Protein AF-0000000066967311 (afdb_homodimer)

Nearest PDB structures (foldseek):
  3k0j-assembly2_D  TM=6.635E-01  e=7.866E-02  Homo sapiens
  6f4i-assembly5_E  TM=7.124E-01  e=1.385E-01  Drosophila melanogaster
  6xh1-assembly1_A  TM=6.476E-01  e=8.808E-02  Homo sapiens
  6ff4-assembly1_1  TM=5.439E-01  e=1.837E-01  Homo sapiens
  2diu-assembly1_A  TM=5.439E-01  e=5.381E-01  Homo sapiens

Foldseek 3Di:
DDDCPPPDPDDDFDEDDDPVNVVVQVQQQQFKKKKWWDDPCTQDDDQVVVVVQLCVVQVPDPVQKDWDDDPRGMIMIGGNHSVSVVSCVVPQWDQGPVGIIMGMDRDDPCVVHDDDDFFKKFKKWKAWDDPVQLDLVNVQVQQHRQKYFPFWDDCLVVVVDDRTGIGMIIGNCNVPGDQKDWRWDFDDDDDDDPPPPPPPDDDPPPDDDDPDDTDTDIIIMGMDTQKMAGRVVQKMWGDDDDRPDGGPPPDIDMDGHDDPPPPPPPPPD/DDDCP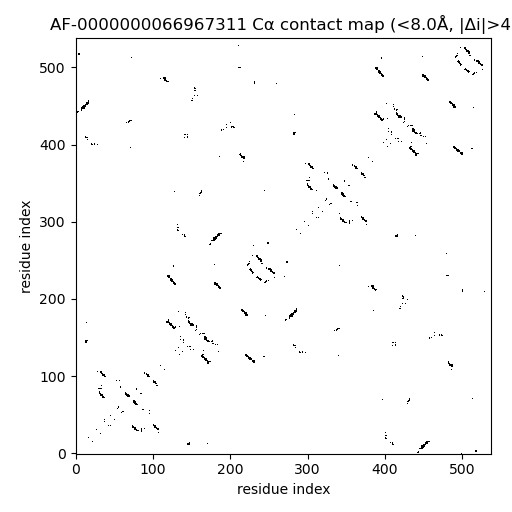PPDPDDDFDEDDDPVNVVVQVQQQQFKKKKWWDDPCTLDDDQVVVVVQLCVVLVPDPVQKDWDDDPSGMIMIGGNHSVSVVSCVVPQWDQGPVGIIMGMDRDDPCVVHDDDDFFKKFKKWKAWDDPVQLDLVQVQVQQDRQKYFPFWDDCLVVVVDDRTGIGMIIGNDNVPGDQKDWRWDFDDDDDPDDPPPPPPPDDPPPDDDDPDDTDTDIIIMGMDTQKMAGRVVQKMWGDDDDRPDGGPPPDIDMDGHDDPDPPPPPPPD

Radius of gyration: 26.99 Å; Cα contacts (8 Å, |Δi|>4): 1118; chains: 2; bounding box: 101×87×58 Å

Secondary structure (DSSP, 8-state):
----TT---SEEEEEE--HHHHHHHHHHHHHEEEEEEESTTGGG--HHHHHHHHHHHHT--GGGEEEEE-STTEEEEEESSHHHHHHHHHS-EEE-TTS-EEEEEE--TTTT-EEEEE-EEEEEEEES--GGG-SHHHHHHHS-TTEEEEEE-HHHHHTS--S-EEEEEEES-GGGS-SEEEEEEEPPP-----TTS--TT-----PPPPSSPEEEEEEEEEEEEEEEEETTTTEEEEE---TTS---S--EEEEEPP-----------/----TT---SEEEEEE--HHHHHHHHHHHHHEEEEEEESTTGGG--HHHHHHHHHHHHT--GGGEEEEE-STTEEEEEESSHHHHHHHHHS-EEE-TTS-EEEEEE--TTTT-EEEEE-EEEEEEEES--GGG-SHHHHHHHT-TTEEEEEE-HHHHHTS--S-EEEEEEES-GGGS-SEEEEEEEPPP---S-TTS--TT-----PPPPSSPEEEEEEEEEEEEEEEEETTTTEEEEE---TTS---S--EEEEEPP-----------

Solvent-accessible surface area (backbone atoms only — not comparable to full-atom values): 29138 Å² total; per-residue (Å²): 133,77,66,40,62,71,30,44,68,66,42,61,28,37,40,52,34,47,73,68,32,49,51,37,41,53,49,38,55,55,15,24,34,35,30,36,47,57,67,96,71,25,75,67,69,51,66,66,57,52,46,50,53,50,26,64,75,68,70,48,56,72,90,40,46,44,73,26,52,42,55,101,54,27,34,37,34,41,33,72,38,52,65,58,37,48,57,50,57,73,48,38,63,45,74,46,94,88,68,47,34,37,40,50,43,74,42,54,89,58,64,83,34,42,84,38,74,32,43,30,36,33,35,35,37,32,28,56,67,52,78,44,53,75,43,72,70,48,47,42,48,63,51,26,43,49,25,23,70,54,46,66,36,63,49,36,75,67,58,67,38,43,56,39,50,39,32,33,30,38,26,77,50,71,33,64,38,39,25,22,29,39,40,30,43,28,60,58,57,75,75,68,77,76,75,78,61,81,61,85,80,60,60,83,75,74,72,76,76,73,90,58,63,48,50,34,32,30,26,62,29,36,37,33,62,41,32,43,34,34,60,79,78,40,35,30,34,41,38,69,66,52,89,96,49,72,47,58,57,70,56,64,49,77,47,74,52,83,70,79,73,67,74,75,77,67,75,87,117,133,78,67,40,60,70,29,44,69,66,41,62,27,37,40,52,34,47,73,68,32,50,51,37,43,54,48,38,56,55,17,24,34,36,31,35,47,56,66,96,68,24,70,65,66,52,66,68,59,54,48,50,53,50,25,63,74,68,70,48,56,72,89,41,46,45,74,26,52,44,48,96,54,31,34,37,33,40,34,72,38,50,65,60,37,49,56,51,58,72,47,38,62,44,73,46,94,89,68,48,35,36,40,49,43,74,42,53,87,59,66,81,34,42,83,38,73,31,41,30,37,32,34,34,36,32,28,57,69,53,79,43,52,76,46,73,70,50,48,43,48,65,52,27,42,49,25,22,69,52,47,68,37,64,48,36,74,68,58,68,39,44,57,39,50,37,28,33,29,38,25,76,48,71,33,64,37,37,25,23,28,39,40,30,45,28,58,57,59,77,77,68,79,75,75,78,56,82,61,85,80,62,62,84,74,73,71,74,75,72,91,60,64,49,50,35,32,30,25,62,28,38,37,34,63,43,32,43,34,34,60,81,78,41,35,30,35,41,38,68,66,52,89,98,48,73,46,58,58,72,55,64,50,76,49,74,52,83,70,79,72,67,75,75,76,68,74,86,116

Organism: Oryza sativa subsp. japonica (NCBI:txid39947)

Sequence (538 aa):
MDDLADRPSQEAVFLSATGEIDRLRQKFSARSIVAWQVGTQGSKVDPNVFADDVRSAFRIRRSDIQITKFHPKDFFITCASQSDRDAILRQPRLATKSGRVYLFRPWEEGLHGVPACFRFRARVCIEGLPMHARTDEAVAKIIGRKCSVHYVEEYSHRRNYNRTFDLWIWTDAPKFIPRSSSFSLTNADEEGLPIDIPLPDLEPHHNPPPEEPKEGWTYNVLIHIDTLEDLHCKLARAYDYQYGAEDDGVRFREFLLPCRREPDVGSQNMDDLADRPSQEAVFLSATGEIDRLRQKFSARSIVAWQVGTQGSKVDPNVFADDVRSAFRIRRSDIQITKFHPKDFFITCASQSDRDAILRQPRLATKSGRVYLFRPWEEGLHGVPACFRFRARVCIEGLPMHARTDEAVAKIIGRKCSVHYVEEYSHRRNYNRTFDLWIWTDAPKFIPRSSSFSLTNADEEGLPIDIPLPDLEPHHNPPPEEPKEGWTYNVLIHIDTLEDLHCKLARAYDYQYGAEDDGVRFREFLLPCRREPDVGSQN

pLDDT: mean 84.28, std 15.11, range [25.11, 96.69]

InterPro domains:
  IPR053253 Sexual differentiation modulator [PTHR33087] (5-262)

Structure (mmCIF, N/CA/C/O backbone):
data_AF-0000000066967311-model_v1
#
loop_
_entity.id
_entity.type
_entity.pdbx_description
1 polymer 'Os06g0482850 protein'
#
loop_
_atom_site.group_PDB
_atom_site.id
_atom_site.type_symbol
_atom_site.label_atom_id
_atom_site.label_alt_id
_atom_site.label_comp_id
_atom_site.label_asym_id
_atom_site.label_entity_id
_atom_site.label_seq_id
_atom_site.pdbx_PDB_ins_code
_atom_site.Cartn_x
_atom_site.Cartn_y
_atom_site.Cartn_z
_atom_site.occupancy
_atom_site.B_iso_or_equiv
_atom_site.auth_seq_id
_atom_site.auth_comp_id
_atom_site.auth_asym_id
_atom_site.auth_atom_id
_atom_site.pdbx_PDB_model_num
ATOM 1 N N . MET A 1 1 ? 17.375 13.023 -17.547 1 65.5 1 MET A N 1
ATOM 2 C CA . MET A 1 1 ? 16.391 12.922 -16.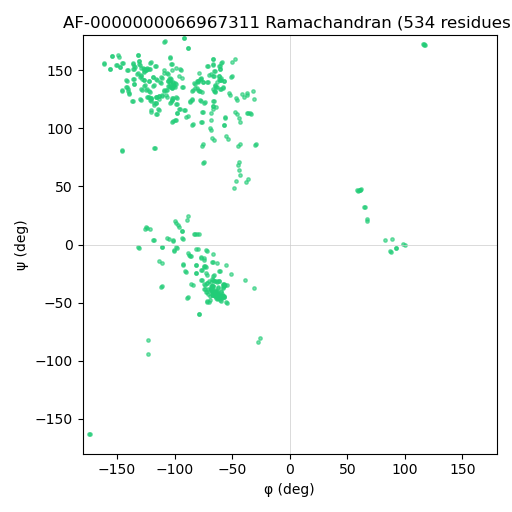484 1 65.5 1 MET A CA 1
ATOM 3 C C . MET A 1 1 ? 15.023 13.406 -16.953 1 65.5 1 MET A C 1
ATOM 5 O O . MET A 1 1 ? 14.938 14.266 -17.844 1 65.5 1 MET A O 1
ATOM 9 N N . ASP A 1 2 ? 14.008 12.75 -16.625 1 64.44 2 ASP A N 1
ATOM 10 C CA . ASP A 1 2 ? 12.641 12.898 -17.109 1 64.44 2 ASP A CA 1
ATOM 11 C C . ASP A 1 2 ? 12.094 14.289 -16.812 1 64.44 2 ASP A C 1
ATOM 13 O O . ASP A 1 2 ? 12.523 14.938 -15.852 1 64.44 2 ASP A O 1
ATOM 17 N N . ASP A 1 3 ? 11.398 14.773 -17.688 1 77.69 3 ASP A N 1
ATOM 18 C CA . ASP A 1 3 ? 10.594 15.984 -17.547 1 77.69 3 ASP A CA 1
ATOM 19 C C . ASP A 1 3 ? 9.453 15.773 -16.547 1 77.69 3 ASP A C 1
ATOM 21 O O . ASP A 1 3 ? 8.641 14.867 -16.719 1 77.69 3 ASP A O 1
ATOM 25 N N . LEU A 1 4 ? 9.516 16.562 -15.438 1 88.75 4 LEU A N 1
ATOM 26 C CA . LEU A 1 4 ? 8.539 16.406 -14.367 1 88.75 4 LEU A CA 1
ATOM 27 C C . LEU A 1 4 ? 7.355 17.359 -14.57 1 88.75 4 LEU A C 1
ATOM 29 O O . LEU A 1 4 ? 6.426 17.391 -13.758 1 88.75 4 LEU A O 1
ATOM 33 N N . ALA A 1 5 ? 7.348 18.078 -15.695 1 82.75 5 ALA A N 1
ATOM 34 C CA . ALA A 1 5 ? 6.297 19.062 -15.93 1 82.75 5 ALA A CA 1
ATOM 35 C C . ALA A 1 5 ? 4.965 18.391 -16.25 1 82.75 5 ALA A C 1
ATOM 37 O O . ALA A 1 5 ? 3.9 18.969 -16 1 82.75 5 ALA A O 1
ATOM 38 N N . ASP A 1 6 ? 5.082 17.172 -16.75 1 84.5 6 ASP A N 1
ATOM 39 C CA . ASP A 1 6 ? 3.871 16.516 -17.219 1 84.5 6 ASP A CA 1
ATOM 40 C C . ASP A 1 6 ? 3.338 15.531 -16.188 1 84.5 6 ASP A C 1
ATOM 42 O O . ASP A 1 6 ? 2.553 14.641 -16.5 1 84.5 6 ASP A O 1
ATOM 46 N N . ARG A 1 7 ? 3.764 15.734 -14.992 1 90.94 7 ARG A N 1
ATOM 47 C CA . ARG A 1 7 ? 3.223 14.898 -13.93 1 90.94 7 ARG A CA 1
ATOM 48 C C . ARG A 1 7 ? 1.715 15.078 -13.805 1 90.94 7 ARG A C 1
ATOM 50 O O . ARG A 1 7 ? 1.196 16.172 -14 1 90.94 7 ARG A O 1
ATOM 57 N N . PRO A 1 8 ? 1.004 13.961 -13.523 1 86.62 8 PRO A N 1
ATOM 58 C CA . PRO A 1 8 ? -0.454 14.055 -13.422 1 86.62 8 PRO A CA 1
ATOM 59 C C . PRO A 1 8 ? -0.914 14.789 -12.164 1 86.62 8 PRO A C 1
ATOM 61 O O . PRO A 1 8 ? -0.189 14.82 -11.164 1 86.62 8 PRO A O 1
ATOM 64 N N . SER A 1 9 ? -2.193 15.422 -12.266 1 88.81 9 SER A N 1
ATOM 65 C CA . SER A 1 9 ? -2.799 16.109 -11.125 1 88.81 9 SER A CA 1
ATOM 66 C C . SER A 1 9 ? -4.16 15.523 -10.789 1 88.81 9 SER A C 1
ATOM 68 O O . SER A 1 9 ? -4.84 14.961 -11.656 1 88.81 9 SER A O 1
ATOM 70 N N . GLN A 1 10 ? -4.488 15.625 -9.469 1 82.62 10 GLN A N 1
ATOM 71 C CA . GLN A 1 10 ? -5.801 15.328 -8.914 1 82.62 10 GLN A CA 1
ATOM 72 C C . GLN A 1 10 ? -6.18 13.867 -9.148 1 82.62 10 GLN A C 1
ATOM 74 O O . GLN A 1 10 ? -7.297 13.57 -9.578 1 82.62 10 GLN A O 1
ATOM 79 N N . GLU A 1 11 ? -5.191 13.055 -8.812 1 86.62 11 GLU A N 1
ATOM 80 C CA . GLU A 1 11 ? -5.488 11.625 -8.883 1 86.62 11 GLU A CA 1
ATOM 81 C C . GLU A 1 11 ? -6.219 11.156 -7.625 1 86.62 11 GLU A C 1
ATOM 83 O O . GLU A 1 11 ? -5.883 11.57 -6.516 1 86.62 11 GLU A O 1
ATOM 88 N N . ALA A 1 12 ? -7.258 10.375 -7.867 1 90.44 12 ALA A N 1
ATOM 89 C CA . ALA A 1 12 ? -7.992 9.859 -6.719 1 90.44 12 ALA A CA 1
ATOM 90 C C . ALA A 1 12 ? -7.27 8.672 -6.098 1 90.44 12 ALA A C 1
ATOM 92 O O . ALA A 1 12 ? -6.758 7.805 -6.809 1 90.44 12 ALA A O 1
ATOM 93 N N . VAL A 1 13 ? -7.152 8.695 -4.84 1 93.81 13 VAL A N 1
ATOM 94 C CA . VAL A 1 13 ? -6.527 7.629 -4.066 1 93.81 13 VAL A CA 1
ATOM 95 C C . VAL A 1 13 ? -7.445 7.215 -2.92 1 93.81 13 VAL A C 1
ATOM 97 O O . VAL A 1 13 ? -8.008 8.062 -2.229 1 93.81 13 VAL A O 1
ATOM 100 N N . PHE A 1 14 ? -7.586 5.902 -2.789 1 92.56 14 PHE A N 1
ATOM 101 C CA . PHE A 1 14 ? -8.477 5.367 -1.767 1 92.56 14 PHE A CA 1
ATOM 102 C C . PHE A 1 14 ? -7.734 4.387 -0.866 1 92.56 14 PHE A C 1
ATOM 104 O O . PHE A 1 14 ? -6.996 3.527 -1.352 1 92.56 14 PHE A O 1
ATOM 111 N N . LEU A 1 15 ? -7.934 4.566 0.463 1 93.06 15 LEU A N 1
ATOM 112 C CA . LEU A 1 15 ? -7.34 3.66 1.438 1 93.06 15 LEU A CA 1
ATOM 113 C C . LEU A 1 15 ? -8.32 3.352 2.564 1 93.06 15 LEU A C 1
ATOM 115 O O . LEU A 1 15 ? -8.961 4.258 3.098 1 93.06 15 LEU A O 1
ATOM 119 N N . SER A 1 16 ? -8.453 2.07 2.832 1 91.88 16 SER A N 1
ATOM 120 C CA . SER A 1 16 ? -9.125 1.685 4.07 1 91.88 16 SER A CA 1
ATOM 121 C C . SER A 1 16 ? -8.172 1.771 5.262 1 91.88 16 SER A C 1
ATOM 123 O O . SER A 1 16 ? -7.012 1.372 5.168 1 91.88 16 SER A O 1
ATOM 125 N N . ALA A 1 17 ? -8.789 2.254 6.32 1 92 17 ALA A N 1
ATOM 126 C CA . ALA A 1 17 ? -7.945 2.412 7.508 1 92 17 ALA A CA 1
ATOM 127 C C . ALA A 1 17 ? -7.363 1.073 7.949 1 92 17 ALA A C 1
ATOM 129 O O . ALA A 1 17 ? -8.055 0.053 7.941 1 92 17 ALA A O 1
ATOM 130 N N . THR A 1 18 ? -6.082 1.165 8.219 1 87.88 18 THR A N 1
ATOM 131 C CA . THR A 1 18 ? -5.398 0.017 8.805 1 87.88 18 THR A CA 1
ATOM 132 C C . THR A 1 18 ? -5.41 0.102 10.328 1 87.88 18 THR A C 1
ATOM 134 O O . THR A 1 18 ? -5.871 1.093 10.898 1 87.88 18 THR A O 1
ATOM 137 N N . GLY A 1 19 ? -4.848 -0.948 10.938 1 86 19 GLY A N 1
ATOM 138 C CA . GLY A 1 19 ? -4.746 -0.926 12.383 1 86 19 GLY A CA 1
ATOM 139 C C . GLY A 1 19 ? -3.938 0.247 12.906 1 86 19 GLY A C 1
ATOM 140 O O . GLY A 1 19 ? -4.293 0.849 13.922 1 86 19 GLY A O 1
ATOM 141 N N . GLU A 1 20 ? -2.895 0.538 12.234 1 88 20 GLU A N 1
ATOM 142 C CA . GLU A 1 20 ? -2.055 1.656 12.656 1 88 20 GLU A CA 1
ATOM 143 C C . GLU A 1 20 ? -2.803 2.982 12.539 1 88 20 GLU A C 1
ATOM 145 O O . GLU A 1 20 ? -2.74 3.818 13.438 1 88 20 GLU A O 1
ATOM 150 N N . ILE A 1 21 ? -3.518 3.123 11.508 1 91.81 21 ILE A N 1
ATOM 151 C CA . ILE A 1 21 ? -4.27 4.352 11.289 1 91.81 21 ILE A CA 1
ATOM 152 C C . ILE A 1 21 ? -5.34 4.508 12.367 1 91.81 21 ILE A C 1
ATOM 154 O O . ILE A 1 21 ? -5.531 5.598 12.906 1 91.81 21 ILE A O 1
ATOM 158 N N . ASP A 1 22 ? -5.934 3.434 12.711 1 91.75 22 ASP A N 1
ATOM 159 C CA . ASP A 1 22 ? -6.973 3.486 13.742 1 91.75 22 ASP A CA 1
ATOM 160 C C . ASP A 1 22 ? -6.375 3.82 15.102 1 91.75 22 ASP A C 1
ATOM 162 O O . ASP A 1 22 ? -6.98 4.559 15.883 1 91.75 22 ASP A O 1
ATOM 166 N N . ARG A 1 23 ? -5.277 3.287 15.328 1 92.44 23 ARG A N 1
ATOM 167 C CA . ARG A 1 23 ? -4.602 3.605 16.578 1 92.44 23 ARG A CA 1
ATOM 168 C C . ARG A 1 23 ? -4.262 5.09 16.656 1 92.44 23 ARG A C 1
ATOM 170 O O . ARG A 1 23 ? -4.461 5.727 17.688 1 92.44 23 ARG A O 1
ATOM 177 N N . LEU A 1 24 ? -3.805 5.609 15.609 1 92.25 24 LEU A N 1
ATOM 178 C CA . LEU A 1 24 ? -3.475 7.031 15.57 1 92.25 24 LEU A CA 1
ATOM 179 C C . LEU A 1 24 ? -4.734 7.883 15.68 1 92.25 24 LEU A C 1
ATOM 181 O O . LEU A 1 24 ? -4.734 8.906 16.375 1 92.25 24 LEU A O 1
ATOM 185 N N . ARG A 1 25 ? -5.723 7.41 15.016 1 92.62 25 ARG A N 1
ATOM 186 C CA . ARG A 1 25 ? -7.008 8.086 15.117 1 92.62 25 ARG A CA 1
ATOM 187 C C . ARG A 1 25 ? -7.457 8.195 16.578 1 92.62 25 ARG A C 1
ATOM 189 O O . ARG A 1 25 ? -7.852 9.273 17.031 1 92.62 25 ARG A O 1
ATOM 196 N N . GLN A 1 26 ? -7.41 7.141 17.219 1 91.38 26 GLN A N 1
ATOM 197 C CA . GLN A 1 26 ? -7.82 7.109 18.625 1 91.38 26 GLN A CA 1
ATOM 198 C C . GLN A 1 26 ? -6.918 7.996 19.469 1 91.38 26 GLN A C 1
ATOM 200 O O . GLN A 1 26 ? -7.402 8.766 20.297 1 91.38 26 GLN A O 1
ATOM 205 N N . LYS A 1 27 ? -5.695 7.883 19.234 1 92.19 27 LYS A N 1
ATOM 206 C CA . LYS A 1 27 ? -4.723 8.664 19.984 1 92.19 27 LYS A CA 1
ATOM 207 C C . LYS A 1 27 ? -4.961 10.164 19.797 1 92.19 27 LYS A C 1
ATOM 209 O O . LYS A 1 27 ? -5.035 10.906 20.781 1 92.19 27 LYS A O 1
ATOM 214 N N . PHE A 1 28 ? -5.113 10.555 18.641 1 92.69 28 PHE A N 1
ATOM 215 C CA . PHE A 1 28 ? -5.23 11.984 18.359 1 92.69 28 PHE A CA 1
ATOM 216 C C . PHE A 1 28 ? -6.598 12.508 18.797 1 92.69 28 PHE A C 1
ATOM 218 O O . PHE A 1 28 ? -6.719 13.648 19.234 1 92.69 28 PHE A O 1
ATOM 225 N N . SER A 1 29 ? -7.562 11.656 18.641 1 92 29 SER A N 1
ATOM 226 C CA . SER A 1 29 ? -8.883 12.062 19.125 1 92 29 SER A CA 1
ATOM 227 C C . SER A 1 29 ? -8.867 12.312 20.625 1 92 29 SER A C 1
ATOM 229 O O . SER A 1 29 ? -9.539 13.227 21.109 1 92 29 SER A O 1
ATOM 231 N N . ALA A 1 30 ? -8.086 11.625 21.281 1 93 30 ALA A N 1
ATOM 232 C CA . ALA A 1 30 ? -8.062 11.695 22.75 1 93 30 ALA A CA 1
ATOM 233 C C . ALA A 1 30 ? -7.078 12.75 23.234 1 93 30 ALA A C 1
ATOM 235 O O . ALA A 1 30 ? -7.246 13.305 24.328 1 93 30 ALA A O 1
ATOM 236 N N . ARG A 1 31 ? -6.082 13.094 22.406 1 95.12 31 ARG A N 1
ATOM 237 C CA . ARG A 1 31 ? -4.965 13.805 23.016 1 95.12 31 ARG A CA 1
ATOM 238 C C . ARG A 1 31 ? -4.605 15.047 22.219 1 95.12 31 ARG A C 1
ATOM 240 O O . ARG A 1 31 ? -3.707 15.805 22.594 1 95.12 31 ARG A O 1
ATOM 247 N N . SER A 1 32 ? -5.277 15.227 21.156 1 93.94 32 SER A N 1
ATOM 248 C CA . SER A 1 32 ? -4.762 16.297 20.297 1 93.94 32 SER A CA 1
ATOM 249 C C . SER A 1 32 ? -5.762 17.438 20.172 1 93.94 32 SER A C 1
ATOM 251 O O . SER A 1 32 ? -6.957 17.25 20.406 1 93.94 32 SER A O 1
ATOM 253 N N . ILE A 1 33 ? -5.199 18.625 19.906 1 94.69 33 ILE A N 1
ATOM 254 C CA . ILE A 1 33 ? -5.895 19.906 19.766 1 94.69 33 ILE A CA 1
ATOM 255 C C . ILE A 1 33 ? -5.363 20.656 18.547 1 94.69 33 ILE A C 1
ATOM 257 O O . ILE A 1 33 ? -4.18 20.547 18.219 1 94.69 33 ILE A O 1
ATOM 261 N N . VAL A 1 34 ? -6.262 21.297 17.891 1 93.25 34 VAL A N 1
ATOM 262 C CA . VAL A 1 34 ? -5.855 22.219 16.844 1 93.25 34 VAL A CA 1
ATOM 263 C C . VAL A 1 34 ? -6.035 23.656 17.328 1 93.25 34 VAL A C 1
ATOM 265 O O . VAL A 1 34 ? -7.039 23.984 17.969 1 93.25 34 VAL A O 1
ATOM 268 N N . ALA A 1 35 ? -5.027 24.484 17.031 1 93.25 35 ALA A N 1
ATOM 269 C CA . ALA A 1 35 ? -5.074 25.875 17.484 1 93.25 35 ALA A CA 1
ATOM 270 C C . ALA A 1 35 ? -4.641 26.812 16.359 1 93.25 35 ALA A C 1
ATOM 272 O O . ALA A 1 35 ? -3.91 26.422 15.453 1 93.25 35 ALA A O 1
ATOM 273 N N . TRP A 1 36 ? -5.152 27.969 16.406 1 89.5 36 TRP A N 1
ATOM 274 C CA . TRP A 1 36 ? -4.73 29 15.461 1 89.5 36 TRP A CA 1
ATOM 275 C C . TRP A 1 36 ? -4.781 30.375 16.094 1 89.5 36 TRP A C 1
ATOM 277 O O . TRP A 1 36 ? -5.457 30.578 17.109 1 89.5 36 TRP A O 1
ATOM 287 N N . GLN A 1 37 ? -3.973 31.203 15.602 1 88.75 37 GLN A N 1
ATOM 288 C CA . GLN A 1 37 ? -3.959 32.562 16.078 1 88.75 37 GLN A CA 1
ATOM 289 C C . GLN A 1 37 ? -5.016 33.406 15.375 1 88.75 37 GLN A C 1
ATOM 291 O O . GLN A 1 37 ? -5.219 33.281 14.164 1 88.75 37 GLN A O 1
ATOM 296 N N . VAL A 1 38 ? -5.719 34.125 16.188 1 86.56 38 VAL A N 1
ATOM 297 C CA . VAL A 1 38 ? -6.711 35.031 15.625 1 86.56 38 VAL A CA 1
ATOM 298 C C . VAL A 1 38 ? -6.113 36.438 15.5 1 86.56 38 VAL A C 1
ATOM 300 O O . VAL A 1 38 ? -5.305 36.844 16.328 1 86.56 38 VAL A O 1
ATOM 303 N N . GLY A 1 39 ? -6.469 37.25 14.422 1 74.25 39 GLY A N 1
ATOM 304 C CA . GLY A 1 39 ? -6.07 38.625 14.242 1 74.25 39 GLY A CA 1
ATOM 305 C C . GLY A 1 39 ? -5.234 38.844 13 1 74.25 39 GLY A C 1
ATOM 306 O O . GLY A 1 39 ? -4.957 37.906 12.25 1 74.25 39 GLY A O 1
ATOM 307 N N . THR A 1 40 ? -4.973 40.094 12.672 1 61.94 40 THR A N 1
ATOM 308 C CA . THR A 1 40 ? -4.355 40.562 11.438 1 61.94 40 THR A CA 1
ATOM 309 C C . THR A 1 40 ? -2.979 39.938 11.25 1 61.94 40 THR A C 1
ATOM 311 O O . THR A 1 40 ? -2.518 39.75 10.117 1 61.94 40 THR A O 1
ATOM 314 N N . GLN A 1 41 ? -2.258 39.719 12.398 1 56.91 41 GLN A N 1
ATOM 315 C CA . GLN A 1 41 ? -0.897 39.219 12.305 1 56.91 41 GLN A CA 1
ATOM 316 C C . GLN A 1 41 ? -0.874 37.688 12.469 1 56.91 41 GLN A C 1
ATOM 318 O O . GLN A 1 41 ? 0.184 37.094 12.703 1 56.91 41 GLN A O 1
ATOM 323 N N . GLY A 1 42 ? -1.903 37.125 12.367 1 53.09 42 GLY A N 1
ATOM 324 C CA . GLY A 1 42 ? -2.217 35.781 12.836 1 53.09 42 GLY A CA 1
ATOM 325 C C . GLY A 1 42 ? -1.292 34.719 12.266 1 53.09 42 GLY A C 1
ATOM 326 O O . GLY A 1 42 ? -0.941 33.75 12.953 1 53.09 42 GLY A O 1
ATOM 327 N N . SER A 1 43 ? -1.003 34.75 11.008 1 59.5 43 SER A N 1
ATOM 328 C CA . SER A 1 43 ? -0.401 33.625 10.328 1 59.5 43 SER A CA 1
ATOM 329 C C . SER A 1 43 ? 1.103 33.562 10.578 1 59.5 43 SER A C 1
ATOM 331 O O . SER A 1 43 ? 1.765 32.594 10.172 1 59.5 43 SER A O 1
ATOM 333 N N . LYS A 1 44 ? 1.621 34.438 11.547 1 69.19 44 LYS A N 1
ATOM 334 C CA . LYS A 1 44 ? 3.076 34.531 11.492 1 69.19 44 LYS A CA 1
ATOM 335 C C . LYS A 1 44 ? 3.707 34.188 12.836 1 69.19 44 LYS A C 1
ATOM 337 O O . LYS A 1 44 ? 4.902 34.406 13.039 1 69.19 44 LYS A O 1
ATOM 342 N N . VAL A 1 45 ? 2.871 33.594 13.664 1 79.94 45 VAL A N 1
ATOM 343 C CA . VAL A 1 45 ? 3.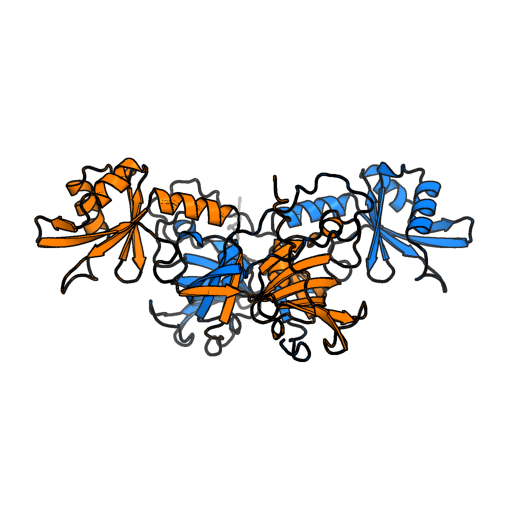469 33.344 14.969 1 79.94 45 VAL A CA 1
ATOM 344 C C . VAL A 1 45 ? 4.414 32.156 14.898 1 79.94 45 VAL A C 1
ATOM 346 O O . VAL A 1 45 ? 4.059 31.094 14.359 1 79.94 45 VAL A O 1
ATOM 349 N N . ASP A 1 46 ? 5.586 32.375 15.438 1 83.5 46 ASP A N 1
ATOM 350 C CA . ASP A 1 46 ? 6.574 31.312 15.539 1 83.5 46 ASP A CA 1
ATOM 351 C C . ASP A 1 46 ? 6.07 30.188 16.438 1 83.5 46 ASP A C 1
ATOM 353 O O . ASP A 1 46 ? 5.516 30.438 17.516 1 83.5 46 ASP A O 1
ATOM 357 N N . PRO A 1 47 ? 6.258 28.969 16.016 1 83.56 47 PRO A N 1
ATOM 358 C CA . PRO A 1 47 ? 5.789 27.828 16.797 1 83.56 47 PRO A CA 1
ATOM 359 C C . PRO A 1 47 ? 6.359 27.812 18.219 1 83.56 47 PRO A C 1
ATOM 361 O O . PRO A 1 47 ? 5.684 27.391 19.156 1 83.56 47 PRO A O 1
ATOM 364 N N . ASN A 1 48 ? 7.547 28.25 18.359 1 86.25 48 ASN A N 1
ATOM 365 C CA . ASN A 1 48 ? 8.148 28.25 19.688 1 86.25 48 ASN A CA 1
ATOM 366 C C . ASN A 1 48 ? 7.461 29.266 20.609 1 86.25 48 ASN A C 1
ATOM 368 O O . ASN A 1 48 ? 7.285 29 21.797 1 86.25 48 ASN A O 1
ATOM 372 N N . VAL A 1 49 ? 7.148 30.391 20.031 1 88.44 49 VAL A N 1
ATOM 373 C CA . VAL A 1 49 ? 6.438 31.406 20.797 1 88.44 49 VAL A CA 1
ATOM 374 C C . VAL A 1 49 ? 5.066 30.875 21.219 1 88.44 49 VAL A C 1
ATOM 376 O O . VAL A 1 49 ? 4.656 31.016 22.359 1 88.44 49 VAL A O 1
ATOM 379 N N . PHE A 1 50 ? 4.398 30.312 20.312 1 90.75 50 PHE A N 1
ATOM 380 C CA . PHE A 1 50 ? 3.098 29.719 20.594 1 90.75 50 PHE A CA 1
ATOM 381 C C . PHE A 1 50 ? 3.209 28.672 21.688 1 90.75 50 PHE A C 1
ATOM 383 O O . PHE A 1 50 ? 2.395 28.625 22.609 1 90.75 50 PHE A O 1
ATOM 390 N N . ALA A 1 51 ? 4.203 27.859 21.547 1 90.25 51 ALA A N 1
ATOM 391 C CA . ALA A 1 51 ? 4.406 26.797 22.531 1 90.25 51 ALA A CA 1
ATOM 392 C C . ALA A 1 51 ? 4.605 27.375 23.938 1 90.25 51 ALA A C 1
ATOM 394 O O . ALA A 1 51 ? 4.027 26.875 24.906 1 90.25 51 ALA A O 1
ATOM 395 N N . ASP A 1 52 ? 5.367 28.344 24 1 91.5 52 ASP A N 1
ATOM 396 C CA . ASP A 1 52 ? 5.641 28.984 25.297 1 91.5 52 ASP A CA 1
ATOM 397 C C . ASP A 1 52 ? 4.375 29.609 25.859 1 91.5 52 ASP A C 1
ATOM 399 O O . ASP A 1 52 ? 4.113 29.5 27.062 1 91.5 52 ASP A O 1
ATOM 403 N N . ASP A 1 53 ? 3.648 30.234 25.016 1 92.69 53 ASP A N 1
ATOM 404 C CA . ASP A 1 53 ? 2.4 30.844 25.453 1 92.69 53 ASP A CA 1
ATOM 405 C C . ASP A 1 53 ? 1.449 29.797 26.047 1 92.69 53 ASP A C 1
ATOM 407 O O . ASP A 1 53 ? 0.865 30.016 27.109 1 92.69 53 ASP A O 1
ATOM 411 N N . VAL A 1 54 ? 1.337 28.734 25.406 1 92.69 54 VAL A N 1
ATOM 412 C CA . VAL A 1 54 ? 0.41 27.688 25.812 1 92.69 54 VAL A CA 1
ATOM 413 C C . VAL A 1 54 ? 0.898 27.031 27.109 1 92.69 54 VAL A C 1
ATOM 415 O O . VAL A 1 54 ? 0.124 26.859 28.047 1 92.69 54 VAL A O 1
ATOM 418 N N . ARG A 1 55 ? 2.105 26.703 27.109 1 93.25 55 ARG A N 1
ATOM 419 C CA . ARG A 1 55 ? 2.668 26.062 28.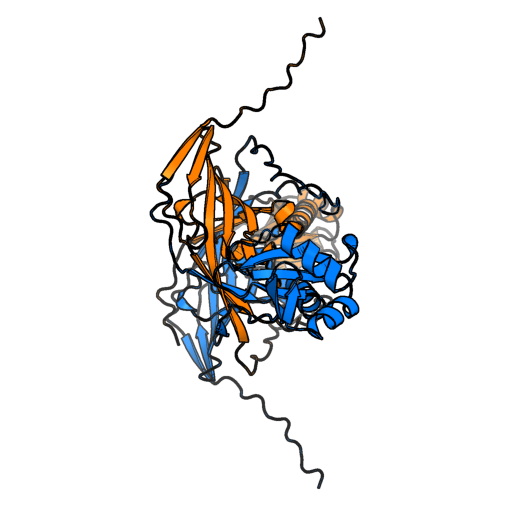281 1 93.25 55 ARG A CA 1
ATOM 420 C C . ARG A 1 55 ? 2.525 26.953 29.516 1 93.25 55 ARG A C 1
ATOM 422 O O . ARG A 1 55 ? 2.166 26.469 30.594 1 93.25 55 ARG A O 1
ATOM 429 N N . SER A 1 56 ? 2.814 28.188 29.312 1 92.56 56 SER A N 1
ATOM 430 C CA . SER A 1 56 ? 2.729 29.141 30.406 1 92.56 56 SER A CA 1
ATOM 431 C C . SER A 1 56 ? 1.288 29.312 30.891 1 92.56 56 SER A C 1
ATOM 433 O O . SER A 1 56 ? 1.021 29.328 32.094 1 92.56 56 SER A O 1
ATOM 435 N N . ALA A 1 57 ? 0.447 29.422 30.047 1 93.12 57 ALA A N 1
ATOM 436 C CA . ALA A 1 57 ? -0.952 29.688 30.375 1 93.12 57 ALA A CA 1
ATOM 437 C C . ALA A 1 57 ? -1.581 28.5 31.094 1 93.12 57 ALA A C 1
ATOM 439 O O . ALA A 1 57 ? -2.387 28.688 32 1 93.12 57 ALA A O 1
ATOM 440 N N . PHE A 1 58 ? -1.189 27.328 30.688 1 93.44 58 PHE A N 1
ATOM 441 C CA . PHE A 1 58 ? -1.872 26.156 31.219 1 93.44 58 PHE A CA 1
ATOM 442 C C . PHE A 1 58 ? -0.951 25.359 32.156 1 93.44 58 PHE A C 1
ATOM 444 O O . PHE A 1 58 ? -1.332 24.312 32.656 1 93.44 58 PHE A O 1
ATOM 451 N N . ARG A 1 59 ? 0.289 25.781 32.312 1 92.31 59 ARG A N 1
ATOM 452 C CA . ARG A 1 59 ? 1.265 25.188 33.219 1 92.31 59 ARG A CA 1
ATOM 453 C C . ARG A 1 59 ? 1.538 23.734 32.875 1 92.31 59 ARG A C 1
ATOM 455 O O . ARG A 1 59 ? 1.496 22.844 33.719 1 92.31 59 ARG A O 1
ATOM 462 N N . ILE A 1 60 ? 1.733 23.562 31.625 1 92.75 60 ILE A N 1
ATOM 463 C CA . ILE A 1 60 ? 2.047 22.234 31.109 1 92.75 60 ILE A CA 1
ATOM 464 C C . ILE A 1 60 ? 3.551 22.109 30.875 1 92.75 60 ILE A C 1
ATOM 466 O O . ILE A 1 60 ? 4.172 23.016 30.312 1 92.75 60 ILE A O 1
ATOM 470 N N . ARG A 1 61 ? 4.137 20.984 31.297 1 91.44 61 ARG A N 1
ATOM 471 C CA . ARG A 1 61 ? 5.566 20.75 31.094 1 91.44 61 ARG A CA 1
ATOM 472 C C . ARG A 1 61 ? 5.895 20.562 29.625 1 91.44 61 ARG A C 1
ATOM 474 O O . ARG A 1 61 ? 5.082 20.031 28.859 1 91.44 61 ARG A O 1
ATOM 481 N N . ARG A 1 62 ? 7.012 21 29.281 1 89.75 62 ARG A N 1
ATOM 482 C CA . ARG A 1 62 ? 7.484 20.906 27.906 1 89.75 62 ARG A CA 1
ATOM 483 C C . ARG A 1 62 ? 7.465 19.453 27.422 1 89.75 62 ARG A C 1
ATOM 485 O O . ARG A 1 62 ? 7.148 19.172 26.266 1 89.75 62 ARG A O 1
ATOM 492 N N . SER A 1 63 ? 7.742 18.531 28.297 1 88.94 63 SER A N 1
ATOM 493 C CA . SER A 1 63 ? 7.812 17.125 27.953 1 88.94 63 SER A CA 1
ATOM 494 C C . SER A 1 63 ? 6.422 16.531 27.75 1 88.94 63 SER A C 1
ATOM 496 O O . SER A 1 63 ? 6.277 15.445 27.172 1 88.94 63 SER A O 1
ATOM 498 N N . ASP A 1 64 ? 5.457 17.266 28.125 1 91.19 64 ASP A N 1
ATOM 499 C CA . ASP A 1 64 ? 4.117 16.688 28.141 1 91.19 64 ASP A CA 1
ATOM 500 C C . ASP A 1 64 ? 3.268 17.234 27 1 91.19 64 ASP A C 1
ATOM 502 O O . ASP A 1 64 ? 2.07 16.969 26.922 1 91.19 64 ASP A O 1
ATOM 506 N N . ILE A 1 65 ? 3.945 18 26.203 1 90.81 65 ILE A N 1
ATOM 507 C CA . ILE A 1 65 ? 3.174 18.625 25.125 1 90.81 65 ILE A CA 1
ATOM 508 C C . ILE A 1 65 ? 4.047 18.75 23.891 1 90.81 65 ILE A C 1
ATOM 510 O O . ILE A 1 65 ? 5.23 19.078 23.984 1 90.81 65 ILE A O 1
ATOM 514 N N . GLN A 1 66 ? 3.482 18.359 22.781 1 89.25 66 GLN A N 1
ATOM 515 C CA . GLN A 1 66 ? 4.133 18.531 21.484 1 89.25 66 GLN A CA 1
ATOM 516 C C . GLN A 1 66 ? 3.336 19.484 20.594 1 89.25 66 GLN A C 1
ATOM 518 O O . GLN A 1 66 ? 2.133 19.297 20.406 1 89.25 66 GLN A O 1
ATOM 523 N N . ILE A 1 67 ? 4.055 20.469 20.109 1 88.69 67 ILE A N 1
ATOM 524 C CA . ILE A 1 67 ? 3.402 21.453 19.25 1 88.69 67 ILE A CA 1
ATOM 525 C C . ILE A 1 67 ? 4.125 21.531 17.906 1 88.69 67 ILE A C 1
ATOM 527 O O . ILE A 1 67 ? 5.348 21.672 17.859 1 88.69 67 ILE A O 1
ATOM 531 N N . THR A 1 68 ? 3.34 21.375 16.938 1 85.62 68 THR A N 1
ATOM 532 C CA . THR A 1 68 ? 3.893 21.469 15.586 1 85.62 68 THR A CA 1
ATOM 533 C C . THR A 1 68 ? 2.99 22.297 14.688 1 85.62 68 THR A C 1
ATOM 535 O O . THR A 1 68 ? 1.81 22.5 14.992 1 85.62 68 THR A O 1
ATOM 538 N N . LYS A 1 69 ? 3.732 22.844 13.648 1 83.69 69 LYS A N 1
ATOM 539 C CA . LYS A 1 69 ? 2.916 23.469 12.617 1 83.69 69 LYS A CA 1
ATOM 540 C C . LYS A 1 69 ? 2.164 22.422 11.797 1 83.69 69 LYS A C 1
ATOM 542 O O . LYS A 1 69 ? 2.695 21.344 11.523 1 83.69 69 LYS A O 1
ATOM 547 N N . PHE A 1 70 ? 0.957 22.656 11.461 1 76.75 70 PHE A N 1
ATOM 548 C CA . PHE A 1 70 ? 0.11 21.672 10.805 1 76.75 70 PHE A CA 1
ATOM 549 C C . PHE A 1 70 ? -0.422 22.203 9.477 1 76.75 70 PHE A C 1
ATOM 551 O O . PHE A 1 70 ? -0.036 21.719 8.414 1 76.75 70 PHE A O 1
ATOM 558 N N . HIS A 1 71 ? -1.648 22.844 9.258 1 74.62 71 HIS A N 1
ATOM 559 C CA . HIS A 1 71 ? -2.254 23.391 8.047 1 74.62 71 HIS A CA 1
ATOM 560 C C . HIS A 1 71 ? -2.27 24.906 8.086 1 74.62 71 HIS A C 1
ATOM 562 O O . HIS A 1 71 ? -2.803 25.516 9.016 1 74.62 71 HIS A O 1
ATOM 568 N N . PRO A 1 72 ? -2.145 25.453 6.926 1 65.69 72 PRO A N 1
ATOM 569 C CA . PRO A 1 72 ? -1.078 26.453 6.746 1 65.69 72 PRO A CA 1
ATOM 570 C C . PRO A 1 72 ? -0.9 27.359 7.961 1 65.69 72 PRO A C 1
ATOM 572 O O . PRO A 1 72 ? 0.23 27.688 8.328 1 65.69 72 PRO A O 1
ATOM 575 N N . LYS A 1 73 ? -2.006 27.609 8.688 1 73.25 73 LYS A N 1
ATOM 576 C CA . LYS A 1 73 ? -1.896 28.578 9.781 1 73.25 73 LYS A CA 1
ATOM 577 C C . LYS A 1 73 ? -2.182 27.906 11.125 1 73.25 73 LYS A C 1
ATOM 579 O O . LYS A 1 73 ? -2.078 28.547 12.172 1 73.25 73 LYS A O 1
ATOM 584 N N . ASP A 1 74 ? -2.391 26.609 11.07 1 82.88 74 ASP A N 1
ATOM 585 C CA . ASP A 1 74 ? -2.816 25.953 12.297 1 82.88 74 ASP A CA 1
ATOM 586 C C . ASP A 1 74 ? -1.635 25.281 13 1 82.88 74 ASP A C 1
ATOM 588 O O . ASP A 1 74 ? -0.637 24.938 12.359 1 82.88 74 ASP A O 1
ATOM 592 N N . PHE A 1 75 ? -1.83 25.219 14.305 1 89.31 75 PHE A N 1
ATOM 593 C CA . PHE A 1 75 ? -0.931 24.422 15.125 1 89.31 75 PHE A CA 1
ATOM 594 C C . PHE A 1 75 ? -1.6 23.109 15.547 1 89.31 75 PHE A C 1
ATOM 596 O O . PHE A 1 75 ? -2.805 23.094 15.805 1 89.31 75 PHE A O 1
ATOM 603 N N . PHE A 1 76 ? -0.812 22.078 15.516 1 90.75 76 PHE A N 1
ATOM 604 C CA . PHE A 1 76 ? -1.24 20.797 16.031 1 90.75 76 PHE A CA 1
ATOM 605 C C . PHE A 1 76 ? -0.598 20.516 17.391 1 90.75 76 PHE A C 1
ATOM 607 O O . PHE A 1 76 ? 0.628 20.531 17.516 1 90.75 76 PHE A O 1
ATOM 614 N N . ILE A 1 77 ? -1.426 20.312 18.328 1 92.25 77 ILE A N 1
ATOM 615 C CA . ILE A 1 77 ? -0.963 20.078 19.688 1 92.25 77 ILE A CA 1
ATOM 616 C C . ILE A 1 77 ? -1.291 18.641 20.109 1 92.25 77 ILE A C 1
ATOM 618 O O . ILE A 1 77 ? -2.436 18.203 19.984 1 92.25 77 ILE A O 1
ATOM 622 N N . THR A 1 78 ? -0.281 17.953 20.578 1 92.38 78 THR A N 1
ATOM 623 C CA . THR A 1 78 ? -0.485 16.625 21.156 1 92.38 78 THR A CA 1
ATOM 624 C C . THR A 1 78 ? -0.064 16.625 22.625 1 92.38 78 THR A C 1
ATOM 626 O O . THR A 1 78 ? 1.104 16.859 22.953 1 92.38 78 THR A O 1
ATOM 629 N N . CYS A 1 79 ? -1.039 16.312 23.438 1 94.19 79 CYS A N 1
ATOM 630 C CA . CYS A 1 79 ? -0.77 16.25 24.875 1 94.19 79 CYS A CA 1
ATOM 631 C C . CYS A 1 79 ? -0.427 14.828 25.312 1 94.19 79 CYS A C 1
ATOM 633 O O . CYS A 1 79 ? -0.883 13.859 24.688 1 94.19 79 CYS A O 1
ATOM 635 N N . ALA A 1 80 ? 0.352 14.805 26.312 1 91.62 80 ALA A N 1
ATOM 636 C CA . ALA A 1 80 ? 0.699 13.5 26.875 1 91.62 80 ALA A CA 1
ATOM 637 C C . ALA A 1 80 ? -0.504 12.852 27.547 1 91.62 80 ALA A C 1
ATOM 639 O O . ALA A 1 80 ? -0.635 11.625 27.562 1 91.62 80 ALA A O 1
ATOM 640 N N . SER A 1 81 ? -1.31 13.695 28.078 1 91.94 81 SER A N 1
ATOM 641 C CA . SER A 1 81 ? -2.461 13.156 28.797 1 91.94 81 SER A CA 1
ATOM 642 C C . SER A 1 81 ? -3.756 13.82 28.344 1 91.94 81 SER A C 1
ATOM 644 O O . SER A 1 81 ? -3.748 14.969 27.891 1 91.94 81 SER A O 1
ATOM 646 N N . GLN A 1 82 ? -4.797 13.055 28.531 1 92.88 82 GLN A N 1
ATOM 647 C CA . GLN A 1 82 ? -6.129 13.562 28.219 1 92.88 82 GLN A CA 1
ATOM 648 C C . GLN A 1 82 ? -6.496 14.727 29.141 1 92.88 82 GLN A C 1
ATOM 650 O O . GLN A 1 82 ? -7.199 15.656 28.719 1 92.88 82 GLN A O 1
ATOM 655 N N . SER A 1 83 ? -6 14.688 30.312 1 92.25 83 SER A N 1
ATOM 656 C CA . SER A 1 83 ? -6.289 15.734 31.281 1 92.25 83 SER A CA 1
ATOM 657 C C . SER A 1 83 ? -5.766 17.094 30.812 1 92.25 83 SER A C 1
ATOM 659 O O . SER A 1 83 ? -6.461 18.094 30.922 1 92.25 83 SER A O 1
ATOM 661 N N . ASP A 1 84 ? -4.605 17.062 30.328 1 93.38 84 ASP A N 1
ATOM 662 C CA . ASP A 1 84 ? -4.023 18.297 29.812 1 93.38 84 ASP A CA 1
ATOM 663 C C . ASP A 1 84 ? -4.809 18.812 28.609 1 93.38 84 ASP A C 1
ATOM 665 O O . ASP A 1 84 ? -5.062 20.016 28.484 1 93.38 84 ASP A O 1
ATOM 669 N N . ARG A 1 85 ? -5.156 17.906 27.781 1 95.31 85 ARG A N 1
ATOM 670 C CA . ARG A 1 85 ? -5.973 18.266 26.625 1 95.31 85 ARG A CA 1
ATOM 671 C C . ARG A 1 85 ? -7.281 18.922 27.047 1 95.31 85 ARG A C 1
ATOM 673 O O . ARG A 1 85 ? -7.656 19.969 26.531 1 95.31 85 ARG A O 1
ATOM 680 N N . ASP A 1 86 ? -7.91 18.359 28.031 1 94.69 86 ASP A N 1
ATOM 681 C CA . ASP A 1 86 ? -9.188 18.875 28.5 1 94.69 86 ASP A CA 1
ATOM 682 C C . ASP A 1 86 ? -9.023 20.234 29.156 1 94.69 86 ASP A C 1
ATOM 684 O O . ASP A 1 86 ? -9.898 21.109 29.047 1 94.69 86 ASP A O 1
ATOM 688 N N . ALA A 1 87 ? -7.949 20.375 29.812 1 93.56 87 ALA A N 1
ATOM 689 C CA . ALA A 1 87 ? -7.664 21.656 30.469 1 93.56 87 ALA A CA 1
ATOM 690 C C . ALA A 1 87 ? -7.578 22.781 29.438 1 93.56 87 ALA A C 1
ATOM 692 O O . ALA A 1 87 ? -8.125 23.875 29.641 1 93.56 87 ALA A O 1
ATOM 693 N N . ILE A 1 88 ? -6.945 22.516 28.406 1 95.06 88 ILE A N 1
ATOM 694 C CA . ILE A 1 88 ? -6.801 23.516 27.344 1 95.06 88 ILE A CA 1
ATOM 695 C C . ILE A 1 88 ? -8.164 23.812 26.719 1 95.06 88 ILE A C 1
ATOM 697 O O . ILE A 1 88 ? -8.516 24.969 26.5 1 95.06 88 ILE A O 1
ATOM 701 N N . LEU A 1 89 ? -8.922 22.797 26.5 1 95.5 89 LEU A N 1
ATOM 702 C CA . LEU A 1 89 ? -10.18 22.922 25.781 1 95.5 89 LEU A CA 1
ATOM 703 C C . LEU A 1 89 ? -11.25 23.578 26.656 1 95.5 89 LEU A C 1
ATOM 705 O O . LEU A 1 89 ? -12.266 24.047 26.156 1 95.5 89 LEU A O 1
ATOM 709 N N . ARG A 1 90 ? -11.031 23.547 27.938 1 94.5 90 ARG A N 1
ATOM 710 C CA . ARG A 1 90 ? -11.945 24.234 28.844 1 94.5 90 ARG A CA 1
ATOM 711 C C . ARG A 1 90 ? -11.883 25.75 28.625 1 94.5 90 ARG A C 1
ATOM 713 O O . ARG A 1 90 ? -12.82 26.469 28.969 1 94.5 90 ARG A O 1
ATOM 720 N N . GLN A 1 91 ? -10.781 26.203 28.156 1 92.62 91 GLN A N 1
ATOM 721 C CA . GLN A 1 91 ? -10.594 27.594 27.781 1 92.62 91 GLN A CA 1
ATOM 722 C C . GLN A 1 91 ? -10.289 27.734 26.297 1 92.62 91 GLN A C 1
ATOM 724 O O . GLN A 1 91 ? -9.156 28 25.906 1 92.62 91 GLN A O 1
ATOM 729 N N . PRO A 1 92 ? -11.32 27.734 25.5 1 89.31 92 PRO A N 1
ATOM 730 C CA . PRO A 1 92 ? -11.102 27.641 24.062 1 89.31 92 PRO A CA 1
ATOM 731 C C . PRO A 1 92 ? -10.531 28.922 23.469 1 89.31 92 PRO A C 1
ATOM 733 O O . PRO A 1 92 ? -10.195 28.969 22.281 1 89.31 92 PRO A O 1
ATOM 736 N N . ARG A 1 93 ? -10.438 29.891 24.25 1 93.62 93 ARG A N 1
ATOM 737 C CA . ARG A 1 93 ? -9.836 31.156 23.844 1 93.62 93 ARG A CA 1
ATOM 738 C C . ARG A 1 93 ? -8.773 31.609 24.844 1 93.62 93 ARG A C 1
ATOM 740 O O . ARG A 1 93 ? -9.039 31.688 26.031 1 93.62 93 ARG A O 1
ATOM 747 N N . LEU A 1 94 ? -7.539 31.844 24.312 1 93.12 94 LEU A N 1
ATOM 748 C CA . LEU A 1 94 ? -6.434 32.281 25.156 1 93.12 94 LEU A CA 1
ATOM 749 C C . LEU A 1 94 ? -5.895 33.625 24.703 1 93.12 94 LEU A C 1
ATOM 751 O O . LEU A 1 94 ? -5.406 33.75 23.578 1 93.12 94 LEU A O 1
ATOM 755 N N . ALA A 1 95 ? -6.016 34.562 25.484 1 92.12 95 ALA A N 1
ATOM 756 C CA . ALA A 1 95 ? -5.391 35.875 25.266 1 92.12 95 ALA A CA 1
ATOM 757 C C . ALA A 1 95 ? -4.102 36 26.078 1 92.12 95 ALA A C 1
ATOM 759 O O . ALA A 1 95 ? -4.113 35.844 27.312 1 92.12 95 ALA A O 1
ATOM 760 N N . THR A 1 96 ? -3.096 36.219 25.391 1 88.88 96 THR A N 1
ATOM 761 C CA . THR A 1 96 ? -1.813 36.281 26.078 1 88.88 96 THR A CA 1
ATOM 762 C C . THR A 1 96 ? -1.544 37.719 26.547 1 88.88 96 THR A C 1
ATOM 764 O O . THR A 1 96 ? -2.227 38.656 26.109 1 88.88 96 THR A O 1
ATOM 767 N N . LYS A 1 97 ? -0.511 37.844 27.375 1 86.12 97 LYS A N 1
ATOM 768 C CA . LYS A 1 97 ? -0.12 39.156 27.875 1 86.12 97 LYS A CA 1
ATOM 769 C C . LYS A 1 97 ? 0.428 40.031 26.75 1 86.12 97 LYS A C 1
ATOM 771 O O . LYS A 1 97 ? 0.295 41.25 26.797 1 86.12 97 LYS A O 1
ATOM 776 N N . SER A 1 98 ? 0.983 39.406 25.812 1 84.12 98 SER A N 1
ATOM 777 C CA . SER A 1 98 ? 1.603 40.125 24.703 1 84.12 98 SER A CA 1
ATOM 778 C C . SER A 1 98 ? 0.563 40.562 23.672 1 84.12 98 SER A C 1
ATOM 780 O O . SER A 1 98 ? 0.901 41.156 22.656 1 84.12 98 SER A O 1
ATOM 782 N N . GLY A 1 99 ? -0.708 40.156 23.891 1 85.56 99 GLY A N 1
ATOM 783 C CA . GLY A 1 99 ? -1.781 40.625 23.016 1 85.56 99 GLY A CA 1
ATOM 784 C C . GLY A 1 99 ? -2.158 39.594 21.969 1 85.56 99 GLY A C 1
ATOM 785 O O . GLY A 1 99 ? -3.059 39.812 21.156 1 85.56 99 GLY A O 1
ATOM 786 N N . ARG A 1 100 ? -1.486 38.531 22.016 1 89.06 100 ARG A N 1
ATOM 787 C CA . ARG A 1 100 ? -1.845 37.469 21.062 1 89.06 100 ARG A CA 1
ATOM 788 C C . ARG A 1 100 ? -3.068 36.688 21.547 1 89.06 100 ARG A C 1
ATOM 790 O O . ARG A 1 100 ? -3.227 36.469 22.75 1 89.06 100 ARG A O 1
ATOM 797 N N . VAL A 1 101 ? -3.889 36.375 20.531 1 92.75 101 VAL A N 1
ATOM 798 C CA . VAL A 1 101 ? -5.09 35.625 20.859 1 92.75 101 VAL A CA 1
ATOM 799 C C . VAL A 1 101 ? -5.098 34.312 20.062 1 92.75 101 VAL A C 1
ATOM 801 O O . VAL A 1 101 ? -4.934 34.312 18.844 1 92.75 101 VAL A O 1
ATOM 804 N N . TYR A 1 102 ? -5.27 33.219 20.844 1 93.06 102 TYR A N 1
ATOM 805 C CA . TYR A 1 102 ? -5.332 31.891 20.25 1 93.06 102 TYR A CA 1
ATOM 806 C C . TYR A 1 102 ? -6.695 31.25 20.484 1 93.06 102 TYR A C 1
ATOM 808 O O . TYR A 1 102 ? -7.305 31.438 21.531 1 93.06 102 TYR A O 1
ATOM 816 N N . LEU A 1 103 ? -7.141 30.547 19.5 1 94.62 103 LEU A N 1
ATOM 817 C CA . LEU A 1 103 ? -8.328 29.719 19.641 1 94.62 103 LEU A CA 1
ATOM 818 C C . LEU A 1 103 ? -7.961 28.234 19.562 1 94.62 103 LEU A C 1
ATOM 820 O O . LEU A 1 103 ? -7.023 27.859 18.844 1 94.62 103 LEU A O 1
ATOM 824 N N . PHE A 1 104 ? -8.695 27.438 20.375 1 95.19 104 PHE A N 1
ATOM 825 C CA . PHE A 1 104 ? -8.453 26 20.453 1 95.19 104 PHE A CA 1
ATOM 826 C C . PHE A 1 104 ? -9.711 25.219 20.094 1 95.19 104 PHE A C 1
ATOM 828 O O . PHE A 1 104 ? -10.82 25.625 20.469 1 95.19 104 PHE A O 1
ATOM 835 N N . ARG A 1 105 ? -9.602 24.172 19.406 1 94.44 105 ARG A N 1
ATOM 836 C CA . ARG A 1 105 ? -10.656 23.188 19.172 1 94.44 105 ARG A CA 1
ATOM 837 C C . ARG A 1 105 ? -10.109 21.766 19.203 1 94.44 105 ARG A C 1
ATOM 839 O O . ARG A 1 105 ? -8.93 21.547 18.906 1 94.44 105 ARG A O 1
ATOM 846 N N . PRO A 1 106 ? -10.93 20.812 19.609 1 94.75 106 PRO A N 1
ATOM 847 C CA . PRO A 1 106 ? -10.461 19.422 19.547 1 94.75 106 PRO A CA 1
ATOM 848 C C . PRO A 1 106 ? -10.141 18.984 18.109 1 94.75 106 PRO A C 1
ATOM 850 O O . PRO A 1 106 ? -10.789 19.438 17.172 1 94.75 106 PRO A O 1
ATOM 853 N N . TRP A 1 107 ? -9.148 18.188 18.047 1 93.06 107 TRP A N 1
ATOM 854 C CA . TRP A 1 107 ? -8.875 17.594 16.734 1 93.06 107 TRP A CA 1
ATOM 855 C C . TRP A 1 107 ? -10 16.656 16.328 1 93.06 107 TRP A C 1
ATOM 857 O O . TRP A 1 107 ? -10.477 15.852 17.141 1 93.06 107 TRP A O 1
ATOM 867 N N . GLU A 1 108 ? -10.438 16.812 15.062 1 90.94 108 GLU A N 1
ATOM 868 C CA . GLU A 1 108 ? -11.414 15.914 14.453 1 90.94 108 GLU A CA 1
ATOM 869 C C . GLU A 1 108 ? -10.938 15.422 13.094 1 90.94 108 GLU A C 1
ATOM 871 O O . GLU A 1 108 ? -10.305 16.156 12.344 1 90.94 108 GLU A O 1
ATOM 876 N N . GLU A 1 109 ? -11.266 14.156 12.805 1 88.56 109 GLU A N 1
ATOM 877 C CA . GLU A 1 109 ? -10.812 13.523 11.57 1 88.56 109 GLU A CA 1
ATOM 878 C C . GLU A 1 109 ? -11.281 14.305 10.344 1 88.56 109 GLU A C 1
ATOM 880 O O . GLU A 1 109 ? -10.578 14.383 9.336 1 88.56 109 GLU A O 1
ATOM 885 N N . GLY A 1 110 ? -12.352 14.82 10.461 1 85.62 110 GLY A N 1
ATOM 886 C CA . GLY A 1 110 ? -12.938 15.484 9.305 1 85.62 110 GLY A CA 1
ATOM 887 C C . GLY A 1 110 ? -12.422 16.906 9.109 1 85.62 110 GLY A C 1
ATOM 888 O O . GLY A 1 110 ? -12.852 17.594 8.195 1 85.62 110 GLY A O 1
ATOM 889 N N . LEU A 1 111 ? -11.367 17.141 9.977 1 83.25 111 LEU A N 1
ATOM 890 C CA . LEU A 1 111 ? -10.828 18.5 9.859 1 83.25 111 LEU A CA 1
ATOM 891 C C . LEU A 1 111 ? -10.125 18.672 8.516 1 83.25 111 LEU A C 1
ATOM 893 O O . LEU A 1 111 ? -9.211 17.922 8.18 1 83.25 111 LEU A O 1
ATOM 897 N N . HIS A 1 112 ? -10.523 19.422 7.625 1 82.94 112 HIS A N 1
ATOM 898 C CA . HIS A 1 112 ? -9.984 19.781 6.316 1 82.94 112 HIS A CA 1
ATOM 899 C C . HIS A 1 112 ? -10.359 18.734 5.266 1 82.94 112 HIS A C 1
ATOM 901 O O . HIS A 1 112 ? -9.734 18.672 4.203 1 82.94 112 HIS A O 1
ATOM 907 N N . GLY A 1 113 ? -11.164 17.75 5.684 1 89.62 113 GLY A N 1
ATOM 908 C CA . GLY A 1 113 ? -11.625 16.734 4.738 1 89.62 113 GLY A CA 1
ATOM 909 C C . GLY A 1 113 ? -13.07 16.938 4.316 1 89.62 113 GLY A C 1
ATOM 910 O O . GLY A 1 113 ? -13.789 17.734 4.914 1 89.62 113 GLY A O 1
ATOM 911 N N . VAL A 1 114 ? -13.391 16.312 3.207 1 92.5 114 VAL A N 1
ATOM 912 C CA . VAL A 1 114 ? -14.773 16.25 2.738 1 92.5 114 VAL A CA 1
ATOM 913 C C . VAL A 1 114 ? -15.281 14.812 2.816 1 92.5 114 VAL A C 1
ATOM 915 O O . VAL A 1 114 ? -14.539 13.867 2.533 1 92.5 114 VAL A O 1
ATOM 918 N N . PRO A 1 115 ? -16.516 14.711 3.229 1 91.44 115 PRO A N 1
ATOM 919 C CA . PRO A 1 115 ? -17.062 13.359 3.326 1 91.44 115 PRO A CA 1
ATOM 920 C C . PRO A 1 115 ? -17 12.602 2.002 1 91.44 115 PRO A C 1
ATOM 922 O O . PRO A 1 115 ? -17.172 13.195 0.936 1 91.44 115 PRO A O 1
ATOM 925 N N . ALA A 1 116 ? -16.688 11.359 2.125 1 89.06 116 ALA A N 1
ATOM 926 C CA . ALA A 1 116 ? -16.609 10.477 0.965 1 89.06 116 ALA A CA 1
ATOM 927 C C . ALA A 1 116 ? -17.422 9.211 1.18 1 89.06 116 ALA A C 1
ATOM 929 O O . ALA A 1 116 ? -17.641 8.781 2.316 1 89.06 116 ALA A O 1
ATOM 930 N N . CYS A 1 117 ? -17.891 8.648 0.059 1 86.12 117 CYS A N 1
ATOM 931 C CA . CYS A 1 117 ? -18.672 7.418 0.077 1 86.12 117 CYS A CA 1
ATOM 932 C C . CYS A 1 117 ? -18.281 6.504 -1.08 1 86.12 117 CYS A C 1
ATOM 934 O O . CYS A 1 117 ? -18.141 6.961 -2.215 1 86.12 117 CYS A O 1
ATOM 936 N N . PHE A 1 118 ? -18.109 5.262 -0.748 1 85.94 118 PHE A N 1
ATOM 937 C CA . PHE A 1 118 ? -17.766 4.266 -1.759 1 85.94 118 PHE A CA 1
ATOM 938 C C . PHE A 1 118 ? -18.875 3.234 -1.897 1 85.94 118 PHE A C 1
ATOM 940 O O . PHE A 1 118 ? -19.156 2.49 -0.956 1 85.94 118 PHE A O 1
ATOM 947 N N . ARG A 1 119 ? -19.297 3.072 -3.129 1 87.31 119 ARG A N 1
ATOM 948 C CA . ARG A 1 119 ? -20.531 2.316 -3.268 1 87.31 119 ARG A CA 1
ATOM 949 C C . ARG A 1 119 ? -20.281 0.983 -3.967 1 87.31 119 ARG A C 1
ATOM 951 O O . ARG A 1 119 ? -21.141 0.097 -3.947 1 87.31 119 ARG A O 1
ATOM 958 N N . PHE A 1 120 ? -19.094 0.825 -4.605 1 91.88 120 PHE A N 1
ATOM 959 C CA . PHE A 1 120 ? -18.906 -0.41 -5.355 1 91.88 120 PHE A CA 1
ATOM 960 C C . PHE A 1 120 ? -18 -1.371 -4.598 1 91.88 120 PHE A C 1
ATOM 962 O O . PHE A 1 120 ? -17.031 -0.948 -3.969 1 91.88 120 PHE A O 1
ATOM 969 N N . ARG A 1 121 ? -18.328 -2.543 -4.711 1 92.94 121 ARG A N 1
ATOM 970 C CA . ARG A 1 121 ? -17.516 -3.652 -4.246 1 92.94 121 ARG A CA 1
ATOM 971 C C . ARG A 1 121 ? -17.281 -4.668 -5.359 1 92.94 121 ARG A C 1
ATOM 973 O O . ARG A 1 121 ? -18.188 -4.969 -6.133 1 92.94 121 ARG A O 1
ATOM 980 N N . ALA A 1 122 ? -16.047 -5.117 -5.434 1 94.19 122 ALA A N 1
ATOM 981 C CA . ALA A 1 122 ? -15.75 -6.055 -6.512 1 94.19 122 ALA A CA 1
ATOM 982 C C . ALA A 1 122 ? -14.922 -7.23 -6 1 94.19 122 ALA A C 1
ATOM 984 O O . ALA A 1 122 ? -14.023 -7.055 -5.18 1 94.19 122 ALA A O 1
ATOM 985 N N . ARG A 1 123 ? -15.289 -8.367 -6.473 1 94.62 123 ARG A N 1
ATOM 986 C CA . ARG A 1 123 ? -14.422 -9.531 -6.312 1 94.62 123 ARG A CA 1
ATOM 987 C C . ARG A 1 123 ? -13.398 -9.617 -7.445 1 94.62 123 ARG A C 1
ATOM 989 O O . ARG A 1 123 ? -13.773 -9.648 -8.625 1 94.62 123 ARG A O 1
ATOM 996 N N . VAL A 1 124 ? -12.18 -9.633 -7.098 1 96.06 124 VAL A N 1
ATOM 997 C CA . VAL A 1 124 ? -11.094 -9.648 -8.07 1 96.06 124 VAL A CA 1
ATOM 998 C C . VAL A 1 124 ? -10.273 -10.922 -7.914 1 96.06 124 VAL A C 1
ATOM 1000 O O . VAL A 1 124 ? -10.016 -11.367 -6.793 1 96.06 124 VAL A O 1
ATOM 1003 N N . CYS A 1 125 ? -9.953 -11.484 -9.047 1 95.62 125 CYS A N 1
ATOM 1004 C CA . CYS A 1 125 ? -9.07 -12.648 -9.109 1 95.62 125 CYS A CA 1
ATOM 1005 C C . CYS A 1 125 ? -7.77 -12.305 -9.812 1 95.62 125 CYS A C 1
ATOM 1007 O O . CYS A 1 125 ? -7.766 -11.984 -11.008 1 95.62 125 CYS A O 1
ATOM 1009 N N . ILE A 1 126 ? -6.68 -12.391 -9.086 1 95.88 126 ILE A N 1
ATOM 1010 C CA . ILE A 1 126 ? -5.391 -11.969 -9.625 1 95.88 126 ILE A CA 1
ATOM 1011 C C . ILE A 1 126 ? -4.586 -13.203 -10.047 1 95.88 126 ILE A C 1
ATOM 1013 O O . ILE A 1 126 ? -4.355 -14.109 -9.242 1 95.88 126 ILE A O 1
ATOM 1017 N N . GLU A 1 127 ? -4.188 -13.18 -11.297 1 93.38 127 GLU A N 1
ATOM 1018 C CA . GLU A 1 127 ? -3.361 -14.234 -11.875 1 93.38 127 GLU A CA 1
ATOM 1019 C C . GLU A 1 127 ? -1.913 -13.773 -12.031 1 93.38 127 GLU A C 1
ATOM 1021 O O . GLU A 1 127 ? -1.654 -12.633 -12.398 1 93.38 127 GLU A O 1
ATOM 1026 N N . GLY A 1 128 ? -0.987 -14.758 -11.758 1 91.31 128 GLY A N 1
ATOM 1027 C CA . GLY A 1 128 ? 0.404 -14.477 -12.078 1 91.31 128 GLY A CA 1
ATOM 1028 C C . GLY A 1 128 ? 1.169 -13.875 -10.914 1 91.31 128 GLY A C 1
ATOM 1029 O O . GLY A 1 128 ? 2.365 -13.602 -11.023 1 91.31 128 GLY A O 1
ATOM 1030 N N . LEU A 1 129 ? 0.485 -13.648 -9.836 1 92.62 129 LEU A N 1
ATOM 1031 C CA . LEU A 1 129 ? 1.165 -13.148 -8.648 1 92.62 129 LEU A CA 1
ATOM 1032 C C . LEU A 1 129 ? 2.123 -14.188 -8.086 1 92.62 129 LEU A C 1
ATOM 1034 O O . LEU A 1 129 ? 1.724 -15.32 -7.812 1 92.62 129 LEU A O 1
ATOM 1038 N N . PRO A 1 130 ? 3.414 -13.82 -8.047 1 91.62 130 PRO A N 1
ATOM 1039 C CA . PRO A 1 130 ? 4.328 -14.812 -7.484 1 91.62 130 PRO A CA 1
ATOM 1040 C C . PRO A 1 130 ? 3.98 -15.188 -6.047 1 91.62 130 PRO A C 1
ATOM 1042 O O . PRO A 1 130 ? 3.434 -14.367 -5.309 1 91.62 130 PRO A O 1
ATOM 1045 N N . MET A 1 131 ? 4.383 -16.328 -5.605 1 90.62 131 MET A N 1
ATOM 1046 C CA . MET A 1 131 ? 3.938 -16.906 -4.34 1 90.62 131 MET A CA 1
ATOM 1047 C C . MET A 1 131 ? 4.359 -16.031 -3.162 1 90.62 131 MET A C 1
ATOM 1049 O O . MET A 1 131 ? 3.59 -15.836 -2.223 1 90.62 131 MET A O 1
ATOM 1053 N N . HIS A 1 132 ? 5.535 -15.523 -3.221 1 91.44 132 HIS A N 1
ATOM 1054 C CA . HIS A 1 132 ? 6.055 -14.766 -2.09 1 91.44 132 HIS A CA 1
ATOM 1055 C C . HIS A 1 132 ? 5.441 -13.367 -2.039 1 91.44 132 HIS A C 1
ATOM 1057 O O . HIS A 1 132 ? 5.578 -12.664 -1.038 1 91.44 132 HIS A O 1
ATOM 1063 N N . ALA A 1 133 ? 4.762 -12.984 -3.066 1 93.88 133 ALA A N 1
ATOM 1064 C CA . ALA A 1 133 ? 4.145 -11.664 -3.109 1 93.88 133 ALA A CA 1
ATOM 1065 C C . ALA A 1 133 ? 2.648 -11.75 -2.818 1 93.88 133 ALA A C 1
ATOM 1067 O O . ALA A 1 133 ? 1.926 -10.758 -2.959 1 93.88 133 ALA A O 1
ATOM 1068 N N . ARG A 1 134 ? 2.152 -12.891 -2.508 1 92.94 134 ARG A N 1
ATOM 1069 C CA . ARG A 1 134 ? 0.739 -13.062 -2.18 1 92.94 134 ARG A CA 1
ATOM 1070 C C . ARG A 1 134 ? 0.435 -12.531 -0.784 1 92.94 134 ARG A C 1
ATOM 1072 O O . ARG A 1 134 ? 0.102 -13.297 0.12 1 92.94 134 ARG A O 1
ATOM 1079 N N . THR A 1 135 ? 0.484 -11.219 -0.676 1 91.44 135 THR A N 1
ATOM 1080 C CA . THR A 1 135 ? 0.269 -10.461 0.551 1 91.44 135 THR A CA 1
ATOM 1081 C C . THR A 1 135 ? -0.714 -9.312 0.314 1 91.44 135 THR A C 1
ATOM 1083 O O . THR A 1 135 ? -0.922 -8.898 -0.827 1 91.44 135 THR A O 1
ATOM 1086 N N . ASP A 1 136 ? -1.25 -8.781 1.411 1 88.5 136 ASP A N 1
ATOM 1087 C CA . ASP A 1 136 ? -2.182 -7.66 1.333 1 88.5 136 ASP A CA 1
ATOM 1088 C C . ASP A 1 136 ? -1.509 -6.426 0.733 1 88.5 136 ASP A C 1
ATOM 1090 O O . ASP A 1 136 ? -2.129 -5.684 -0.032 1 88.5 136 ASP A O 1
ATOM 1094 N N . GLU A 1 137 ? -0.267 -6.227 1.055 1 87.56 137 GLU A N 1
ATOM 1095 C CA . GLU A 1 137 ? 0.458 -5.051 0.585 1 87.56 137 GLU A CA 1
ATOM 1096 C C . GLU A 1 137 ? 0.664 -5.094 -0.926 1 87.56 137 GLU A C 1
ATOM 1098 O O . GLU A 1 137 ? 0.478 -4.086 -1.613 1 87.56 137 GLU A O 1
ATOM 1103 N N . ALA A 1 138 ? 1.027 -6.254 -1.369 1 93.06 138 ALA A N 1
ATOM 1104 C CA . ALA A 1 138 ? 1.266 -6.395 -2.803 1 93.06 138 ALA A CA 1
ATOM 1105 C C . ALA A 1 138 ? -0.021 -6.191 -3.596 1 93.06 138 ALA A C 1
ATOM 1107 O O . ALA A 1 138 ? -0.04 -5.445 -4.578 1 93.06 138 ALA A O 1
ATOM 1108 N N . VAL A 1 139 ? -1.063 -6.77 -3.121 1 94.5 139 VAL A N 1
ATOM 1109 C CA . VAL A 1 139 ? -2.299 -6.703 -3.895 1 94.5 139 VAL A CA 1
ATOM 1110 C C . VAL A 1 139 ? -2.877 -5.293 -3.826 1 94.5 139 VAL A C 1
ATOM 1112 O O . VAL A 1 139 ? -3.484 -4.816 -4.789 1 94.5 139 VAL A O 1
ATOM 1115 N N . ALA A 1 140 ? -2.688 -4.629 -2.691 1 91.94 140 ALA A N 1
ATOM 1116 C CA . ALA A 1 140 ? -3.152 -3.248 -2.576 1 91.94 140 ALA A CA 1
ATOM 1117 C C . ALA A 1 140 ? -2.52 -2.365 -3.648 1 91.94 140 ALA A C 1
ATOM 1119 O O . ALA A 1 140 ? -3.168 -1.462 -4.18 1 91.94 140 ALA A O 1
ATOM 1120 N N . LYS A 1 141 ? -1.344 -2.637 -3.918 1 92.25 141 LYS A N 1
ATOM 1121 C CA . LYS A 1 141 ? -0.648 -1.877 -4.953 1 92.25 141 LYS A CA 1
ATOM 1122 C C . LYS A 1 141 ? -1.127 -2.279 -6.344 1 92.25 141 LYS A C 1
ATOM 1124 O O . LYS A 1 141 ? -1.299 -1.426 -7.219 1 92.25 141 LYS A O 1
ATOM 1129 N N . ILE A 1 142 ? -1.375 -3.51 -6.535 1 94.56 142 ILE A N 1
ATOM 1130 C CA . ILE A 1 142 ? -1.666 -4.078 -7.844 1 94.56 142 ILE A CA 1
ATOM 1131 C C . ILE A 1 142 ? -3.059 -3.648 -8.297 1 94.56 142 ILE A C 1
ATOM 1133 O O . ILE A 1 142 ? -3.262 -3.309 -9.469 1 94.56 142 ILE A O 1
ATOM 1137 N N . ILE A 1 143 ? -3.986 -3.641 -7.445 1 94 143 ILE A N 1
ATOM 1138 C CA . ILE A 1 143 ? -5.375 -3.393 -7.812 1 94 143 ILE A CA 1
ATOM 1139 C C . ILE A 1 143 ? -5.559 -1.916 -8.156 1 94 143 ILE A C 1
ATOM 1141 O O . ILE A 1 143 ? -6.574 -1.532 -8.75 1 94 143 ILE A O 1
ATOM 1145 N N . GLY A 1 144 ? -4.629 -1.104 -7.695 1 90 144 GLY A N 1
ATOM 1146 C CA . GLY A 1 144 ? -4.691 0.282 -8.133 1 90 144 GLY A CA 1
ATOM 1147 C C . GLY A 1 144 ? -4.941 1.254 -6.996 1 90 144 GLY A C 1
ATOM 1148 O O . GLY A 1 144 ? -5.379 0.854 -5.914 1 90 144 GLY A O 1
ATOM 1149 N N . ARG A 1 145 ? -4.859 2.496 -7.32 1 90.06 145 ARG A N 1
ATOM 1150 C CA . ARG A 1 145 ? -4.902 3.568 -6.328 1 90.06 145 ARG A CA 1
ATOM 1151 C C . ARG A 1 145 ? -6.336 3.887 -5.93 1 90.06 145 ARG A C 1
ATOM 1153 O O . ARG A 1 145 ? -6.586 4.391 -4.832 1 90.06 145 ARG A O 1
ATOM 1160 N N . LYS A 1 146 ? -7.203 3.584 -6.809 1 90.81 146 LYS A N 1
ATOM 1161 C CA . LYS A 1 146 ? -8.594 3.951 -6.566 1 90.81 146 LYS A CA 1
ATOM 1162 C C . LYS A 1 146 ? -9.359 2.803 -5.914 1 90.81 146 LYS A C 1
ATOM 1164 O O . LYS A 1 146 ? -10.594 2.791 -5.914 1 90.81 146 LYS A O 1
ATOM 1169 N N . CYS A 1 147 ? -8.602 1.866 -5.5 1 93.44 147 CYS A N 1
ATOM 1170 C CA . CYS A 1 147 ? -9.195 0.693 -4.863 1 93.44 147 CYS A CA 1
ATOM 1171 C C . CYS A 1 147 ? -8.586 0.461 -3.484 1 93.44 147 CYS A C 1
ATOM 1173 O O . CYS A 1 147 ? -7.445 0.852 -3.23 1 93.44 147 CYS A O 1
ATOM 1175 N N . SER A 1 148 ? -9.367 -0.101 -2.641 1 92.94 148 SER A N 1
ATOM 1176 C CA . SER A 1 148 ? -8.883 -0.589 -1.354 1 92.94 148 SER A CA 1
ATOM 1177 C C . SER A 1 148 ? -9.312 -2.035 -1.116 1 92.94 148 SER A C 1
ATOM 1179 O O . SER A 1 148 ? -10.398 -2.441 -1.523 1 92.94 148 SER A O 1
ATOM 1181 N N . VAL A 1 149 ? -8.43 -2.74 -0.458 1 91.5 149 VAL A N 1
ATOM 1182 C CA . VAL A 1 149 ? -8.727 -4.137 -0.16 1 91.5 149 VAL A CA 1
ATOM 1183 C C . VAL A 1 149 ? -9.766 -4.215 0.957 1 91.5 149 VAL A C 1
ATOM 1185 O O . VAL A 1 149 ? -9.594 -3.604 2.016 1 91.5 149 VAL A O 1
ATOM 1188 N N . HIS A 1 150 ? -10.852 -4.855 0.653 1 90.75 150 HIS A N 1
ATOM 1189 C CA . HIS A 1 150 ? -11.805 -5.168 1.71 1 90.75 150 HIS A CA 1
ATOM 1190 C C . HIS A 1 150 ? -11.352 -6.379 2.521 1 90.75 150 HIS A C 1
ATOM 1192 O O . HIS A 1 150 ? -11.125 -6.273 3.729 1 90.75 150 HIS A O 1
ATOM 1198 N N . TYR A 1 151 ? -11.211 -7.488 1.814 1 88.5 151 TYR A N 1
ATOM 1199 C CA . TYR A 1 151 ? -10.594 -8.656 2.432 1 88.5 151 TYR A CA 1
ATOM 1200 C C . TYR A 1 151 ? -10.117 -9.641 1.371 1 88.5 151 TYR A C 1
ATOM 1202 O O . TYR A 1 151 ? -10.609 -9.641 0.242 1 88.5 151 TYR A O 1
ATOM 1210 N N . VAL A 1 152 ? -9.141 -10.414 1.771 1 89.94 152 VAL A N 1
ATOM 1211 C CA . VAL A 1 152 ? -8.656 -11.523 0.948 1 89.94 152 VAL A CA 1
ATOM 1212 C C . VAL A 1 152 ? -9.391 -12.805 1.333 1 89.94 152 VAL A C 1
ATOM 1214 O O . VAL A 1 152 ? -9.57 -13.102 2.518 1 89.94 152 VAL A O 1
ATOM 1217 N N . GLU A 1 153 ? -9.789 -13.523 0.362 1 88.62 153 GLU A N 1
ATOM 1218 C CA . GLU A 1 153 ? -10.508 -14.766 0.653 1 88.62 153 GLU A CA 1
ATOM 1219 C C . GLU A 1 153 ? -9.594 -15.773 1.354 1 88.62 153 GLU A C 1
ATOM 1221 O O . GLU A 1 153 ? -8.414 -15.875 1.037 1 88.62 153 GLU A O 1
ATOM 1226 N N . GLU A 1 154 ? -10.18 -16.531 2.135 1 83.62 154 GLU A N 1
ATOM 1227 C CA . GLU A 1 154 ? -9.445 -17.391 3.062 1 83.62 154 GLU A CA 1
ATOM 1228 C C . GLU A 1 154 ? -8.57 -18.391 2.312 1 83.62 154 GLU A C 1
ATOM 1230 O O . GLU A 1 154 ? -7.418 -18.609 2.689 1 83.62 154 GLU A O 1
ATOM 1235 N N . TYR A 1 155 ? -9.07 -19.047 1.298 1 82.75 155 TYR A N 1
ATOM 1236 C CA . TYR A 1 155 ? -8.289 -20.047 0.587 1 82.75 155 TYR A CA 1
ATOM 1237 C C . TYR A 1 155 ? -7.066 -19.422 -0.074 1 82.75 155 TYR A C 1
ATOM 1239 O O . TYR A 1 155 ? -6.031 -20.062 -0.225 1 82.75 155 TYR A O 1
ATOM 1247 N N . SER A 1 156 ? -7.195 -18.203 -0.47 1 86.69 156 SER A N 1
ATOM 1248 C CA . SER A 1 156 ? -6.055 -17.469 -1.016 1 86.69 156 SER A CA 1
ATOM 1249 C C . SER A 1 156 ? -5.043 -17.141 0.075 1 86.69 156 SER A C 1
ATOM 1251 O O . SER A 1 156 ? -3.836 -17.266 -0.131 1 86.69 156 SER A O 1
ATOM 1253 N N . HIS A 1 157 ? -5.535 -16.828 1.163 1 82.06 157 HIS A N 1
ATOM 1254 C CA . HIS A 1 157 ? -4.672 -16.484 2.289 1 82.06 157 HIS A CA 1
ATOM 1255 C C . HIS A 1 157 ? -3.881 -17.703 2.76 1 82.06 157 HIS A C 1
ATOM 1257 O O . HIS A 1 157 ? -2.709 -17.578 3.127 1 82.06 157 HIS A O 1
ATOM 1263 N N . ARG A 1 158 ? -4.547 -18.812 2.684 1 78 158 ARG A N 1
ATOM 1264 C CA . ARG A 1 158 ? -3.928 -20.047 3.164 1 78 158 ARG A CA 1
ATOM 1265 C C . ARG A 1 158 ? -3.08 -20.703 2.074 1 78 158 ARG A C 1
ATOM 1267 O O . ARG A 1 158 ? -2.369 -21.672 2.33 1 78 158 ARG A O 1
ATOM 1274 N N . ARG A 1 159 ? -3.221 -20.172 0.908 1 79.44 159 ARG A N 1
ATOM 1275 C CA . ARG A 1 159 ? -2.441 -20.641 -0.229 1 79.44 159 ARG A CA 1
ATOM 1276 C C . ARG A 1 159 ? -2.807 -22.078 -0.579 1 79.44 159 ARG A C 1
ATOM 1278 O O . ARG A 1 159 ? -1.939 -22.875 -0.942 1 79.44 159 ARG A O 1
ATOM 1285 N N . ASN A 1 160 ? -4.121 -22.406 -0.329 1 72.94 160 ASN A N 1
ATOM 1286 C CA . ASN A 1 160 ? -4.656 -23.719 -0.707 1 72.94 160 ASN A CA 1
ATOM 1287 C C . ASN A 1 160 ? -5.031 -23.766 -2.186 1 72.94 160 ASN A C 1
ATOM 1289 O O . ASN A 1 160 ? -5.223 -24.844 -2.75 1 72.94 160 ASN A O 1
ATOM 1293 N N . TYR A 1 161 ? -5.129 -22.672 -2.65 1 73.94 161 TYR A N 1
ATOM 1294 C CA . TYR A 1 161 ? -5.43 -22.453 -4.059 1 73.94 161 TYR A CA 1
ATOM 1295 C C . TYR A 1 161 ? -4.543 -21.359 -4.637 1 73.94 161 TYR A C 1
ATOM 1297 O O . TYR A 1 161 ? -4.586 -20.203 -4.18 1 73.94 161 TYR A O 1
ATOM 1305 N N . ASN A 1 162 ? -3.83 -21.766 -5.719 1 77.19 162 ASN A N 1
ATOM 1306 C CA . ASN A 1 162 ? -2.826 -20.781 -6.121 1 77.19 162 ASN A CA 1
ATOM 1307 C C . ASN A 1 162 ? -2.975 -20.391 -7.59 1 77.19 162 ASN A C 1
ATOM 1309 O O . ASN A 1 162 ? -2.08 -19.781 -8.164 1 77.19 162 ASN A O 1
ATOM 1313 N N . ARG A 1 163 ? -4.086 -20.781 -8.102 1 83.62 163 ARG A N 1
ATOM 1314 C CA . ARG A 1 163 ? -4.281 -20.344 -9.484 1 83.62 163 ARG A CA 1
ATOM 1315 C C . ARG A 1 163 ? -4.488 -18.844 -9.57 1 83.62 163 ARG A C 1
ATOM 1317 O O . ARG A 1 163 ? -3.967 -18.188 -10.477 1 83.62 163 ARG A O 1
ATOM 1324 N N . THR A 1 164 ? -5.309 -18.469 -8.648 1 90.56 164 THR A N 1
ATOM 1325 C CA . THR A 1 164 ? -5.539 -17.031 -8.516 1 90.56 164 THR A CA 1
ATOM 1326 C C . THR A 1 164 ? -5.48 -16.609 -7.051 1 90.56 164 THR A C 1
ATOM 1328 O O . THR A 1 164 ? -5.586 -17.438 -6.152 1 90.56 164 THR A O 1
ATOM 1331 N N . PHE A 1 165 ? -5.137 -15.414 -6.867 1 93.75 165 PHE A N 1
ATOM 1332 C CA . PHE A 1 165 ? -5.258 -14.758 -5.57 1 93.75 165 PHE A CA 1
ATOM 1333 C C . PHE A 1 165 ? -6.52 -13.906 -5.504 1 93.75 165 PHE A C 1
ATOM 1335 O O . PHE A 1 165 ? -6.578 -12.828 -6.098 1 93.75 165 PHE A O 1
ATOM 1342 N N . ASP A 1 166 ? -7.473 -14.461 -4.727 1 93 166 ASP A N 1
ATOM 1343 C CA . ASP A 1 166 ? -8.812 -13.891 -4.781 1 93 166 ASP A CA 1
ATOM 1344 C C . ASP A 1 166 ? -9.086 -12.992 -3.58 1 93 166 ASP A C 1
ATOM 1346 O O . ASP A 1 166 ? -8.734 -13.336 -2.449 1 93 166 ASP A O 1
ATOM 1350 N N . LEU A 1 167 ? -9.719 -11.836 -3.918 1 93.38 167 LEU A N 1
ATOM 1351 C CA . LEU A 1 167 ? -10 -10.859 -2.873 1 93.38 167 LEU A CA 1
ATOM 1352 C C . LEU A 1 167 ? -11.195 -9.992 -3.256 1 93.38 167 LEU A C 1
ATOM 1354 O O . LEU A 1 167 ? -11.617 -9.984 -4.414 1 93.38 167 LEU A O 1
ATOM 1358 N N . TRP A 1 168 ? -11.719 -9.375 -2.262 1 93.31 168 TRP A N 1
ATOM 1359 C CA . TRP A 1 168 ? -12.742 -8.352 -2.449 1 93.31 168 TRP A CA 1
ATOM 1360 C C . TRP A 1 168 ? -12.164 -6.961 -2.213 1 93.31 168 TRP A C 1
ATOM 1362 O O . TRP A 1 168 ? -11.383 -6.754 -1.286 1 93.31 168 TRP A O 1
ATOM 1372 N N . ILE A 1 169 ? -12.633 -6.031 -3.07 1 93.88 169 ILE A N 1
ATOM 1373 C CA . ILE A 1 169 ? -12.102 -4.676 -2.969 1 93.88 169 ILE A CA 1
ATOM 1374 C C . ILE A 1 169 ? -13.258 -3.672 -2.943 1 93.88 169 ILE A C 1
ATOM 1376 O O . ILE A 1 169 ? -14.367 -3.982 -3.379 1 93.88 169 ILE A O 1
ATOM 1380 N N . TRP A 1 170 ? -12.961 -2.506 -2.408 1 92.88 170 TRP A N 1
ATOM 1381 C CA . TRP A 1 170 ? -13.812 -1.323 -2.521 1 92.88 170 TRP A CA 1
ATOM 1382 C C . TRP A 1 170 ? -13.297 -0.389 -3.613 1 92.88 170 TRP A C 1
ATOM 1384 O O . TRP A 1 170 ? -12.086 -0.195 -3.756 1 92.88 170 TRP A O 1
ATOM 1394 N N . THR A 1 171 ? -14.242 0.153 -4.371 1 91.62 171 THR A N 1
ATOM 1395 C CA . THR A 1 171 ? -13.859 1.159 -5.352 1 91.62 171 THR A CA 1
ATOM 1396 C C . THR A 1 171 ? -15.039 2.061 -5.699 1 91.62 171 THR A C 1
ATOM 1398 O O . THR A 1 171 ? -16.188 1.648 -5.582 1 91.62 171 THR A O 1
ATOM 1401 N N . ASP A 1 172 ? -14.719 3.303 -6.059 1 87.44 172 ASP A N 1
ATOM 1402 C CA . ASP A 1 172 ? -15.766 4.188 -6.566 1 87.44 172 ASP A CA 1
ATOM 1403 C C . ASP A 1 172 ? -15.719 4.27 -8.094 1 87.44 172 ASP A C 1
ATOM 1405 O O . ASP A 1 172 ? -16.609 4.848 -8.711 1 87.44 172 ASP A O 1
ATOM 1409 N N . ALA A 1 173 ? -14.719 3.635 -8.617 1 89.31 173 ALA A N 1
ATOM 1410 C CA . ALA A 1 173 ? -14.523 3.721 -10.062 1 89.31 173 ALA A CA 1
ATOM 1411 C C . ALA A 1 173 ? -13.961 2.418 -10.617 1 89.31 173 ALA A C 1
ATOM 1413 O O . ALA A 1 173 ? -12.797 2.357 -11.008 1 89.31 173 ALA A O 1
ATOM 1414 N N . PRO A 1 174 ? -14.875 1.447 -10.82 1 91.75 174 PRO A N 1
ATOM 1415 C CA . PRO A 1 174 ? -14.406 0.13 -11.258 1 91.75 174 PRO A CA 1
ATOM 1416 C C . PRO A 1 174 ? -13.688 0.178 -12.602 1 91.75 174 PRO A C 1
ATOM 1418 O O . PRO A 1 174 ? -12.844 -0.676 -12.891 1 91.75 174 PRO A O 1
ATOM 1421 N N . LYS A 1 175 ? -13.922 1.136 -13.406 1 90.69 175 LYS A N 1
ATOM 1422 C CA . LYS A 1 175 ? -13.336 1.239 -14.734 1 90.69 175 LYS A CA 1
ATOM 1423 C C . LYS A 1 175 ? -11.828 1.465 -14.648 1 90.69 175 LYS A C 1
ATOM 1425 O O . LYS A 1 175 ? -11.109 1.305 -15.641 1 90.69 175 LYS A O 1
ATOM 1430 N N . PHE A 1 176 ? -11.352 1.834 -13.492 1 89.75 176 PHE A N 1
ATOM 1431 C CA . PHE A 1 176 ? -9.938 2.162 -13.352 1 89.75 176 PHE A CA 1
ATOM 1432 C C . PHE A 1 176 ? -9.156 0.98 -12.789 1 89.75 176 PHE A C 1
ATOM 1434 O O . PHE A 1 176 ? -7.934 1.049 -12.633 1 89.75 176 PHE A O 1
ATOM 1441 N N . ILE A 1 177 ? -9.828 -0.124 -12.453 1 93.38 177 ILE A N 1
ATOM 1442 C CA . ILE A 1 177 ? -9.117 -1.348 -12.086 1 93.38 177 ILE A CA 1
ATOM 1443 C C . ILE A 1 177 ? -8.367 -1.889 -13.305 1 93.38 177 ILE A C 1
ATOM 1445 O O . ILE A 1 177 ? -8.969 -2.146 -14.352 1 93.38 177 ILE A O 1
ATOM 1449 N N . PRO A 1 178 ? -7.102 -2.062 -13.211 1 94.38 178 PRO A N 1
ATOM 1450 C CA . PRO A 1 178 ? -6.371 -2.525 -14.391 1 94.38 178 PRO A CA 1
ATOM 1451 C C . PRO A 1 178 ? -6.742 -3.949 -14.797 1 94.38 178 PRO A C 1
ATOM 1453 O O . PRO A 1 178 ? -7.113 -4.762 -13.945 1 94.38 178 PRO A O 1
ATOM 1456 N N . ARG A 1 179 ? -6.555 -4.27 -16.094 1 95.25 179 ARG A N 1
ATOM 1457 C CA . ARG A 1 179 ? -6.73 -5.629 -16.594 1 95.25 179 ARG A CA 1
ATOM 1458 C C . ARG A 1 179 ? -5.469 -6.457 -16.375 1 95.25 179 ARG A C 1
ATOM 1460 O O . ARG A 1 179 ? -5.535 -7.68 -16.25 1 95.25 179 ARG A O 1
ATOM 1467 N N . SER A 1 180 ? -4.453 -5.734 -16.516 1 95.31 180 SER A N 1
ATOM 1468 C CA . SER A 1 180 ? -3.145 -6.355 -16.328 1 95.31 180 SER A CA 1
ATOM 1469 C C . SER A 1 180 ? -2.119 -5.355 -15.812 1 95.31 180 SER A C 1
ATOM 1471 O O . SER A 1 180 ? -2.293 -4.145 -15.969 1 95.31 180 SER A O 1
ATOM 1473 N N . SER A 1 181 ? -1.152 -5.879 -15.148 1 94.69 181 SER A N 1
ATOM 1474 C CA . SER A 1 181 ? -0.072 -5.059 -14.609 1 94.69 181 SER A CA 1
ATOM 1475 C C . SER A 1 181 ? 1.273 -5.762 -14.734 1 94.69 181 SER A C 1
ATOM 1477 O O . SER A 1 181 ? 1.345 -6.992 -14.672 1 94.69 181 SER A O 1
ATOM 1479 N N . SER A 1 182 ? 2.291 -4.965 -15.078 1 95.12 182 SER A N 1
ATOM 1480 C CA . SER A 1 182 ? 3.672 -5.391 -14.867 1 95.12 182 SER A CA 1
ATOM 1481 C C . SER A 1 182 ? 4.129 -5.105 -13.445 1 95.12 182 SER A C 1
ATOM 1483 O O . SER A 1 182 ? 4.438 -3.963 -13.102 1 95.12 182 SER A O 1
ATOM 1485 N N . PHE A 1 183 ? 4.176 -6.164 -12.625 1 95.56 183 PHE A N 1
ATOM 1486 C CA . PHE A 1 183 ? 4.445 -6.039 -11.195 1 95.56 183 PHE A CA 1
ATOM 1487 C C . PHE A 1 183 ? 5.91 -6.324 -10.891 1 95.56 183 PHE A C 1
ATOM 1489 O O . PHE A 1 183 ? 6.363 -7.465 -10.992 1 95.56 183 PHE A O 1
ATOM 1496 N N . SER A 1 184 ? 6.602 -5.262 -10.453 1 95 184 SER A N 1
ATOM 1497 C CA . SER A 1 184 ? 8.008 -5.402 -10.102 1 95 184 SER A CA 1
ATOM 1498 C C . SER A 1 184 ? 8.195 -5.469 -8.586 1 95 184 SER A C 1
ATOM 1500 O O . SER A 1 184 ? 7.707 -4.602 -7.859 1 95 184 SER A O 1
ATOM 1502 N N . LEU A 1 185 ? 8.836 -6.469 -8.141 1 94.62 185 LEU A N 1
ATOM 1503 C CA . LEU A 1 185 ? 9.148 -6.699 -6.738 1 94.62 185 LEU A CA 1
ATOM 1504 C C . LEU A 1 185 ? 10.648 -6.668 -6.504 1 94.62 185 LEU A C 1
ATOM 1506 O O . LEU A 1 185 ? 11.391 -7.434 -7.121 1 94.62 185 LEU A O 1
ATOM 1510 N N . THR A 1 186 ? 11.047 -5.73 -5.609 1 92.19 186 THR A N 1
ATOM 1511 C CA . THR A 1 186 ? 12.477 -5.598 -5.34 1 92.19 186 THR A CA 1
ATOM 1512 C C . THR A 1 186 ? 12.812 -6.125 -3.945 1 92.19 186 THR A C 1
ATOM 1514 O O . THR A 1 186 ? 11.914 -6.527 -3.195 1 92.19 186 THR A O 1
ATOM 1517 N N . ASN A 1 187 ? 14.07 -6.152 -3.641 1 87.81 187 ASN A N 1
ATOM 1518 C CA . ASN A 1 187 ? 14.516 -6.488 -2.293 1 87.81 187 ASN A CA 1
ATOM 1519 C C . ASN A 1 187 ? 14.102 -5.414 -1.285 1 87.81 187 ASN A C 1
ATOM 1521 O O . ASN A 1 187 ? 13.781 -4.289 -1.668 1 87.81 187 ASN A O 1
ATOM 1525 N N . ALA A 1 188 ? 14.117 -5.883 -0.089 1 84.88 188 ALA A N 1
ATOM 1526 C CA . ALA A 1 188 ? 13.766 -4.953 0.982 1 84.88 188 ALA A CA 1
ATOM 1527 C C . ALA A 1 188 ? 14.812 -3.852 1.118 1 84.88 188 ALA A C 1
ATOM 1529 O O . ALA A 1 188 ? 15.992 -4.066 0.817 1 84.88 188 ALA A O 1
ATOM 1530 N N . ASP A 1 189 ? 14.203 -2.682 1.463 1 80.94 189 ASP A N 1
ATOM 1531 C CA . ASP A 1 189 ? 15.125 -1.588 1.748 1 80.94 189 ASP A CA 1
ATOM 1532 C C . ASP A 1 189 ? 15.734 -1.729 3.143 1 80.94 189 ASP A C 1
ATOM 1534 O O . ASP A 1 189 ? 15.141 -2.361 4.02 1 80.94 189 ASP A O 1
ATOM 1538 N N . GLU A 1 190 ? 17 -1.386 3.246 1 62.88 190 GLU A N 1
ATOM 1539 C CA . GLU A 1 190 ? 17.656 -1.458 4.555 1 62.88 190 GLU A CA 1
ATOM 1540 C C . GLU A 1 190 ? 16.906 -0.62 5.586 1 62.88 190 GLU A C 1
ATOM 1542 O O . GLU A 1 190 ? 16.438 0.481 5.281 1 62.88 190 GLU A O 1
ATOM 1547 N N . GLU A 1 191 ? 16.234 -1.352 6.547 1 55.59 191 GLU A N 1
ATOM 1548 C CA . GLU A 1 191 ? 15.469 -0.716 7.621 1 55.59 191 GLU A CA 1
ATOM 1549 C C . GLU A 1 191 ? 16.25 0.448 8.227 1 55.59 191 GLU A C 1
ATOM 1551 O O . GLU A 1 191 ? 17.453 0.349 8.445 1 55.59 191 GLU A O 1
ATOM 1556 N N . GLY A 1 192 ? 15.773 1.623 7.93 1 50.72 192 GLY A N 1
ATOM 1557 C CA . GLY A 1 192 ? 16.391 2.699 8.688 1 50.72 192 GLY A CA 1
ATOM 1558 C C . GLY A 1 192 ? 16.422 2.439 10.18 1 50.72 192 GLY A C 1
ATOM 1559 O O . GLY A 1 192 ? 15.836 1.466 10.656 1 50.72 192 GLY A O 1
ATOM 1560 N N . LEU A 1 193 ? 17.297 3.035 10.945 1 46.56 193 LEU A N 1
ATOM 1561 C CA . LEU A 1 193 ? 17.484 2.994 12.391 1 46.56 193 LEU A CA 1
ATOM 1562 C C . LEU A 1 193 ? 16.141 3.148 13.109 1 46.56 193 LEU A C 1
ATOM 1564 O O . LEU A 1 193 ? 15.266 3.881 12.648 1 46.56 193 LEU A O 1
ATOM 1568 N N . PRO A 1 194 ? 15.82 2.164 13.969 1 43.19 194 PRO A N 1
ATOM 1569 C CA . PRO A 1 194 ? 14.641 2.291 14.82 1 43.19 194 PRO A CA 1
ATOM 1570 C C . PRO A 1 194 ? 14.453 3.705 15.359 1 43.19 194 PRO A C 1
ATOM 1572 O O . PRO A 1 194 ? 15.43 4.41 15.609 1 43.19 194 PRO A O 1
ATOM 1575 N N . ILE A 1 195 ? 13.266 4.254 15.148 1 42.56 195 ILE A N 1
ATOM 1576 C CA . ILE A 1 195 ? 12.742 5.578 15.453 1 42.56 195 ILE A CA 1
ATOM 1577 C C . ILE A 1 195 ? 12.914 5.871 16.938 1 42.56 195 ILE A C 1
ATOM 1579 O O . ILE A 1 195 ? 12.539 6.949 17.422 1 42.56 195 ILE A O 1
ATOM 1583 N N . ASP A 1 196 ? 13.141 4.902 17.766 1 37.44 196 ASP A N 1
ATOM 1584 C CA . ASP A 1 196 ? 12.93 5.266 19.156 1 37.44 196 ASP A CA 1
ATOM 1585 C C . ASP A 1 196 ? 13.898 6.363 19.594 1 37.44 196 ASP A C 1
ATOM 1587 O O . ASP A 1 196 ? 14.016 6.664 20.781 1 37.44 196 ASP A O 1
ATOM 1591 N N . ILE A 1 197 ? 14.883 6.547 18.828 1 36.38 197 ILE A N 1
ATOM 1592 C CA . ILE A 1 197 ? 15.711 7.512 19.531 1 36.38 197 ILE A CA 1
ATOM 1593 C C . ILE A 1 197 ? 15.109 8.906 19.406 1 36.38 197 ILE A C 1
ATOM 1595 O O . ILE A 1 197 ? 14.875 9.383 18.297 1 36.38 197 ILE A O 1
ATOM 1599 N N . PRO A 1 198 ? 14.531 9.391 20.406 1 40.25 198 PRO A N 1
ATOM 1600 C CA . PRO A 1 198 ? 14.047 10.766 20.5 1 40.25 198 PRO A CA 1
ATOM 1601 C C . PRO A 1 198 ? 14.977 11.766 19.828 1 40.25 198 PRO A C 1
ATOM 1603 O O . PRO A 1 198 ? 16.094 11.992 20.297 1 40.25 198 PRO A O 1
ATOM 1606 N N . LEU A 1 199 ? 15.383 11.664 18.594 1 40.59 199 LEU A N 1
ATOM 1607 C CA . LEU A 1 199 ? 16.375 12.656 18.203 1 40.59 199 LEU A CA 1
ATOM 1608 C C . LEU A 1 199 ? 15.719 14.016 17.984 1 40.59 199 LEU A C 1
ATOM 1610 O O . LEU A 1 199 ? 14.891 14.18 17.094 1 40.59 199 LEU A O 1
ATOM 1614 N N . PRO A 1 200 ? 15.562 14.805 18.969 1 42.78 200 PRO A N 1
ATOM 1615 C CA . PRO A 1 200 ? 14.977 16.141 18.875 1 42.78 200 PRO A CA 1
ATOM 1616 C C . PRO A 1 200 ? 15.141 16.766 17.5 1 42.78 200 PRO A C 1
ATOM 1618 O O . PRO A 1 200 ? 14.18 17.297 16.938 1 42.78 200 PRO A O 1
ATOM 1621 N N . ASP A 1 201 ? 16.422 17.375 17.203 1 43.59 201 ASP A N 1
ATOM 1622 C CA . ASP A 1 201 ? 16.781 18.344 16.188 1 43.59 201 ASP A CA 1
ATOM 1623 C C . ASP A 1 201 ? 17.188 17.672 14.883 1 43.59 201 ASP A C 1
ATOM 1625 O O . ASP A 1 201 ? 18.203 18.016 14.281 1 43.59 201 ASP A O 1
ATOM 1629 N N . LEU A 1 202 ? 16.812 16.5 14.648 1 44.69 202 LEU A N 1
ATOM 1630 C CA . LEU A 1 202 ? 17.562 15.852 13.594 1 44.69 202 LEU A CA 1
ATOM 1631 C C . LEU A 1 202 ? 17.266 16.469 12.234 1 44.69 202 LEU A C 1
ATOM 1633 O O . LEU A 1 202 ? 16.094 16.641 11.875 1 44.69 202 LEU A O 1
ATOM 1637 N N . GLU A 1 203 ? 18.156 17.281 11.852 1 49.72 203 GLU A N 1
ATOM 1638 C CA . GLU A 1 203 ? 18.219 17.672 10.445 1 49.72 203 GLU A CA 1
ATOM 1639 C C . GLU A 1 203 ? 17.891 16.484 9.539 1 49.72 203 GLU A C 1
ATOM 1641 O O . GLU A 1 203 ? 18.125 15.336 9.898 1 49.72 203 GLU A O 1
ATOM 1646 N N . PRO A 1 204 ? 17.016 16.75 8.641 1 53.72 204 PRO A N 1
ATOM 1647 C CA . PRO A 1 204 ? 16.766 15.711 7.633 1 53.72 204 PRO A CA 1
ATOM 1648 C C . PRO A 1 204 ? 18.016 14.859 7.348 1 53.72 204 PRO A C 1
ATOM 1650 O O . PRO A 1 204 ? 19.078 15.406 7.059 1 53.72 204 PRO A O 1
ATOM 1653 N N . HIS A 1 205 ? 18.234 13.812 8.164 1 51.22 205 HIS A N 1
ATOM 1654 C CA . HIS A 1 205 ? 19.344 12.914 7.824 1 51.22 205 HIS A CA 1
ATOM 1655 C C . HIS A 1 205 ? 19.203 12.383 6.398 1 51.22 205 HIS A C 1
ATOM 1657 O O . HIS A 1 205 ? 18.156 11.828 6.039 1 51.22 205 HIS A O 1
ATOM 1663 N N . HIS A 1 206 ? 19.844 13.086 5.512 1 60.06 206 HIS A N 1
ATOM 1664 C CA . HIS A 1 206 ? 19.922 12.57 4.148 1 60.06 206 HIS A CA 1
ATOM 1665 C C . HIS A 1 206 ? 20.781 11.312 4.078 1 60.06 206 HIS A C 1
ATOM 1667 O O . HIS A 1 206 ? 22 11.375 4.266 1 60.06 206 HIS A O 1
ATOM 1673 N N . ASN A 1 207 ? 20.125 10.172 4.219 1 64.88 207 ASN A N 1
ATOM 1674 C CA . ASN A 1 207 ? 20.906 8.969 3.936 1 64.88 207 ASN A CA 1
ATOM 1675 C C . ASN A 1 207 ? 21.578 9.047 2.564 1 64.88 207 ASN A C 1
ATOM 1677 O O . ASN A 1 207 ? 20.984 9.555 1.61 1 64.88 207 ASN A O 1
ATOM 1681 N N . PRO A 1 208 ? 22.906 8.75 2.594 1 69.81 208 PRO A N 1
ATOM 1682 C CA . PRO A 1 208 ? 23.562 8.719 1.279 1 69.81 208 PRO A CA 1
ATOM 1683 C C . PRO A 1 208 ? 22.812 7.848 0.272 1 69.81 208 PRO A C 1
ATOM 1685 O O . PRO A 1 208 ? 22.156 6.879 0.657 1 69.81 208 PRO A O 1
ATOM 1688 N N . PRO A 1 209 ? 22.875 8.336 -0.899 1 75.19 209 PRO A N 1
ATOM 1689 C CA . PRO A 1 209 ? 22.25 7.516 -1.932 1 75.19 209 PRO A CA 1
ATOM 1690 C C . PRO A 1 209 ? 22.875 6.125 -2.041 1 75.19 209 PRO A C 1
ATOM 1692 O O . PRO A 1 209 ? 24.062 5.961 -1.81 1 75.19 209 PRO A O 1
ATOM 1695 N N . PRO A 1 210 ? 22 5.234 -2.303 1 77.44 210 PRO A N 1
ATOM 1696 C CA . PRO A 1 210 ? 22.547 3.904 -2.553 1 77.44 210 PRO A CA 1
ATOM 1697 C C . PRO A 1 210 ? 23.5 3.871 -3.756 1 77.44 210 PRO A C 1
ATOM 1699 O O . PRO A 1 210 ? 23.375 4.699 -4.664 1 77.44 210 PRO A O 1
ATOM 1702 N N . GLU A 1 211 ? 24.438 2.973 -3.725 1 72.81 211 GLU A N 1
ATOM 1703 C CA . GLU A 1 211 ? 25.469 2.891 -4.766 1 72.81 211 GLU A CA 1
ATOM 1704 C C . GLU A 1 211 ? 24.906 2.246 -6.031 1 72.81 211 GLU A C 1
ATOM 1706 O O . GLU A 1 211 ? 25.391 2.518 -7.133 1 72.81 211 GLU A O 1
ATOM 1711 N N . GLU A 1 212 ? 24.016 1.421 -5.746 1 78.25 212 GLU A N 1
ATOM 1712 C CA . GLU A 1 212 ? 23.516 0.654 -6.887 1 78.25 212 GLU A CA 1
ATOM 1713 C C . GLU A 1 212 ? 22 0.79 -7.035 1 78.25 212 GLU A C 1
ATOM 1715 O O . GLU A 1 212 ? 21.297 1.052 -6.055 1 78.25 212 GLU A O 1
ATOM 1720 N N . PRO A 1 213 ? 21.688 0.643 -8.328 1 82.94 213 PRO A N 1
ATOM 1721 C CA . PRO A 1 213 ? 20.234 0.626 -8.562 1 82.94 213 PRO A CA 1
ATOM 1722 C C . PRO A 1 213 ? 19.531 -0.519 -7.832 1 82.94 213 PRO A C 1
ATOM 1724 O O . PRO A 1 213 ? 20.172 -1.507 -7.465 1 82.94 213 PRO A O 1
ATOM 1727 N N . LYS A 1 214 ? 18.375 -0.301 -7.574 1 86.88 214 LYS A N 1
ATOM 1728 C CA . LYS A 1 214 ? 17.578 -1.316 -6.902 1 86.88 214 LYS A CA 1
ATOM 1729 C C . LYS A 1 214 ? 17.141 -2.408 -7.879 1 86.88 214 LYS A C 1
ATOM 1731 O O . LYS A 1 214 ? 16.547 -2.119 -8.922 1 86.88 214 LYS A O 1
ATOM 1736 N N . GLU A 1 215 ? 17.484 -3.645 -7.512 1 88 215 GLU A N 1
ATOM 1737 C CA . GLU A 1 215 ? 17.188 -4.77 -8.398 1 88 215 GLU A CA 1
ATOM 1738 C C . GLU A 1 215 ? 15.977 -5.551 -7.898 1 88 215 GLU A C 1
ATOM 1740 O O . GLU A 1 215 ? 15.617 -5.469 -6.719 1 88 215 GLU A O 1
ATOM 1745 N N . GLY A 1 216 ? 15.375 -6.211 -8.875 1 91.88 216 GLY A N 1
ATOM 1746 C CA . GLY A 1 216 ? 14.227 -7.051 -8.555 1 91.88 216 GLY A CA 1
ATOM 1747 C C . GLY A 1 216 ? 13.727 -7.855 -9.742 1 91.88 216 GLY A C 1
ATOM 1748 O O . GLY A 1 216 ? 14.492 -8.18 -10.648 1 91.88 216 GLY A O 1
ATOM 1749 N N . TRP A 1 217 ? 12.57 -8.32 -9.625 1 94.38 217 TRP A N 1
ATOM 1750 C CA . TRP A 1 217 ? 11.922 -9.117 -10.672 1 94.38 217 TRP A CA 1
ATOM 1751 C C . TRP A 1 217 ? 10.562 -8.531 -11.031 1 94.38 217 TRP A C 1
ATOM 1753 O O . TRP A 1 217 ? 9.836 -8.047 -10.164 1 94.38 217 TRP A O 1
ATOM 1763 N N . THR A 1 218 ? 10.297 -8.586 -12.344 1 95.19 218 THR A N 1
ATOM 1764 C CA . THR A 1 218 ? 8.992 -8.141 -12.828 1 95.19 218 THR A CA 1
ATOM 1765 C C . THR A 1 218 ? 8.156 -9.328 -13.289 1 95.19 218 THR A C 1
ATOM 1767 O O . THR A 1 218 ? 8.641 -10.203 -14.008 1 95.19 218 THR A O 1
ATOM 1770 N N . TYR A 1 219 ? 6.938 -9.352 -12.859 1 94.31 219 TYR A N 1
ATOM 1771 C CA . TYR A 1 219 ? 5.98 -10.398 -13.203 1 94.31 219 TYR A CA 1
ATOM 1772 C C . TYR A 1 219 ? 4.781 -9.82 -13.945 1 94.31 219 TYR A C 1
ATOM 1774 O O . TYR A 1 219 ? 4.34 -8.703 -13.648 1 94.31 219 TYR A O 1
ATOM 1782 N N . ASN A 1 220 ? 4.312 -10.625 -14.875 1 94.25 220 ASN A N 1
ATOM 1783 C CA . ASN A 1 220 ? 3.047 -10.266 -15.508 1 94.25 220 ASN A CA 1
ATOM 1784 C C . ASN A 1 220 ? 1.854 -10.75 -14.688 1 94.25 220 ASN A C 1
ATOM 1786 O O . ASN A 1 220 ? 1.748 -11.945 -14.391 1 94.25 220 ASN A O 1
ATOM 1790 N N . VAL A 1 221 ? 0.997 -9.773 -14.375 1 95.31 221 VAL A N 1
ATOM 1791 C CA . VAL A 1 221 ? -0.162 -10.094 -13.547 1 95.31 221 VAL A CA 1
ATOM 1792 C C . VAL A 1 221 ? -1.445 -9.719 -14.289 1 95.31 221 VAL A C 1
ATOM 1794 O O . VAL A 1 221 ? -1.539 -8.641 -14.867 1 95.31 221 VAL A O 1
ATOM 1797 N N . LEU A 1 222 ? -2.357 -10.656 -14.281 1 95.56 222 LEU A N 1
ATOM 1798 C CA . LEU A 1 222 ? -3.689 -10.391 -14.82 1 95.56 222 LEU A CA 1
ATOM 1799 C C . LEU A 1 222 ? -4.699 -10.195 -13.695 1 95.56 222 LEU A C 1
ATOM 1801 O O . LEU A 1 222 ? -4.668 -10.914 -12.695 1 95.56 222 LEU A O 1
ATOM 1805 N N . ILE A 1 223 ? -5.531 -9.188 -13.852 1 96.69 223 ILE A N 1
ATOM 1806 C CA . ILE A 1 223 ? -6.547 -8.867 -12.852 1 96.69 223 ILE A CA 1
ATOM 1807 C C . ILE A 1 223 ? -7.938 -9.062 -13.453 1 96.69 223 ILE A C 1
ATOM 1809 O O . ILE A 1 223 ? -8.367 -8.281 -14.305 1 96.69 223 ILE A O 1
ATOM 1813 N N . HIS A 1 224 ? -8.609 -10.062 -12.922 1 95.81 224 HIS A N 1
ATOM 1814 C CA . HIS A 1 224 ? -9.945 -10.375 -13.406 1 95.81 224 HIS A CA 1
ATOM 1815 C C . HIS A 1 224 ? -11.016 -9.852 -12.453 1 95.81 224 HIS A C 1
ATOM 1817 O O . HIS A 1 224 ? -10.906 -10.016 -11.234 1 95.81 224 HIS A O 1
ATOM 1823 N N . ILE A 1 225 ? -11.984 -9.25 -13.016 1 95.88 225 ILE A N 1
ATOM 1824 C CA . ILE A 1 225 ? -13.172 -8.945 -12.227 1 95.88 225 ILE A CA 1
ATOM 1825 C C . ILE A 1 225 ? -14.172 -10.094 -12.344 1 95.88 225 ILE A C 1
ATOM 1827 O O . ILE A 1 225 ? -14.672 -10.383 -13.438 1 95.88 225 ILE A O 1
ATOM 1831 N N . ASP A 1 226 ? -14.391 -10.688 -11.258 1 94.69 226 ASP A N 1
ATOM 1832 C CA . ASP A 1 226 ? -15.32 -11.805 -11.211 1 94.69 226 ASP A CA 1
ATOM 1833 C C . ASP A 1 226 ? -16.75 -11.32 -10.93 1 94.69 226 ASP A C 1
ATOM 1835 O O . ASP A 1 226 ? -17.703 -11.781 -11.57 1 94.69 226 ASP A O 1
ATOM 1839 N N . THR A 1 227 ? -16.875 -10.461 -9.977 1 93.69 227 THR A N 1
ATOM 1840 C CA . THR A 1 227 ? -18.156 -9.922 -9.555 1 93.69 227 THR A CA 1
ATOM 1841 C C . THR A 1 227 ? -18.031 -8.438 -9.219 1 93.69 227 THR A C 1
ATOM 1843 O O . THR A 1 227 ? -17.062 -8.023 -8.57 1 93.69 227 THR A O 1
ATOM 1846 N N . LEU A 1 228 ? -18.953 -7.668 -9.672 1 94 228 LEU A N 1
ATOM 1847 C CA . LEU A 1 228 ? -19.078 -6.262 -9.312 1 94 228 LEU A CA 1
ATOM 1848 C C . LEU A 1 228 ? -20.422 -5.977 -8.656 1 94 228 LEU A C 1
ATOM 1850 O O . LEU A 1 228 ? -21.469 -6.258 -9.242 1 94 228 LEU A O 1
ATOM 1854 N N . GLU A 1 229 ? -20.375 -5.426 -7.465 1 92.12 229 GLU A N 1
ATOM 1855 C CA . GLU A 1 229 ? -21.578 -5.09 -6.723 1 92.12 229 GLU A CA 1
ATOM 1856 C C . GLU A 1 229 ? -21.75 -3.576 -6.617 1 92.12 229 GLU A C 1
ATOM 1858 O O . GLU A 1 229 ? -20.812 -2.859 -6.262 1 92.12 229 GLU A O 1
ATOM 1863 N N . ASP A 1 230 ? -22.875 -3.135 -6.965 1 91 230 ASP A N 1
ATOM 1864 C CA . ASP A 1 230 ? -23.312 -1.76 -6.719 1 91 230 ASP A CA 1
ATOM 1865 C C . ASP A 1 230 ? -24.266 -1.686 -5.535 1 91 230 ASP A C 1
ATOM 1867 O O . ASP A 1 230 ? -25.453 -2.006 -5.668 1 91 230 ASP A O 1
ATOM 1871 N N . LEU A 1 231 ? -23.781 -1.22 -4.512 1 88.19 231 LEU A N 1
ATOM 1872 C CA . LEU A 1 231 ? -24.547 -1.255 -3.273 1 88.19 231 LEU A CA 1
ATOM 1873 C C . LEU A 1 231 ? -25.625 -0.187 -3.275 1 88.19 231 LEU A C 1
ATOM 1875 O O . LEU A 1 231 ? -26.594 -0.28 -2.52 1 88.19 231 LEU A O 1
ATOM 1879 N N . HIS A 1 232 ? -25.453 0.782 -4.043 1 85.88 232 HIS A N 1
ATOM 1880 C CA . HIS A 1 232 ? -26.469 1.823 -4.137 1 85.88 232 HIS A CA 1
ATOM 1881 C C . HIS A 1 232 ? -27.703 1.322 -4.879 1 85.88 232 HIS A C 1
ATOM 1883 O O . HIS A 1 232 ? -28.828 1.504 -4.41 1 85.88 232 HIS A O 1
ATOM 1889 N N . CYS A 1 233 ? -27.469 0.738 -5.969 1 87.69 233 CYS A N 1
ATOM 1890 C CA . CYS A 1 233 ? -28.578 0.243 -6.789 1 87.69 233 CYS A CA 1
ATOM 1891 C C . CYS A 1 233 ? -28.969 -1.173 -6.379 1 87.69 233 CYS A C 1
ATOM 1893 O O . CYS A 1 233 ? -29.953 -1.718 -6.879 1 87.69 233 CYS A O 1
ATOM 1895 N N . LYS A 1 234 ? -28.219 -1.743 -5.543 1 88.88 234 LYS A N 1
ATOM 1896 C CA . LYS A 1 234 ? -28.438 -3.109 -5.082 1 88.88 234 LYS A CA 1
ATOM 1897 C C . LYS A 1 234 ? -28.438 -4.09 -6.25 1 88.88 234 LYS A C 1
ATOM 1899 O O . LYS A 1 234 ? -29.344 -4.926 -6.355 1 88.88 234 LYS A O 1
ATOM 1904 N N . LEU A 1 235 ? -27.469 -3.934 -7.074 1 91.62 235 LEU A N 1
ATOM 1905 C CA . LEU A 1 235 ? -27.281 -4.785 -8.242 1 91.62 235 LEU A CA 1
ATOM 1906 C C . LEU A 1 235 ? -25.875 -5.367 -8.258 1 91.62 235 LEU A C 1
ATOM 1908 O O . LEU A 1 235 ? -24.922 -4.734 -7.777 1 91.62 235 LEU A O 1
ATOM 1912 N N . ALA A 1 236 ? -25.812 -6.551 -8.836 1 92.38 236 ALA A N 1
ATOM 1913 C CA . ALA A 1 236 ? -24.5 -7.191 -9.023 1 92.38 236 ALA A CA 1
ATOM 1914 C C . ALA A 1 236 ? -24.359 -7.73 -10.445 1 92.38 236 ALA A C 1
ATOM 1916 O O . ALA A 1 236 ? -25.359 -8.102 -11.078 1 92.38 236 ALA A O 1
ATOM 1917 N N . ARG A 1 237 ? -23.203 -7.695 -10.914 1 92.88 237 ARG A N 1
ATOM 1918 C CA . ARG A 1 237 ? -22.844 -8.289 -12.195 1 92.88 237 ARG A CA 1
ATOM 1919 C C . ARG A 1 237 ? -21.766 -9.352 -12.023 1 92.88 237 ARG A C 1
ATOM 1921 O O . ARG A 1 237 ? -20.734 -9.102 -11.391 1 92.88 237 ARG A O 1
ATOM 1928 N N . ALA A 1 238 ? -22.016 -10.531 -12.508 1 93.75 238 ALA A N 1
ATOM 1929 C CA . ALA A 1 238 ? -21.016 -11.594 -12.562 1 93.75 238 ALA A CA 1
ATOM 1930 C C . ALA A 1 238 ? -20.391 -11.672 -13.953 1 93.75 238 ALA A C 1
ATOM 1932 O O . ALA A 1 238 ? -21.094 -11.789 -14.953 1 93.75 238 ALA A O 1
ATOM 1933 N N . TYR A 1 239 ? -19.094 -11.633 -13.969 1 93.5 239 TYR A N 1
ATOM 1934 C CA . TYR A 1 239 ? -18.391 -11.586 -15.25 1 93.5 239 TYR A CA 1
ATOM 1935 C C . TYR A 1 239 ? -17.734 -12.922 -15.562 1 93.5 239 TYR A C 1
ATOM 1937 O O . TYR A 1 239 ? -17.281 -13.633 -14.664 1 93.5 239 TYR A O 1
ATOM 1945 N N . ASP A 1 240 ? -17.703 -13.195 -16.891 1 91.25 240 ASP A N 1
ATOM 1946 C CA . ASP A 1 240 ? -16.969 -14.359 -17.375 1 91.25 240 ASP A CA 1
ATOM 1947 C C . ASP A 1 240 ? -15.57 -13.961 -17.844 1 91.25 240 ASP A C 1
ATOM 1949 O O . ASP A 1 240 ? -15.414 -13.062 -18.672 1 91.25 240 ASP A O 1
ATOM 1953 N N . TYR A 1 241 ? -14.609 -14.5 -17.141 1 90.75 241 TYR A N 1
ATOM 1954 C CA . TYR A 1 241 ? -13.25 -14.266 -17.609 1 90.75 241 TYR A CA 1
ATOM 1955 C C . TYR A 1 241 ? -12.539 -15.586 -17.906 1 90.75 241 TYR A C 1
ATOM 1957 O O . TYR A 1 241 ? -12.977 -16.641 -17.438 1 90.75 241 TYR A O 1
ATOM 1965 N N . GLN A 1 242 ? -11.531 -15.5 -18.766 1 90.31 242 GLN A N 1
ATOM 1966 C CA . GLN A 1 242 ? -10.734 -16.672 -19.141 1 90.31 242 GLN A CA 1
ATOM 1967 C C . GLN A 1 242 ? -9.344 -16.609 -18.516 1 90.31 242 GLN A C 1
ATOM 1969 O O . GLN A 1 242 ? -8.648 -15.594 -18.625 1 90.31 242 GLN A O 1
ATOM 1974 N N . TYR A 1 243 ? -9.016 -17.703 -17.875 1 88.88 243 TYR A N 1
ATOM 1975 C CA . TYR A 1 243 ? -7.68 -17.812 -17.297 1 88.88 243 TYR A CA 1
ATOM 1976 C C . TYR A 1 243 ? -6.609 -17.656 -18.359 1 88.88 243 TYR A C 1
ATOM 1978 O O . TYR A 1 243 ? -6.715 -18.219 -19.453 1 88.88 243 TYR A O 1
ATOM 1986 N N . GLY A 1 244 ? -5.617 -16.859 -18.031 1 89.56 244 GLY A N 1
ATOM 1987 C CA . GLY A 1 244 ? -4.488 -16.688 -18.922 1 89.56 244 GLY A CA 1
ATOM 1988 C C . GLY A 1 244 ? -4.699 -15.578 -19.938 1 89.56 244 GLY A C 1
ATOM 1989 O O . GLY A 1 244 ? -3.803 -15.266 -20.719 1 89.56 244 GLY A O 1
ATOM 1990 N N . ALA A 1 245 ? -5.902 -15.07 -19.922 1 91.62 245 ALA A N 1
ATOM 1991 C CA . ALA A 1 245 ? -6.199 -14 -20.859 1 91.62 245 ALA A CA 1
ATOM 1992 C C . ALA A 1 245 ? -6.754 -12.773 -20.141 1 91.62 245 ALA A C 1
ATOM 1994 O O . ALA A 1 245 ? -7.395 -12.891 -19.094 1 91.62 245 ALA A O 1
ATOM 1995 N N . GLU A 1 246 ? -6.492 -11.633 -20.75 1 92.81 246 GLU A N 1
ATOM 1996 C CA . GLU A 1 246 ? -7.09 -10.422 -20.203 1 92.81 246 GLU A CA 1
ATOM 1997 C C . GLU A 1 246 ? -8.609 -10.453 -20.328 1 92.81 246 GLU A C 1
ATOM 1999 O O . GLU A 1 246 ? -9.141 -10.844 -21.375 1 92.81 246 GLU A O 1
ATOM 2004 N N . ASP A 1 247 ? -9.219 -10.047 -19.281 1 88.25 247 ASP A N 1
ATOM 2005 C CA . ASP A 1 247 ? -10.672 -10.062 -19.375 1 88.25 247 ASP A CA 1
ATOM 2006 C C . ASP A 1 247 ? -11.18 -8.859 -20.156 1 88.25 247 ASP A C 1
ATOM 2008 O O . ASP A 1 247 ? -10.562 -7.789 -20.141 1 88.25 247 ASP A O 1
ATOM 2012 N N . ASP A 1 248 ? -12.281 -9.031 -20.875 1 83.56 248 ASP A N 1
ATOM 2013 C CA . ASP A 1 248 ? -12.836 -7.988 -21.734 1 83.56 248 ASP A CA 1
ATOM 2014 C C . ASP A 1 248 ? -13.883 -7.16 -20.984 1 83.56 248 ASP A C 1
ATOM 2016 O O . ASP A 1 248 ? -14.234 -6.066 -21.422 1 83.56 248 ASP A O 1
ATOM 2020 N N . GLY A 1 249 ? -14.375 -7.645 -19.906 1 82.88 249 GLY A N 1
ATOM 2021 C CA . GLY A 1 249 ? -15.336 -6.926 -19.078 1 82.88 249 GLY A CA 1
ATOM 2022 C C . GLY A 1 249 ? -16.672 -6.73 -19.766 1 82.88 249 GLY A C 1
ATOM 2023 O O . GLY A 1 249 ? -17.453 -5.863 -19.359 1 82.88 249 GLY A O 1
ATOM 2024 N N . VAL A 1 250 ? -17 -7.484 -20.75 1 83.75 250 VAL A N 1
ATOM 2025 C CA . VAL A 1 250 ? -18.203 -7.195 -21.531 1 83.75 250 VAL A CA 1
ATOM 2026 C C . VAL A 1 250 ? -19.25 -8.281 -21.281 1 83.75 250 VAL A C 1
ATOM 2028 O O . VAL A 1 250 ? -20.453 -8.016 -21.328 1 83.75 250 VAL A O 1
ATOM 2031 N N . ARG A 1 251 ? -18.922 -9.469 -21.125 1 86.44 251 ARG A N 1
ATOM 2032 C CA . ARG A 1 251 ? -19.875 -10.547 -20.906 1 86.44 251 ARG A CA 1
ATOM 2033 C C . ARG A 1 251 ? -20.172 -10.719 -19.422 1 86.44 251 ARG A C 1
ATOM 2035 O O . ARG A 1 251 ? -19.281 -11.062 -18.641 1 86.44 251 ARG A O 1
ATOM 2042 N N . PHE A 1 252 ? -21.359 -10.367 -19.078 1 90.56 252 PHE A N 1
ATOM 2043 C CA . PHE A 1 252 ? -21.719 -10.492 -17.672 1 90.56 252 PHE A CA 1
ATOM 2044 C C . PHE A 1 252 ? -23.188 -10.883 -17.516 1 90.56 252 PHE A C 1
ATOM 2046 O O . PHE A 1 252 ? -23.953 -10.805 -18.484 1 90.56 252 PHE A O 1
ATOM 2053 N N . ARG A 1 253 ? -23.547 -11.477 -16.422 1 92.88 253 ARG A N 1
ATOM 2054 C CA . ARG A 1 253 ? -24.922 -11.711 -15.961 1 92.88 253 ARG A CA 1
ATOM 2055 C C . ARG A 1 253 ? -25.25 -10.797 -14.781 1 92.88 253 ARG A C 1
ATOM 2057 O O . ARG A 1 253 ? -24.453 -10.656 -13.852 1 92.88 253 ARG A O 1
ATOM 2064 N N . GLU A 1 254 ? -26.406 -10.172 -14.875 1 92.62 254 GLU A N 1
ATOM 2065 C CA . GLU A 1 254 ? -26.828 -9.25 -13.828 1 92.62 254 GLU A CA 1
ATOM 2066 C C . GLU A 1 254 ? -27.859 -9.906 -12.898 1 92.62 254 GLU A C 1
ATOM 2068 O O . GLU A 1 254 ? -28.719 -10.664 -13.344 1 92.62 254 GLU A O 1
ATOM 2073 N N . PHE A 1 255 ? -27.703 -9.648 -11.594 1 91.19 255 PHE A N 1
ATOM 2074 C CA . PHE A 1 255 ? -28.656 -10.172 -10.625 1 91.19 255 PHE A CA 1
ATOM 2075 C C . PHE A 1 255 ? -28.797 -9.219 -9.445 1 91.19 255 PHE A C 1
ATOM 2077 O O . PHE A 1 255 ? -27.953 -8.344 -9.234 1 91.19 255 PHE A O 1
ATOM 2084 N N . LEU A 1 256 ? -29.875 -9.359 -8.68 1 89.38 256 LEU A N 1
ATOM 2085 C CA . LEU A 1 256 ? -30.156 -8.516 -7.527 1 89.38 256 LEU A CA 1
ATOM 2086 C C . LEU A 1 256 ? -29.391 -9 -6.301 1 89.38 256 LEU A C 1
ATOM 2088 O O . LEU A 1 256 ? -29.281 -10.203 -6.066 1 89.38 256 LEU A O 1
ATOM 2092 N N . LEU A 1 257 ? -28.859 -7.996 -5.566 1 86.81 257 LEU A N 1
ATOM 2093 C CA . LEU A 1 257 ? -28.234 -8.328 -4.289 1 86.81 257 LEU A CA 1
ATOM 2094 C C . LEU A 1 257 ? -29.281 -8.625 -3.229 1 86.81 257 LEU A C 1
ATOM 2096 O O . LEU A 1 257 ? -30.328 -7.965 -3.182 1 86.81 257 LEU A O 1
ATOM 2100 N N . PRO A 1 258 ? -28.922 -9.727 -2.396 1 75.31 258 PRO A N 1
ATOM 2101 C CA . PRO A 1 258 ? -29.922 -10.055 -1.371 1 75.31 258 PRO A CA 1
ATOM 2102 C C . PRO A 1 258 ? -30.094 -8.945 -0.339 1 75.31 258 PRO A C 1
ATOM 2104 O O . PRO A 1 258 ? -29.125 -8.258 -0.002 1 75.31 258 PRO A O 1
ATOM 2107 N N . CYS A 1 259 ? -31.312 -8.609 -0.095 1 64.88 259 CYS A N 1
ATOM 2108 C CA . CYS A 1 259 ? -31.594 -7.684 0.996 1 64.88 259 CYS A CA 1
ATOM 2109 C C . CYS A 1 259 ? -31.469 -8.375 2.348 1 64.88 259 CYS A C 1
ATOM 2111 O O . CYS A 1 259 ? -31.797 -9.555 2.477 1 64.88 259 CYS A O 1
ATOM 2113 N N . ARG A 1 260 ? -30.594 -8.055 3.135 1 57 260 ARG A N 1
ATOM 2114 C CA . ARG A 1 260 ? -30.609 -8.695 4.441 1 57 260 ARG A CA 1
ATOM 2115 C C . ARG A 1 260 ? -32 -8.703 5.031 1 57 260 ARG A C 1
ATOM 2117 O O . ARG A 1 260 ? -32.656 -7.656 5.102 1 57 260 ARG A O 1
ATOM 2124 N N . ARG A 1 261 ? -32.5 -9.93 5.113 1 45.75 261 ARG A N 1
ATOM 2125 C CA . ARG A 1 261 ? -33.781 -10.078 5.809 1 45.75 261 ARG A CA 1
ATOM 2126 C C . ARG A 1 261 ? -33.688 -9.531 7.23 1 45.75 261 ARG A C 1
ATOM 2128 O O . ARG A 1 261 ? -32.719 -9.789 7.945 1 45.75 261 ARG A O 1
ATOM 2135 N N . GLU A 1 262 ? -34.219 -8.367 7.461 1 46.66 262 GLU A N 1
ATOM 2136 C CA . GLU A 1 262 ? -34.469 -8.031 8.859 1 46.66 262 GLU A CA 1
ATOM 2137 C C . GLU A 1 262 ? -34.844 -9.266 9.664 1 46.66 262 GLU A C 1
ATOM 2139 O O . GLU A 1 262 ? -35.625 -10.117 9.18 1 46.66 262 GLU A O 1
ATOM 2144 N N . PRO A 1 263 ? -33.969 -9.688 10.594 1 46.44 263 PRO A N 1
ATOM 2145 C CA . PRO A 1 263 ? -34.531 -10.758 11.414 1 46.44 263 PRO A CA 1
ATOM 2146 C C . PRO A 1 263 ? -36.031 -10.57 11.688 1 46.44 263 PRO A C 1
ATOM 2148 O O . PRO A 1 263 ? -36.469 -9.438 11.898 1 46.44 263 PRO A O 1
ATOM 2151 N N . ASP A 1 264 ? -36.781 -11.453 11.141 1 40.03 264 ASP A N 1
ATOM 2152 C CA . ASP A 1 264 ? -38.188 -11.445 11.586 1 40.03 264 ASP A CA 1
ATOM 2153 C C . ASP A 1 264 ? -38.281 -11.312 13.102 1 40.03 264 ASP A C 1
ATOM 2155 O O . ASP A 1 264 ? -37.812 -12.18 13.836 1 40.03 264 ASP A O 1
ATOM 2159 N N . VAL A 1 265 ? -38.25 -10.156 13.695 1 44.12 265 VAL A N 1
ATOM 2160 C CA . VAL A 1 265 ? -38.781 -10.031 15.062 1 44.12 265 VAL A CA 1
ATOM 2161 C C . VAL A 1 265 ? -40.094 -10.797 15.195 1 44.12 265 VAL A C 1
ATOM 2163 O O . VAL A 1 265 ? -41.094 -10.414 14.609 1 44.12 265 VAL A O 1
ATOM 2166 N N . GLY A 1 266 ? -40.062 -12.086 14.961 1 36.19 266 GLY A N 1
ATOM 2167 C CA . GLY A 1 266 ? -41.281 -12.805 15.344 1 36.19 266 GLY A CA 1
ATOM 2168 C C . GLY A 1 266 ? -41.969 -12.203 16.547 1 36.19 266 GLY A C 1
ATOM 2169 O O . GLY A 1 266 ? -41.312 -11.578 17.406 1 36.19 266 GLY A O 1
ATOM 2170 N N . SER A 1 267 ? -43.375 -11.992 16.438 1 38.06 267 SER A N 1
ATOM 2171 C CA . SER A 1 267 ? -44.469 -11.672 17.344 1 38.06 267 SER A CA 1
ATOM 2172 C C . SER A 1 267 ? -44.406 -12.5 18.625 1 38.06 267 SER A C 1
ATOM 2174 O O . SER A 1 267 ? -44.594 -13.719 18.594 1 38.06 267 SER A O 1
ATOM 2176 N N . GLN A 1 268 ? -43.438 -12.281 19.469 1 34.25 268 GLN A N 1
ATOM 2177 C CA . GLN A 1 268 ? -43.844 -12.719 20.812 1 34.25 268 GLN A CA 1
ATOM 2178 C C . GLN A 1 268 ? -45.219 -12.188 21.172 1 34.25 268 GLN A C 1
ATOM 2180 O O . GLN A 1 268 ? -45.344 -11.062 21.656 1 34.25 268 GLN A O 1
ATOM 2185 N N . ASN A 1 269 ? -46.25 -12.352 20.234 1 25.11 269 ASN A N 1
ATOM 2186 C CA . ASN A 1 269 ? -47.469 -12.547 21.047 1 25.11 269 ASN A CA 1
ATOM 2187 C C . ASN A 1 269 ? -47.5 -13.938 21.672 1 25.11 269 ASN A C 1
ATOM 2189 O O . ASN A 1 269 ? -47.156 -14.93 21.031 1 25.11 269 ASN A O 1
ATOM 2193 N N . MET B 1 1 ? -24.125 0.892 -13.758 1 64.56 1 MET B N 1
ATOM 2194 C CA . MET B 1 1 ? -22.828 0.311 -13.445 1 64.56 1 MET B CA 1
ATOM 2195 C C . MET B 1 1 ? -21.828 0.561 -14.57 1 64.56 1 MET B C 1
ATOM 2197 O O . MET B 1 1 ? -22.219 0.656 -15.742 1 64.56 1 MET B O 1
ATOM 2201 N N . ASP B 1 2 ? -20.672 0.906 -14.266 1 64.06 2 ASP B N 1
ATOM 2202 C CA . ASP B 1 2 ? -19.625 1.402 -15.156 1 64.06 2 ASP B CA 1
ATOM 2203 C C . ASP B 1 2 ? -19.219 0.346 -16.188 1 64.06 2 ASP B C 1
ATOM 2205 O O . ASP B 1 2 ? -19.359 -0.854 -15.93 1 64.06 2 ASP B O 1
ATOM 2209 N N . ASP B 1 3 ? -19.016 0.774 -17.312 1 78 3 ASP B N 1
ATOM 2210 C CA . ASP B 1 3 ? -18.422 0.004 -18.391 1 78 3 ASP B CA 1
ATOM 2211 C C . ASP B 1 3 ? -16.984 -0.385 -18.047 1 78 3 ASP B C 1
ATOM 2213 O O . ASP B 1 3 ? -16.156 0.48 -17.766 1 78 3 ASP B O 1
ATOM 2217 N N . LEU B 1 4 ? -16.75 -1.74 -17.969 1 89 4 LEU B N 1
ATOM 2218 C CA . LEU B 1 4 ? -15.445 -2.256 -17.578 1 89 4 LEU B CA 1
ATOM 2219 C C . LEU B 1 4 ? -14.594 -2.545 -18.812 1 89 4 LEU B C 1
ATOM 2221 O O . LEU B 1 4 ? -13.461 -3.018 -18.688 1 89 4 LEU B O 1
ATOM 2225 N N . ALA B 1 5 ? -15.094 -2.197 -19.984 1 83.25 5 ALA B N 1
ATOM 2226 C CA . ALA B 1 5 ? -14.383 -2.512 -21.219 1 83.25 5 ALA B CA 1
ATOM 2227 C C . ALA B 1 5 ? -13.148 -1.632 -21.375 1 83.25 5 ALA B C 1
ATOM 2229 O O . ALA B 1 5 ? -12.172 -2.025 -22.031 1 83.25 5 ALA B O 1
ATOM 2230 N N . ASP B 1 6 ? -13.219 -0.472 -20.75 1 84.81 6 ASP B N 1
ATOM 2231 C CA . ASP B 1 6 ? -12.156 0.499 -20.969 1 84.81 6 ASP B CA 1
ATOM 2232 C C . ASP B 1 6 ? -11.133 0.47 -19.828 1 84.81 6 ASP B C 1
ATOM 2234 O O . ASP B 1 6 ? -10.375 1.423 -19.641 1 84.81 6 ASP B O 1
ATOM 2238 N N . ARG B 1 7 ? -11.156 -0.592 -19.125 1 91.19 7 ARG B N 1
ATOM 2239 C CA . ARG B 1 7 ? -10.141 -0.726 -18.078 1 91.19 7 ARG B CA 1
ATOM 2240 C C . ARG B 1 7 ? -8.734 -0.698 -18.672 1 91.19 7 ARG B C 1
ATOM 2242 O O . ARG B 1 7 ? -8.508 -1.205 -19.766 1 91.19 7 ARG B O 1
ATOM 2249 N N . PRO B 1 8 ? -7.797 -0.033 -17.953 1 86.94 8 PRO B N 1
ATOM 2250 C CA . PRO B 1 8 ? -6.438 0.069 -18.484 1 86.94 8 PRO B CA 1
ATOM 2251 C C . PRO B 1 8 ? -5.684 -1.26 -18.438 1 86.94 8 PRO B C 1
ATOM 2253 O O . PRO B 1 8 ? -6.008 -2.129 -17.625 1 86.94 8 PRO B O 1
ATOM 2256 N N . SER B 1 9 ? -4.645 -1.399 -19.422 1 89.25 9 SER B N 1
ATOM 2257 C CA . SER B 1 9 ? -3.793 -2.584 -19.469 1 89.25 9 SER B CA 1
ATOM 2258 C C . SER B 1 9 ? -2.32 -2.217 -19.312 1 89.25 9 SER B C 1
ATOM 2260 O O . SER B 1 9 ? -1.918 -1.096 -19.625 1 89.25 9 SER B O 1
ATOM 2262 N N . GLN B 1 10 ? -1.573 -3.199 -18.734 1 83.38 10 GLN B N 1
ATOM 2263 C CA . GLN B 1 10 ? -0.116 -3.189 -18.656 1 83.38 10 GLN B CA 1
ATOM 2264 C C . GLN B 1 10 ? 0.384 -1.986 -17.859 1 83.38 10 GLN B C 1
ATOM 2266 O O . GLN B 1 10 ? 1.309 -1.293 -18.297 1 83.38 10 GLN B O 1
ATOM 2271 N N . GLU B 1 11 ? -0.287 -1.842 -16.719 1 86.88 11 GLU B N 1
ATOM 2272 C CA . GLU B 1 11 ? 0.192 -0.794 -15.82 1 86.88 11 GLU B CA 1
ATOM 2273 C C . GLU B 1 11 ? 1.392 -1.271 -15.008 1 86.88 11 GLU B C 1
ATOM 2275 O O . GLU B 1 11 ? 1.402 -2.4 -14.516 1 86.88 11 GLU B O 1
ATOM 2280 N N . ALA B 1 12 ? 2.393 -0.403 -14.953 1 90.25 12 ALA B N 1
ATOM 2281 C CA . ALA B 1 12 ? 3.566 -0.772 -14.164 1 90.25 12 ALA B CA 1
ATOM 2282 C C . ALA B 1 12 ? 3.316 -0.553 -12.672 1 90.25 12 ALA B C 1
ATOM 2284 O O . ALA B 1 12 ? 2.738 0.461 -12.281 1 90.25 12 ALA B O 1
ATOM 2285 N N . VAL B 1 13 ? 3.639 -1.518 -11.914 1 93.88 13 VAL B N 1
ATOM 2286 C CA . VAL B 1 13 ? 3.51 -1.479 -10.461 1 93.88 13 VAL B CA 1
ATOM 2287 C C . VAL B 1 13 ? 4.828 -1.888 -9.82 1 93.88 13 VAL B C 1
ATOM 2289 O O . VAL B 1 13 ? 5.457 -2.867 -10.234 1 93.88 13 VAL B O 1
ATOM 2292 N N . PHE B 1 14 ? 5.227 -1.077 -8.844 1 92.69 14 PHE B N 1
ATOM 2293 C CA . PHE B 1 14 ? 6.496 -1.324 -8.164 1 92.69 14 PHE B CA 1
ATOM 2294 C C . PHE B 1 14 ? 6.285 -1.456 -6.66 1 92.69 14 PHE B C 1
ATOM 2296 O O . PHE B 1 14 ? 5.566 -0.658 -6.059 1 92.69 14 PHE B O 1
ATOM 2303 N N . LEU B 1 15 ? 6.91 -2.502 -6.09 1 93.06 15 LEU B N 1
ATOM 2304 C CA . LEU B 1 15 ? 6.855 -2.707 -4.648 1 93.06 15 LEU B CA 1
ATOM 2305 C C . LEU B 1 15 ? 8.211 -3.16 -4.113 1 93.06 15 LEU B C 1
ATOM 2307 O O . LEU B 1 15 ? 8.844 -4.047 -4.688 1 93.06 15 LEU B O 1
ATOM 2311 N N . SER B 1 16 ? 8.641 -2.459 -3.07 1 91.75 16 SER B N 1
ATOM 2312 C CA . SER B 1 16 ? 9.758 -2.992 -2.303 1 91.75 16 SER B CA 1
ATOM 2313 C C . SER B 1 16 ? 9.297 -4.074 -1.332 1 91.75 16 SER B C 1
ATOM 2315 O O . SER B 1 16 ? 8.266 -3.93 -0.681 1 91.75 16 SER B O 1
ATOM 2317 N N . ALA B 1 17 ? 10.156 -5.082 -1.287 1 91.88 17 ALA B N 1
ATOM 2318 C CA . ALA B 1 17 ? 9.781 -6.188 -0.412 1 91.88 17 ALA B CA 1
ATOM 2319 C C . ALA B 1 17 ? 9.625 -5.719 1.031 1 91.88 17 ALA B C 1
ATOM 2321 O O . ALA B 1 17 ? 10.43 -4.926 1.523 1 91.88 17 ALA B O 1
ATOM 2322 N N . THR B 1 18 ? 8.531 -6.184 1.571 1 87.75 18 THR B N 1
ATOM 2323 C CA . THR B 1 18 ? 8.297 -5.961 2.994 1 87.75 18 THR B CA 1
ATOM 2324 C C . THR B 1 18 ? 8.844 -7.129 3.816 1 87.75 18 THR B C 1
ATOM 2326 O O . THR B 1 18 ? 9.32 -8.117 3.26 1 87.75 18 THR B O 1
ATOM 2329 N N . GLY B 1 19 ? 8.703 -6.957 5.148 1 86 19 GLY B N 1
ATOM 2330 C CA . GLY B 1 19 ? 9.117 -8.039 6.02 1 86 19 GLY B CA 1
ATOM 2331 C C . GLY B 1 19 ? 8.375 -9.336 5.758 1 86 19 GLY B C 1
ATOM 2332 O O . GLY B 1 19 ? 8.969 -10.414 5.777 1 86 19 GLY B O 1
ATOM 2333 N N . GLU B 1 20 ? 7.125 -9.227 5.523 1 88.06 20 GLU B N 1
ATOM 2334 C CA . GLU B 1 20 ? 6.324 -10.414 5.25 1 88.06 20 GLU B CA 1
ATOM 2335 C C . GLU B 1 20 ? 6.754 -11.086 3.949 1 88.06 20 GLU B C 1
ATOM 2337 O O . GLU B 1 20 ? 6.887 -12.312 3.891 1 88.06 20 GLU B O 1
ATOM 2342 N N . ILE B 1 21 ? 7.02 -10.32 2.99 1 91.88 21 ILE B N 1
ATOM 2343 C CA . ILE B 1 21 ? 7.434 -10.852 1.695 1 91.88 21 ILE B CA 1
ATOM 2344 C C . ILE B 1 21 ? 8.781 -11.562 1.834 1 91.88 21 ILE B C 1
ATOM 2346 O O . ILE B 1 21 ? 8.969 -12.648 1.285 1 91.88 21 ILE B O 1
ATOM 2350 N N . ASP B 1 22 ? 9.633 -10.992 2.596 1 91.62 22 ASP B N 1
ATOM 2351 C CA . ASP B 1 22 ? 10.945 -11.594 2.787 1 91.62 22 ASP B CA 1
ATOM 2352 C C . ASP B 1 22 ? 10.836 -12.906 3.557 1 91.62 22 ASP B C 1
ATOM 2354 O O . ASP B 1 22 ? 11.555 -13.867 3.262 1 91.62 22 ASP B O 1
ATOM 2358 N N . ARG B 1 23 ? 9.984 -12.914 4.473 1 92.5 23 ARG B N 1
ATOM 2359 C CA . ARG B 1 23 ? 9.766 -14.148 5.215 1 92.5 23 ARG B CA 1
ATOM 2360 C C . ARG B 1 23 ? 9.242 -15.25 4.301 1 92.5 23 ARG B C 1
ATOM 2362 O O . ARG B 1 23 ? 9.695 -16.391 4.371 1 92.5 23 ARG B O 1
ATOM 2369 N N . LEU B 1 24 ? 8.367 -14.906 3.471 1 92.12 24 LEU B N 1
ATOM 2370 C CA . LEU B 1 24 ? 7.816 -15.875 2.527 1 92.12 24 LEU B CA 1
ATOM 2371 C C . LEU B 1 24 ? 8.883 -16.312 1.525 1 92.12 24 LEU B C 1
ATOM 2373 O O . LEU B 1 24 ? 8.969 -17.5 1.19 1 92.12 24 LEU B O 1
ATOM 2377 N N . ARG B 1 25 ? 9.617 -15.344 1.119 1 92.69 25 ARG B N 1
ATOM 2378 C CA . ARG B 1 25 ? 10.727 -15.656 0.227 1 92.69 25 ARG B CA 1
ATOM 2379 C C . ARG B 1 25 ? 11.641 -16.719 0.838 1 92.69 25 ARG B C 1
ATOM 2381 O O . ARG B 1 25 ? 11.992 -17.703 0.181 1 92.69 25 ARG B O 1
ATOM 2388 N N . GLN B 1 26 ? 12.008 -16.484 2.01 1 91.44 26 GLN B N 1
ATOM 2389 C CA . GLN B 1 26 ? 12.891 -17.422 2.705 1 91.44 26 GLN B CA 1
ATOM 2390 C C . GLN B 1 26 ? 12.227 -18.781 2.883 1 91.44 26 GLN B C 1
ATOM 2392 O O . GLN B 1 26 ? 12.844 -19.812 2.627 1 91.44 26 GLN B O 1
ATOM 2397 N N . LYS B 1 27 ? 11.031 -18.75 3.258 1 92.25 27 LYS B N 1
ATOM 2398 C CA . LYS B 1 27 ? 10.289 -19.969 3.477 1 92.25 27 LYS B CA 1
ATOM 2399 C C . LYS B 1 27 ? 10.195 -20.797 2.195 1 92.25 27 LYS B C 1
ATOM 2401 O O . LYS B 1 27 ? 10.5 -22 2.197 1 92.25 27 LYS B O 1
ATOM 2406 N N . PHE B 1 28 ? 9.852 -20.188 1.171 1 92.62 28 PHE B N 1
ATOM 2407 C CA . PHE B 1 28 ? 9.633 -20.922 -0.073 1 92.62 28 PHE B CA 1
ATOM 2408 C C . PHE B 1 28 ? 10.953 -21.344 -0.694 1 92.62 28 PHE B C 1
ATOM 2410 O O . PHE B 1 28 ? 11.039 -22.406 -1.312 1 92.62 28 PHE B O 1
ATOM 2417 N N . SER B 1 29 ? 11.93 -20.5 -0.51 1 91.75 29 SER B N 1
ATOM 2418 C CA . SER B 1 29 ? 13.25 -20.891 -0.992 1 91.75 29 SER B CA 1
ATOM 2419 C C . SER B 1 29 ? 13.734 -22.156 -0.296 1 91.75 29 SER B C 1
ATOM 2421 O O . SER B 1 29 ? 14.375 -23.016 -0.917 1 91.75 29 SER B O 1
ATOM 2423 N N . ALA B 1 30 ? 13.359 -22.328 0.875 1 92.88 30 ALA B N 1
ATOM 2424 C CA . ALA B 1 30 ? 13.852 -23.438 1.685 1 92.88 30 ALA B CA 1
ATOM 2425 C C . ALA B 1 30 ? 12.953 -24.656 1.549 1 92.88 30 ALA B C 1
ATOM 2427 O O . ALA B 1 30 ? 13.398 -25.797 1.727 1 92.88 30 ALA B O 1
ATOM 2428 N N . ARG B 1 31 ? 11.688 -24.453 1.169 1 95.12 31 ARG B N 1
ATOM 2429 C CA . ARG B 1 31 ? 10.766 -25.562 1.406 1 95.12 31 ARG B CA 1
ATOM 2430 C C . ARG B 1 31 ? 9.945 -25.859 0.157 1 95.12 31 ARG B C 1
ATOM 2432 O O . ARG B 1 31 ? 9.133 -26.781 0.151 1 95.12 31 ARG B O 1
ATOM 2439 N N . SER B 1 32 ? 10.148 -25.109 -0.84 1 93.88 32 SER B N 1
ATOM 2440 C CA . SER B 1 32 ? 9.188 -25.266 -1.932 1 93.88 32 SER B CA 1
ATOM 2441 C C . SER B 1 32 ? 9.883 -25.766 -3.195 1 93.88 32 SER B C 1
ATOM 2443 O O . SER B 1 32 ? 11.094 -25.625 -3.352 1 93.88 32 SER B O 1
ATOM 2445 N N . ILE B 1 33 ? 9.062 -26.453 -4.027 1 94.75 33 ILE B N 1
ATOM 2446 C CA . ILE B 1 33 ? 9.453 -27.078 -5.285 1 94.75 33 ILE B CA 1
ATOM 2447 C C . ILE B 1 33 ? 8.406 -26.781 -6.355 1 94.75 33 ILE B C 1
ATOM 2449 O O . ILE B 1 33 ? 7.215 -26.656 -6.055 1 94.75 33 ILE B O 1
ATOM 2453 N N . VAL B 1 34 ? 8.891 -26.578 -7.527 1 93.25 34 VAL B N 1
ATOM 2454 C CA . VAL B 1 34 ? 7.996 -26.5 -8.68 1 93.25 34 VAL B CA 1
ATOM 2455 C C . VAL B 1 34 ? 8.094 -27.781 -9.5 1 93.25 34 VAL B C 1
ATOM 2457 O O . VAL B 1 34 ? 9.195 -28.297 -9.719 1 93.25 34 VAL B O 1
ATOM 2460 N N . ALA B 1 35 ? 6.93 -28.266 -9.906 1 93.19 35 ALA B N 1
ATOM 2461 C CA . ALA B 1 35 ? 6.895 -29.516 -10.672 1 93.19 35 ALA B CA 1
ATOM 2462 C C . ALA B 1 35 ? 5.949 -29.391 -11.867 1 93.19 35 ALA B C 1
ATOM 2464 O O . ALA B 1 35 ? 5.023 -28.578 -11.852 1 93.19 35 ALA B O 1
ATOM 2465 N N . TRP B 1 36 ? 6.25 -30.109 -12.859 1 89.38 36 TRP B N 1
ATOM 2466 C CA . TRP B 1 36 ? 5.359 -30.172 -14.016 1 89.38 36 TRP B CA 1
ATOM 2467 C C . TRP B 1 36 ? 5.41 -31.547 -14.672 1 89.38 36 TRP B C 1
ATOM 2469 O O . TRP B 1 36 ? 6.363 -32.281 -14.477 1 89.38 36 TRP B O 1
ATOM 2479 N N . GLN B 1 37 ? 4.371 -31.844 -15.266 1 88.75 37 GLN B N 1
ATOM 2480 C CA . GLN B 1 37 ? 4.305 -33.125 -16 1 88.75 37 GLN B CA 1
ATOM 2481 C C . GLN B 1 37 ? 4.891 -32.969 -17.406 1 88.75 37 GLN B C 1
ATOM 2483 O O . GLN B 1 37 ? 4.664 -31.953 -18.078 1 88.75 37 GLN B O 1
ATOM 2488 N N . VAL B 1 38 ? 5.719 -33.906 -17.703 1 86.56 38 VAL B N 1
ATOM 2489 C CA . VAL B 1 38 ? 6.281 -33.938 -19.047 1 86.56 38 VAL B CA 1
ATOM 2490 C C . VAL B 1 38 ? 5.438 -34.844 -19.953 1 86.56 38 VAL B C 1
ATOM 2492 O O . VAL B 1 38 ? 4.906 -35.875 -19.5 1 86.56 38 VAL B O 1
ATOM 2495 N N . GLY B 1 39 ? 5.258 -34.5 -21.266 1 74.12 39 GLY B N 1
ATOM 2496 C CA . GLY B 1 39 ? 4.582 -35.312 -22.25 1 74.12 39 GLY B CA 1
ATOM 2497 C C . GLY B 1 39 ? 3.328 -34.688 -22.812 1 74.12 39 GLY B C 1
ATOM 2498 O O . GLY B 1 39 ? 2.973 -33.562 -22.422 1 74.12 39 GLY B O 1
ATOM 2499 N N . THR B 1 40 ? 2.756 -35.281 -23.828 1 62.12 40 THR B N 1
ATOM 2500 C CA . THR B 1 40 ? 1.669 -34.781 -24.656 1 62.12 40 THR B CA 1
ATOM 2501 C C . THR B 1 40 ? 0.449 -34.438 -23.797 1 62.12 40 THR B C 1
ATOM 2503 O O . THR B 1 40 ? -0.348 -33.562 -24.172 1 62.12 40 THR B O 1
ATOM 2506 N N . GLN B 1 41 ? 0.233 -35.25 -22.703 1 57.56 41 GLN B N 1
ATOM 2507 C CA . GLN B 1 41 ? -0.965 -35.062 -21.891 1 57.56 41 GLN B CA 1
ATOM 2508 C C . GLN B 1 41 ? -0.659 -34.219 -20.672 1 57.56 41 GLN B C 1
ATOM 2510 O O . GLN B 1 41 ? -1.439 -34.188 -19.719 1 57.56 41 GLN B O 1
ATOM 2515 N N . GLY B 1 42 ? 0.353 -33.594 -20.703 1 53.47 42 GLY B N 1
ATOM 2516 C CA . GLY B 1 42 ? 1.026 -33.031 -19.547 1 53.47 42 GLY B CA 1
ATOM 2517 C C . GLY B 1 42 ? 0.157 -32.062 -18.766 1 53.47 42 GLY B C 1
ATOM 2518 O O . GLY B 1 42 ? 0.214 -32.031 -17.531 1 53.47 42 GLY B O 1
ATOM 2519 N N . SER B 1 43 ? -0.514 -31.172 -19.391 1 59.38 43 SER B N 1
ATOM 2520 C CA . SER B 1 43 ? -1.143 -30.047 -18.703 1 59.38 43 SER B CA 1
ATOM 2521 C C . SER B 1 43 ? -2.443 -30.469 -18.031 1 59.38 43 SER B C 1
ATOM 2523 O O . SER B 1 43 ? -3.066 -29.672 -17.312 1 59.38 43 SER B O 1
ATOM 2525 N N . LYS B 1 44 ? -2.74 -31.828 -17.984 1 68.62 44 LYS B N 1
ATOM 2526 C CA . LYS B 1 44 ? -4.121 -32.125 -17.609 1 68.62 44 LYS B CA 1
ATOM 2527 C C . LYS B 1 44 ? -4.172 -33 -16.359 1 68.62 44 LYS B C 1
ATOM 2529 O O . LYS B 1 44 ? -5.242 -33.469 -15.961 1 68.62 44 LYS B O 1
ATOM 2534 N N . VAL B 1 45 ? -3.006 -33.062 -15.742 1 79.62 45 VAL B N 1
ATOM 2535 C CA . VAL B 1 45 ? -3.055 -33.969 -14.602 1 79.62 45 VAL B CA 1
ATOM 2536 C C . VAL B 1 45 ? -3.754 -33.281 -13.43 1 79.62 45 VAL B C 1
ATOM 2538 O O . VAL B 1 45 ? -3.447 -32.156 -13.102 1 79.62 45 VAL B O 1
ATOM 2541 N N . ASP B 1 46 ? -4.672 -34.062 -12.883 1 83.88 46 ASP B N 1
ATOM 2542 C CA . ASP B 1 46 ? -5.371 -33.594 -11.688 1 83.88 46 ASP B CA 1
ATOM 2543 C C . ASP B 1 46 ? -4.402 -33.438 -10.516 1 83.88 46 ASP B C 1
ATOM 2545 O O . ASP B 1 46 ? -3.551 -34.281 -10.281 1 83.88 46 ASP B O 1
ATOM 2549 N N . PRO B 1 47 ? -4.535 -32.344 -9.828 1 83.62 47 PRO B N 1
ATOM 2550 C CA . PRO B 1 47 ? -3.639 -32.094 -8.703 1 83.62 47 PRO B CA 1
ATOM 2551 C C . PRO B 1 47 ? -3.664 -33.188 -7.656 1 83.62 47 PRO B C 1
ATOM 2553 O O . PRO B 1 47 ? -2.641 -33.5 -7.031 1 83.62 47 PRO B O 1
ATOM 2556 N N . ASN B 1 48 ? -4.766 -33.781 -7.445 1 86.25 48 ASN B N 1
ATOM 2557 C CA . ASN B 1 48 ? -4.855 -34.875 -6.461 1 86.25 48 ASN B CA 1
ATOM 2558 C C . ASN B 1 48 ? -4.062 -36.094 -6.902 1 86.25 48 ASN B C 1
ATOM 2560 O O . ASN B 1 48 ? -3.434 -36.75 -6.078 1 86.25 48 ASN B O 1
ATOM 2564 N N . VAL B 1 49 ? -4.156 -36.375 -8.18 1 88.69 49 VAL B N 1
ATOM 2565 C CA . VAL B 1 49 ? -3.396 -37.5 -8.719 1 88.69 49 VAL B CA 1
ATOM 2566 C C . VAL B 1 49 ? -1.9 -37.219 -8.586 1 88.69 49 VAL B C 1
ATOM 2568 O O . VAL B 1 49 ? -1.139 -38.094 -8.156 1 88.69 49 VAL B O 1
ATOM 2571 N N . PHE B 1 50 ? -1.525 -36.062 -8.938 1 90.75 50 PHE B N 1
ATOM 2572 C CA . PHE B 1 50 ? -0.132 -35.656 -8.797 1 90.75 50 PHE B CA 1
ATOM 2573 C C . PHE B 1 50 ? 0.325 -35.781 -7.352 1 90.75 50 PHE B C 1
ATOM 2575 O O . PHE B 1 50 ? 1.408 -36.312 -7.078 1 90.75 50 PHE B O 1
ATOM 2582 N N . ALA B 1 51 ? -0.504 -35.312 -6.48 1 90.31 51 ALA B N 1
ATOM 2583 C CA . ALA B 1 51 ? -0.173 -35.344 -5.059 1 90.31 51 ALA B CA 1
ATOM 2584 C C . ALA B 1 51 ? 0.044 -36.781 -4.59 1 90.31 51 ALA B C 1
ATOM 2586 O O . ALA B 1 51 ? 1.004 -37.062 -3.871 1 90.31 51 ALA B O 1
ATOM 2587 N N . ASP B 1 52 ? -0.781 -37.625 -4.988 1 91.81 52 ASP B N 1
ATOM 2588 C CA . ASP B 1 52 ? -0.681 -39.031 -4.605 1 91.81 52 ASP B CA 1
ATOM 2589 C C . ASP B 1 52 ? 0.584 -39.656 -5.176 1 91.81 52 ASP B C 1
ATOM 2591 O O . ASP B 1 52 ? 1.263 -40.438 -4.488 1 91.81 52 ASP B O 1
ATOM 2595 N N . ASP B 1 53 ? 0.86 -39.312 -6.383 1 92.88 53 ASP B N 1
ATOM 2596 C CA . ASP B 1 53 ? 2.064 -39.844 -7.02 1 92.88 53 ASP B CA 1
ATOM 2597 C C . ASP B 1 53 ? 3.316 -39.438 -6.254 1 92.88 53 ASP B C 1
ATOM 2599 O O . ASP B 1 53 ? 4.195 -40.25 -5.992 1 92.88 53 ASP B O 1
ATOM 2603 N N . VAL B 1 54 ? 3.369 -38.25 -5.879 1 92.88 54 VAL B N 1
ATOM 2604 C CA . VAL B 1 54 ? 4.539 -37.688 -5.199 1 92.88 54 VAL B CA 1
ATOM 2605 C C . VAL B 1 54 ? 4.652 -38.281 -3.799 1 92.88 54 VAL B C 1
ATOM 2607 O O . VAL B 1 54 ? 5.727 -38.719 -3.393 1 92.88 54 VAL B O 1
ATOM 2610 N N . ARG B 1 55 ? 3.586 -38.25 -3.123 1 93.62 55 ARG B N 1
ATOM 2611 C CA . ARG B 1 55 ? 3.592 -38.781 -1.761 1 93.62 55 ARG B CA 1
ATOM 2612 C C . ARG B 1 55 ? 4.012 -40.25 -1.739 1 93.62 55 ARG B C 1
ATOM 2614 O O . ARG B 1 55 ? 4.801 -40.656 -0.887 1 93.62 55 ARG B O 1
ATOM 2621 N N . SER B 1 56 ? 3.473 -40.969 -2.68 1 92.88 56 SER B N 1
ATOM 2622 C CA .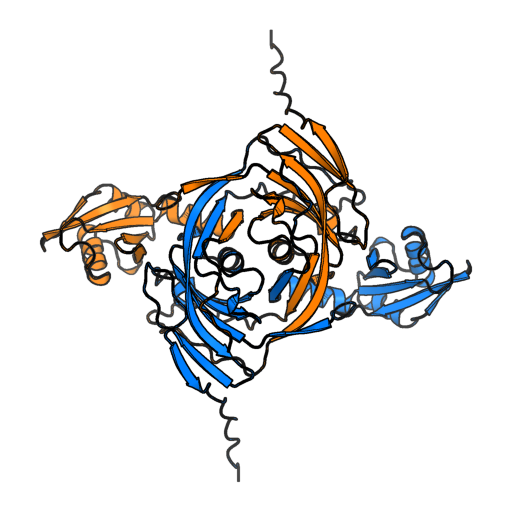 SER B 1 56 ? 3.787 -42.375 -2.758 1 92.88 56 SER B CA 1
ATOM 2623 C C . SER B 1 56 ? 5.254 -42.625 -3.113 1 92.88 56 SER B C 1
ATOM 2625 O O . SER B 1 56 ? 5.918 -43.469 -2.521 1 92.88 56 SER B O 1
ATOM 2627 N N . ALA B 1 57 ? 5.711 -41.938 -3.986 1 93.31 57 ALA B N 1
ATOM 2628 C CA . ALA B 1 57 ? 7.074 -42.125 -4.484 1 93.31 57 ALA B CA 1
ATOM 2629 C C . ALA B 1 57 ? 8.102 -41.75 -3.414 1 93.31 57 ALA B C 1
ATOM 2631 O O . ALA B 1 57 ? 9.141 -42.406 -3.297 1 93.31 57 ALA B O 1
ATOM 2632 N N . PHE B 1 58 ? 7.797 -40.75 -2.646 1 93.56 58 PHE B N 1
ATOM 2633 C CA . PHE B 1 58 ? 8.805 -40.25 -1.717 1 93.56 58 PHE B CA 1
ATOM 2634 C C . PHE B 1 58 ? 8.406 -40.562 -0.276 1 93.56 58 PHE B C 1
ATOM 2636 O O . PHE B 1 58 ? 9.109 -40.156 0.661 1 93.56 58 PHE B O 1
ATOM 2643 N N . ARG B 1 59 ? 7.262 -41.156 -0.023 1 92.38 59 ARG B N 1
ATOM 2644 C CA . ARG B 1 59 ? 6.777 -41.594 1.287 1 92.38 59 ARG B CA 1
ATOM 2645 C C . ARG B 1 59 ? 6.637 -40.406 2.229 1 92.38 59 ARG B C 1
ATOM 2647 O O . ARG B 1 59 ? 7.121 -40.438 3.363 1 92.38 59 ARG B O 1
ATOM 2654 N N . ILE B 1 60 ? 6.043 -39.438 1.68 1 93.06 60 ILE B N 1
ATOM 2655 C CA . ILE B 1 60 ? 5.793 -38.219 2.463 1 93.06 60 ILE B CA 1
ATOM 2656 C C . ILE B 1 60 ? 4.348 -38.219 2.949 1 93.06 60 ILE B C 1
ATOM 2658 O O . ILE B 1 60 ? 3.426 -38.5 2.18 1 93.06 60 ILE B O 1
ATOM 2662 N N . ARG B 1 61 ? 4.148 -37.844 4.23 1 91.38 61 ARG B N 1
ATOM 2663 C CA . ARG B 1 61 ? 2.803 -37.781 4.797 1 91.38 61 ARG B CA 1
ATOM 2664 C C . ARG B 1 61 ? 2.008 -36.625 4.191 1 91.38 61 ARG B C 1
ATOM 2666 O O . ARG B 1 61 ? 2.574 -35.594 3.85 1 91.38 61 ARG B O 1
ATOM 2673 N N . ARG B 1 62 ? 0.781 -36.875 4.066 1 89.81 62 ARG B N 1
ATOM 2674 C CA . ARG B 1 62 ? -0.125 -35.875 3.508 1 89.81 62 ARG B CA 1
ATOM 2675 C C . ARG B 1 62 ? -0.032 -34.562 4.277 1 89.81 62 ARG B C 1
ATOM 2677 O O . ARG B 1 62 ? -0.105 -33.469 3.686 1 89.81 62 ARG B O 1
ATOM 2684 N N . SER B 1 63 ? 0.181 -34.625 5.539 1 89.19 63 SER B N 1
ATOM 2685 C CA . SER B 1 63 ? 0.227 -33.469 6.391 1 89.19 63 SER B CA 1
ATOM 2686 C C . SER B 1 63 ? 1.532 -32.688 6.199 1 89.19 63 SER B C 1
ATOM 2688 O O . SER B 1 63 ? 1.645 -31.531 6.609 1 89.19 63 SER B O 1
ATOM 2690 N N . ASP B 1 64 ? 2.441 -33.312 5.551 1 91.5 64 ASP B N 1
ATOM 2691 C CA . ASP B 1 64 ? 3.773 -32.719 5.5 1 91.5 64 ASP B CA 1
ATOM 2692 C C . ASP B 1 64 ? 4.055 -32.094 4.129 1 91.5 64 ASP B C 1
ATOM 2694 O O . ASP B 1 64 ? 5.176 -31.672 3.854 1 91.5 64 ASP B O 1
ATOM 2698 N N . ILE B 1 65 ? 3.025 -32.125 3.342 1 91.06 65 ILE B N 1
ATOM 2699 C CA . ILE B 1 65 ? 3.244 -31.641 1.99 1 91.06 65 ILE B CA 1
ATOM 2700 C C . ILE B 1 65 ? 1.975 -30.953 1.479 1 91.06 65 ILE B C 1
ATOM 2702 O O . ILE B 1 65 ? 0.866 -31.438 1.725 1 91.06 65 ILE B O 1
ATOM 2706 N N . GLN B 1 66 ? 2.148 -29.812 0.932 1 89.19 66 GLN B N 1
ATOM 2707 C CA . GLN B 1 66 ? 1.06 -29.094 0.285 1 89.19 66 GLN B CA 1
ATOM 2708 C C . GLN B 1 66 ? 1.318 -28.922 -1.211 1 89.19 66 GLN B C 1
ATOM 2710 O O . GLN B 1 66 ? 2.389 -28.469 -1.614 1 89.19 66 GLN B O 1
ATOM 2715 N N . ILE B 1 67 ? 0.325 -29.344 -1.963 1 88.75 67 ILE B N 1
ATOM 2716 C CA . ILE B 1 67 ? 0.459 -29.266 -3.414 1 88.75 67 ILE B CA 1
ATOM 2717 C C . ILE B 1 67 ? -0.692 -28.438 -3.996 1 88.75 67 ILE B C 1
ATOM 2719 O O . ILE B 1 67 ? -1.859 -28.703 -3.693 1 88.75 67 ILE B O 1
ATOM 2723 N N . THR B 1 68 ? -0.303 -27.5 -4.73 1 85.5 68 THR B N 1
ATOM 2724 C CA . THR B 1 68 ? -1.304 -26.656 -5.383 1 85.5 68 THR B CA 1
ATOM 2725 C C . THR B 1 68 ? -0.927 -26.406 -6.84 1 85.5 68 THR B C 1
ATOM 2727 O O . THR B 1 68 ? 0.238 -26.547 -7.219 1 85.5 68 THR B O 1
ATOM 2730 N N . LYS B 1 69 ? -2.057 -26.109 -7.562 1 83.25 69 LYS B N 1
ATOM 2731 C CA . LYS B 1 69 ? -1.771 -25.625 -8.914 1 83.25 69 LYS B CA 1
ATOM 2732 C C . LYS B 1 69 ? -1.2 -24.219 -8.891 1 83.25 69 LYS B C 1
ATOM 2734 O O . LYS B 1 69 ? -1.614 -23.391 -8.078 1 83.25 69 LYS B O 1
ATOM 2739 N N . PHE B 1 70 ? -0.253 -23.891 -9.664 1 76.56 70 PHE B N 1
ATOM 2740 C CA . PHE B 1 70 ? 0.458 -22.625 -9.625 1 76.56 70 PHE B CA 1
ATOM 2741 C C . PHE B 1 70 ? 0.374 -21.922 -10.969 1 76.56 70 PHE B C 1
ATOM 2743 O O . PHE B 1 70 ? -0.21 -20.828 -11.07 1 76.56 70 PHE B O 1
ATOM 2750 N N . HIS B 1 71 ? 1.096 -22.125 -12.008 1 74.31 71 HIS B N 1
ATOM 2751 C CA . HIS B 1 71 ? 1.055 -21.625 -13.375 1 74.31 71 HIS B CA 1
ATOM 2752 C C . HIS B 1 71 ? 0.46 -22.656 -14.32 1 74.31 71 HIS B C 1
ATOM 2754 O O . HIS B 1 71 ? 0.429 -23.844 -14.008 1 74.31 71 HIS B O 1
ATOM 2760 N N . PRO B 1 72 ? -0.183 -22.188 -15.367 1 67.19 72 PRO B N 1
ATOM 2761 C CA . PRO B 1 72 ? -1.093 -23.078 -16.078 1 67.19 72 PRO B CA 1
ATOM 2762 C C . PRO B 1 72 ? -0.637 -24.547 -16.016 1 67.19 72 PRO B C 1
ATOM 2764 O O . PRO B 1 72 ? -1.456 -25.438 -15.82 1 67.19 72 PRO B O 1
ATOM 2767 N N . LYS B 1 73 ? 0.676 -24.844 -16.078 1 73.25 73 LYS B N 1
ATOM 2768 C CA . LYS B 1 73 ? 1.041 -26.25 -16.188 1 73.25 73 LYS B CA 1
ATOM 2769 C C . LYS B 1 73 ? 1.873 -26.703 -14.992 1 73.25 73 LYS B C 1
ATOM 2771 O O . LYS B 1 73 ? 2.225 -27.875 -14.875 1 73.25 73 LYS B O 1
ATOM 2776 N N . ASP B 1 74 ? 2.062 -25.812 -14.047 1 82.81 74 ASP B N 1
ATOM 2777 C CA . ASP B 1 74 ? 2.998 -26.156 -12.984 1 82.81 74 ASP B CA 1
ATOM 2778 C C . ASP B 1 74 ? 2.264 -26.406 -11.672 1 82.81 74 ASP B C 1
ATOM 2780 O O . ASP B 1 74 ? 1.156 -25.906 -11.461 1 82.81 74 ASP B O 1
ATOM 2784 N N . PHE B 1 75 ? 2.922 -27.297 -10.914 1 89.25 75 PHE B N 1
ATOM 2785 C CA . PHE B 1 75 ? 2.51 -27.516 -9.531 1 89.25 75 PHE B CA 1
ATOM 2786 C C . PHE B 1 75 ? 3.484 -26.844 -8.57 1 89.25 75 PHE B C 1
ATOM 2788 O O . PHE B 1 75 ? 4.695 -26.828 -8.812 1 89.25 75 PHE B O 1
ATOM 2795 N N . PHE B 1 76 ? 2.92 -26.25 -7.555 1 90.81 76 PHE B N 1
ATOM 2796 C CA . PHE B 1 76 ? 3.711 -25.719 -6.453 1 90.81 76 PHE B CA 1
ATOM 2797 C C . PHE B 1 76 ? 3.641 -26.625 -5.234 1 90.81 76 PHE B C 1
ATOM 2799 O O . PHE B 1 76 ? 2.553 -26.938 -4.746 1 90.81 76 PHE B O 1
ATOM 2806 N N . ILE B 1 77 ? 4.77 -27.031 -4.824 1 92.44 77 ILE B N 1
ATOM 2807 C CA . ILE B 1 77 ? 4.863 -27.953 -3.691 1 92.44 77 ILE B CA 1
ATOM 2808 C C . ILE B 1 77 ? 5.547 -27.25 -2.52 1 92.44 77 ILE B C 1
ATOM 2810 O O . ILE B 1 77 ? 6.629 -26.672 -2.678 1 92.44 77 ILE B O 1
ATOM 2814 N N . THR B 1 78 ? 4.898 -27.297 -1.39 1 92.56 78 THR B N 1
ATOM 2815 C CA . THR B 1 78 ? 5.516 -26.828 -0.154 1 92.56 78 THR B CA 1
ATOM 2816 C C . THR B 1 78 ? 5.648 -27.969 0.854 1 92.56 78 THR B C 1
ATOM 2818 O O . THR B 1 78 ? 4.648 -28.547 1.274 1 92.56 78 THR B O 1
ATOM 2821 N N . CYS B 1 79 ? 6.895 -28.172 1.226 1 94.44 79 CYS B N 1
ATOM 2822 C CA . CYS B 1 79 ? 7.168 -29.234 2.197 1 94.44 79 CYS B CA 1
ATOM 2823 C C . CYS B 1 79 ? 7.238 -28.656 3.609 1 94.44 79 CYS B C 1
ATOM 2825 O O . CYS B 1 79 ? 7.598 -27.5 3.799 1 94.44 79 CYS B O 1
ATOM 2827 N N . ALA B 1 80 ? 6.887 -29.516 4.512 1 91.94 80 ALA B N 1
ATOM 2828 C CA . ALA B 1 80 ? 6.977 -29.109 5.91 1 91.94 80 ALA B CA 1
ATOM 2829 C C . ALA B 1 80 ? 8.43 -28.984 6.352 1 91.94 80 ALA B C 1
ATOM 2831 O O . ALA B 1 80 ? 8.758 -28.156 7.211 1 91.94 80 ALA B O 1
ATOM 2832 N N . SER B 1 81 ? 9.219 -29.797 5.746 1 92.12 81 SER B N 1
ATOM 2833 C CA . SER B 1 81 ? 10.617 -29.766 6.152 1 92.12 81 SER B CA 1
ATOM 2834 C C . SER B 1 81 ? 11.539 -29.672 4.941 1 92.12 81 SER B C 1
ATOM 2836 O O . SER B 1 81 ? 11.188 -30.109 3.848 1 92.12 81 SER B O 1
ATOM 2838 N N . GLN B 1 82 ? 12.703 -29.141 5.238 1 92.75 82 GLN B N 1
ATOM 2839 C CA . GLN B 1 82 ? 13.727 -29.031 4.207 1 92.75 82 GLN B CA 1
ATOM 2840 C C . GLN B 1 82 ? 14.203 -30.422 3.766 1 92.75 82 GLN B C 1
ATOM 2842 O O . GLN B 1 82 ? 14.555 -30.609 2.602 1 92.75 82 GLN B O 1
ATOM 2847 N N . SER B 1 83 ? 14.172 -31.328 4.656 1 92.31 83 SER B N 1
ATOM 2848 C CA . SER B 1 83 ? 14.609 -32.688 4.352 1 92.31 83 SER B CA 1
ATOM 2849 C C . SER B 1 83 ? 13.742 -33.312 3.273 1 92.31 83 SER B C 1
ATOM 2851 O O . SER B 1 83 ? 14.25 -33.969 2.35 1 92.31 83 SER B O 1
ATOM 2853 N N . ASP B 1 84 ? 12.508 -33.156 3.426 1 93.38 84 ASP B N 1
ATOM 2854 C CA . ASP B 1 84 ? 11.586 -33.688 2.424 1 93.38 84 ASP B CA 1
ATOM 2855 C C . ASP B 1 84 ? 11.797 -33 1.071 1 93.38 84 ASP B C 1
ATOM 2857 O O . ASP B 1 84 ? 11.789 -33.656 0.033 1 93.38 84 ASP B O 1
ATOM 2861 N N . ARG B 1 85 ? 11.969 -31.75 1.125 1 95.38 85 ARG B N 1
ATOM 2862 C CA . ARG B 1 85 ? 12.25 -31 -0.093 1 95.38 85 ARG B CA 1
ATOM 2863 C C . ARG B 1 85 ? 13.5 -31.531 -0.787 1 95.38 85 ARG B C 1
ATOM 2865 O O . ARG B 1 85 ? 13.492 -31.781 -1.996 1 95.38 85 ARG B O 1
ATOM 2872 N N . ASP B 1 86 ? 14.516 -31.781 -0.022 1 94.75 86 ASP B N 1
ATOM 2873 C CA . ASP B 1 86 ? 15.781 -32.25 -0.572 1 94.75 86 ASP B CA 1
ATOM 2874 C C . ASP B 1 86 ? 15.633 -33.656 -1.134 1 94.75 86 ASP B C 1
ATOM 2876 O O . ASP B 1 86 ? 16.25 -34 -2.148 1 94.75 86 ASP B O 1
ATOM 2880 N N . ALA B 1 87 ? 14.852 -34.438 -0.497 1 93.69 87 ALA B N 1
ATOM 2881 C CA . ALA B 1 87 ? 14.602 -35.781 -0.958 1 93.69 87 ALA B CA 1
ATOM 2882 C C . ALA B 1 87 ? 13.977 -35.781 -2.35 1 93.69 87 ALA B C 1
ATOM 2884 O O . ALA B 1 87 ? 14.375 -36.562 -3.215 1 93.69 87 ALA B O 1
ATOM 2885 N N . ILE B 1 88 ? 13.07 -34.969 -2.533 1 95.12 88 ILE B N 1
ATOM 2886 C CA . ILE B 1 88 ? 12.406 -34.875 -3.826 1 95.12 88 ILE B CA 1
ATOM 2887 C C . ILE B 1 88 ? 13.391 -34.375 -4.883 1 95.12 88 ILE B C 1
ATOM 2889 O O . ILE B 1 88 ? 13.445 -34.906 -5.988 1 95.12 88 ILE B O 1
ATOM 2893 N N . LEU B 1 89 ? 14.18 -33.406 -4.52 1 95.56 89 LEU B N 1
ATOM 2894 C CA . LEU B 1 89 ? 15.062 -32.75 -5.48 1 95.56 89 LEU B CA 1
ATOM 2895 C C . LEU B 1 89 ? 16.25 -33.656 -5.824 1 95.56 89 LEU B C 1
ATOM 2897 O O . LEU B 1 89 ? 16.938 -33.438 -6.82 1 95.56 89 LEU B O 1
ATOM 2901 N N . ARG B 1 90 ? 16.5 -34.625 -4.988 1 94.5 90 ARG B N 1
ATOM 2902 C CA . ARG B 1 90 ? 17.547 -35.594 -5.289 1 94.5 90 ARG B CA 1
ATOM 2903 C C . ARG B 1 90 ? 17.172 -36.438 -6.492 1 94.5 90 ARG B C 1
ATOM 2905 O O . ARG B 1 90 ? 18.047 -37 -7.156 1 94.5 90 ARG B O 1
ATOM 2912 N N . GLN B 1 91 ? 15.922 -36.594 -6.711 1 92.5 91 GLN B N 1
ATOM 2913 C CA . GLN B 1 91 ? 15.391 -37.281 -7.883 1 92.5 91 GLN B CA 1
ATOM 2914 C C . GLN B 1 91 ? 14.555 -36.344 -8.742 1 92.5 91 GLN B C 1
ATOM 2916 O O . GLN B 1 91 ? 13.328 -36.406 -8.758 1 92.5 91 GLN B O 1
ATOM 2921 N N . PRO B 1 92 ? 15.227 -35.594 -9.586 1 89.06 92 PRO B N 1
ATOM 2922 C CA . PRO B 1 92 ? 14.523 -34.5 -10.273 1 89.06 92 PRO B CA 1
ATOM 2923 C C . PRO B 1 92 ? 13.57 -35 -11.359 1 89.06 92 PRO B C 1
ATOM 2925 O O . PRO B 1 92 ? 12.844 -34.219 -11.961 1 89.06 92 PRO B O 1
ATOM 2928 N N . ARG B 1 93 ? 13.594 -36.25 -11.57 1 93.56 93 ARG B N 1
ATOM 2929 C CA . ARG B 1 93 ? 12.68 -36.875 -12.516 1 93.56 93 ARG B CA 1
ATOM 2930 C C . ARG B 1 93 ? 11.977 -38.094 -11.891 1 93.56 93 ARG B C 1
ATOM 2932 O O . ARG B 1 93 ? 12.633 -38.969 -11.328 1 93.56 93 ARG B O 1
ATOM 2939 N N . LEU B 1 94 ? 10.625 -38.062 -11.938 1 93.38 94 LEU B N 1
ATOM 2940 C CA . LEU B 1 94 ? 9.828 -39.125 -11.367 1 93.38 94 LEU B CA 1
ATOM 2941 C C . LEU B 1 94 ? 8.945 -39.781 -12.43 1 93.38 94 LEU B C 1
ATOM 2943 O O . LEU B 1 94 ? 8.078 -39.125 -13.008 1 93.38 94 LEU B O 1
ATOM 2947 N N . ALA B 1 95 ? 9.195 -40.969 -12.711 1 92.25 95 ALA B N 1
ATOM 2948 C CA . ALA B 1 95 ? 8.328 -41.781 -13.562 1 92.25 95 ALA B CA 1
ATOM 2949 C C . ALA B 1 95 ? 7.41 -42.656 -12.727 1 92.25 95 ALA B C 1
ATOM 2951 O O . ALA B 1 95 ? 7.883 -43.469 -11.906 1 92.25 95 ALA B O 1
ATOM 2952 N N . THR B 1 96 ? 6.203 -42.469 -12.914 1 89.06 96 THR B N 1
ATOM 2953 C CA . THR B 1 96 ? 5.258 -43.25 -12.117 1 89.06 96 THR B CA 1
ATOM 2954 C C . THR B 1 96 ? 4.934 -44.562 -12.805 1 89.06 96 THR B C 1
ATOM 2956 O O . THR B 1 96 ? 5.254 -44.75 -13.977 1 89.06 96 THR B O 1
ATOM 2959 N N . LYS B 1 97 ? 4.25 -45.438 -12.039 1 86.69 97 LYS B N 1
ATOM 2960 C CA . LYS B 1 97 ? 3.85 -46.719 -12.562 1 86.69 97 LYS B CA 1
ATOM 2961 C C . LYS B 1 97 ? 2.809 -46.562 -13.672 1 86.69 97 LYS B C 1
ATOM 2963 O O . LYS B 1 97 ? 2.742 -47.375 -14.586 1 86.69 97 LYS B O 1
ATOM 2968 N N . SER B 1 98 ? 2.061 -45.562 -13.562 1 84.56 98 SER B N 1
ATOM 2969 C CA . SER B 1 98 ? 0.985 -45.312 -14.516 1 84.56 98 SER B CA 1
ATOM 2970 C C . SER B 1 98 ? 1.517 -44.688 -15.797 1 84.56 98 SER B C 1
ATOM 2972 O O . SER B 1 98 ? 0.752 -44.406 -16.719 1 84.56 98 SER B O 1
ATOM 2974 N N . GLY B 1 99 ? 2.842 -44.375 -15.859 1 85.69 99 GLY B N 1
ATOM 2975 C CA . GLY B 1 99 ? 3.453 -43.844 -17.078 1 85.69 99 GLY B CA 1
ATOM 2976 C C . GLY B 1 99 ? 3.596 -42.344 -17.078 1 85.69 99 GLY B C 1
ATOM 2977 O O . GLY B 1 99 ? 4.102 -41.75 -18.031 1 85.69 99 GLY B O 1
ATOM 2978 N N . ARG B 1 100 ? 3.168 -41.781 -16.016 1 89.06 100 ARG B N 1
ATOM 2979 C CA . ARG B 1 100 ? 3.338 -40.344 -15.93 1 89.06 100 ARG B CA 1
ATOM 2980 C C . ARG B 1 100 ? 4.762 -39.969 -15.516 1 89.06 100 ARG B C 1
ATOM 2982 O O . ARG B 1 100 ? 5.371 -40.656 -14.695 1 89.06 100 ARG B O 1
ATOM 2989 N N . VAL B 1 101 ? 5.215 -38.906 -16.172 1 92.75 101 VAL B N 1
ATOM 2990 C CA . VAL B 1 101 ? 6.559 -38.438 -15.844 1 92.75 101 VAL B CA 1
ATOM 2991 C C . VAL B 1 101 ? 6.504 -37 -15.352 1 92.75 101 VAL B C 1
ATOM 2993 O O . VAL B 1 101 ? 5.922 -36.125 -16.016 1 92.75 101 VAL B O 1
ATOM 2996 N N . TYR B 1 102 ? 7.098 -36.812 -14.156 1 93.06 102 TYR B N 1
ATOM 2997 C CA . TYR B 1 102 ? 7.16 -35.5 -13.562 1 93.06 102 TYR B CA 1
ATOM 2998 C C . TYR B 1 102 ? 8.602 -35 -13.43 1 93.06 102 TYR B C 1
ATOM 3000 O O . TYR B 1 102 ? 9.508 -35.812 -13.18 1 93.06 102 TYR B O 1
ATOM 3008 N N . LEU B 1 103 ? 8.773 -33.75 -13.664 1 94.69 103 LEU B N 1
ATOM 3009 C CA . LEU B 1 103 ? 10.055 -33.094 -13.391 1 94.69 103 LEU B CA 1
ATOM 3010 C C . LEU B 1 103 ? 9.93 -32.125 -12.227 1 94.69 103 LEU B C 1
ATOM 3012 O O . LEU B 1 103 ? 8.883 -31.5 -12.039 1 94.69 103 LEU B O 1
ATOM 3016 N N . PHE B 1 104 ? 11.016 -32.062 -11.414 1 95.25 104 PHE B N 1
ATOM 3017 C CA . PHE B 1 104 ? 11.055 -31.203 -10.234 1 95.25 104 PHE B CA 1
ATOM 3018 C C . PHE B 1 104 ? 12.219 -30.234 -10.32 1 95.25 104 PHE B C 1
ATOM 3020 O O . PHE B 1 104 ? 13.297 -30.578 -10.797 1 95.25 104 PHE B O 1
ATOM 3027 N N . ARG B 1 105 ? 12.039 -29.047 -9.914 1 94.44 105 ARG B N 1
ATOM 3028 C CA . ARG B 1 105 ? 13.094 -28.062 -9.711 1 94.44 105 ARG B CA 1
ATOM 3029 C C . ARG B 1 105 ? 12.828 -27.219 -8.461 1 94.44 105 ARG B C 1
ATOM 3031 O O . ARG B 1 105 ? 11.68 -27.047 -8.055 1 94.44 105 ARG B O 1
ATOM 3038 N N . PRO B 1 106 ? 13.898 -26.75 -7.816 1 94.88 106 PRO B N 1
ATOM 3039 C CA . PRO B 1 106 ? 13.656 -25.859 -6.684 1 94.88 106 PRO B CA 1
ATOM 3040 C C . PRO B 1 106 ? 12.93 -24.578 -7.086 1 94.88 106 PRO B C 1
ATOM 3042 O O . PRO B 1 106 ? 13.109 -24.078 -8.203 1 94.88 106 PRO B O 1
ATOM 3045 N N . TRP B 1 107 ? 12.109 -24.156 -6.199 1 93.12 107 TRP B N 1
ATOM 3046 C CA . TRP B 1 107 ? 11.492 -22.859 -6.434 1 93.12 107 TRP B CA 1
ATOM 3047 C C . TRP B 1 107 ? 12.531 -21.734 -6.395 1 93.12 107 TRP B C 1
ATOM 3049 O O . TRP B 1 107 ? 13.391 -21.719 -5.516 1 93.12 107 TRP B O 1
ATOM 3059 N N . GLU B 1 108 ? 12.461 -20.859 -7.418 1 90.94 108 GLU B N 1
ATOM 3060 C CA . GLU B 1 108 ? 13.281 -19.656 -7.477 1 90.94 108 GLU B CA 1
ATOM 3061 C C . GLU B 1 108 ? 12.438 -18.422 -7.738 1 90.94 108 GLU B C 1
ATOM 3063 O O . GLU B 1 108 ? 11.461 -18.484 -8.492 1 90.94 108 GLU B O 1
ATOM 3068 N N . GLU B 1 109 ? 12.828 -17.328 -7.09 1 88.44 109 GLU B N 1
ATOM 3069 C CA . GLU B 1 109 ? 12.07 -16.078 -7.191 1 88.44 109 GLU B CA 1
ATOM 3070 C C . GLU B 1 109 ? 11.938 -15.641 -8.648 1 88.44 109 GLU B C 1
ATOM 3072 O O . GLU B 1 109 ? 10.906 -15.086 -9.039 1 88.44 109 GLU B O 1
ATOM 3077 N N . GLY B 1 110 ? 12.883 -15.875 -9.305 1 85.56 110 GLY B N 1
ATOM 3078 C CA . GLY B 1 110 ? 12.898 -15.375 -10.672 1 85.56 110 GLY B CA 1
ATOM 3079 C C . GLY B 1 110 ? 12.141 -16.266 -11.641 1 85.56 110 GLY B C 1
ATOM 3080 O O . GLY B 1 110 ? 12.094 -15.984 -12.844 1 85.56 110 GLY B O 1
ATOM 3081 N N . LEU B 1 111 ? 11.43 -17.25 -10.945 1 82.75 111 LEU B N 1
ATOM 3082 C CA . LEU B 1 111 ? 10.672 -18.156 -11.805 1 82.75 111 LEU B CA 1
ATOM 3083 C C . LEU B 1 111 ? 9.508 -17.422 -12.469 1 82.75 111 LEU B C 1
ATOM 3085 O O . LEU B 1 111 ? 8.641 -16.875 -11.781 1 82.75 111 LEU B O 1
ATOM 3089 N N . HIS B 1 112 ? 9.469 -17.109 -13.648 1 81.94 112 HIS B N 1
ATOM 3090 C CA . HIS B 1 112 ? 8.453 -16.484 -14.492 1 81.94 112 HIS B CA 1
ATOM 3091 C C . HIS B 1 112 ? 8.578 -14.969 -14.469 1 81.94 112 HIS B C 1
ATOM 3093 O O . HIS B 1 112 ? 7.629 -14.266 -14.812 1 81.94 112 HIS B O 1
ATOM 3099 N N . GLY B 1 113 ? 9.633 -14.5 -13.781 1 89.5 113 GLY B N 1
ATOM 3100 C CA . GLY B 1 113 ? 9.875 -13.062 -13.758 1 89.5 113 GLY B CA 1
ATOM 3101 C C . GLY B 1 113 ? 11.016 -12.641 -14.672 1 89.5 113 GLY B C 1
ATOM 3102 O O . GLY B 1 113 ? 11.781 -13.477 -15.148 1 89.5 113 GLY B O 1
ATOM 3103 N N . VAL B 1 114 ? 10.992 -11.383 -14.984 1 92.25 114 VAL B N 1
ATOM 3104 C CA . VAL B 1 114 ? 12.094 -10.766 -15.711 1 92.25 114 VAL B CA 1
ATOM 3105 C C . VAL B 1 114 ? 12.828 -9.781 -14.805 1 92.25 114 VAL B C 1
ATOM 3107 O O . VAL B 1 114 ? 12.195 -9.062 -14.023 1 92.25 114 VAL B O 1
ATOM 3110 N N . PRO B 1 115 ? 14.133 -9.812 -14.922 1 91.44 115 PRO B N 1
ATOM 3111 C CA . PRO B 1 115 ? 14.883 -8.891 -14.07 1 91.44 115 PRO B CA 1
ATOM 3112 C C . PRO B 1 115 ? 14.469 -7.438 -14.266 1 91.44 115 PRO B C 1
ATOM 3114 O O . PRO B 1 115 ? 14.148 -7.027 -15.383 1 91.44 115 PRO B O 1
ATOM 3117 N N . ALA B 1 116 ? 14.422 -6.777 -13.172 1 89.06 116 ALA B N 1
ATOM 3118 C CA . ALA B 1 116 ? 14.078 -5.359 -13.172 1 89.06 116 ALA B CA 1
ATOM 3119 C C . ALA B 1 116 ? 15.117 -4.539 -12.422 1 89.06 116 ALA B C 1
ATOM 3121 O O . ALA B 1 116 ? 15.773 -5.043 -11.508 1 89.06 116 ALA B O 1
ATOM 3122 N N . CYS B 1 117 ? 15.234 -3.275 -12.836 1 86.38 117 CYS B N 1
ATOM 3123 C CA . CYS B 1 117 ? 16.172 -2.34 -12.219 1 86.38 117 CYS B CA 1
ATOM 3124 C C . CYS B 1 117 ? 15.555 -0.952 -12.094 1 86.38 117 CYS B C 1
ATOM 3126 O O . CYS B 1 117 ? 14.953 -0.451 -13.047 1 86.38 117 CYS B O 1
ATOM 3128 N N . PHE B 1 118 ? 15.68 -0.395 -10.93 1 86.25 118 PHE B N 1
ATOM 3129 C CA . PHE B 1 118 ? 15.172 0.95 -10.68 1 86.25 118 PHE B CA 1
ATOM 3130 C C . PHE B 1 118 ? 16.312 1.922 -10.422 1 86.25 118 PHE B C 1
ATOM 3132 O O . PHE B 1 118 ? 17.031 1.793 -9.43 1 86.25 118 PHE B O 1
ATOM 3139 N N . ARG B 1 119 ? 16.312 2.965 -11.188 1 87.69 119 ARG B N 1
ATOM 3140 C CA . ARG B 1 119 ? 17.531 3.775 -11.172 1 87.69 119 ARG B CA 1
ATOM 3141 C C . ARG B 1 119 ? 17.266 5.129 -10.516 1 87.69 119 ARG B C 1
ATOM 3143 O O . ARG B 1 119 ? 18.219 5.84 -10.164 1 87.69 119 ARG B O 1
ATOM 3150 N N . PHE B 1 120 ? 15.984 5.516 -10.359 1 92.06 120 PHE B N 1
ATOM 3151 C CA . PHE B 1 120 ? 15.742 6.852 -9.828 1 92.06 120 PHE B CA 1
ATOM 3152 C C . PHE B 1 120 ? 15.336 6.785 -8.359 1 92.06 120 PHE B C 1
ATOM 3154 O O . PHE B 1 120 ? 14.594 5.887 -7.957 1 92.06 120 PHE B O 1
ATOM 3161 N N . ARG B 1 121 ? 15.797 7.688 -7.684 1 93.06 121 ARG B N 1
ATOM 3162 C CA . ARG B 1 121 ? 15.391 7.953 -6.309 1 93.06 121 ARG B CA 1
ATOM 3163 C C . ARG B 1 121 ? 14.938 9.398 -6.141 1 93.06 121 ARG B C 1
ATOM 3165 O O . ARG B 1 121 ? 15.555 10.312 -6.695 1 93.06 121 ARG B O 1
ATOM 3172 N N . ALA B 1 122 ? 13.859 9.547 -5.426 1 94.31 122 ALA B N 1
ATOM 3173 C CA . ALA B 1 122 ? 13.352 10.906 -5.266 1 94.31 122 ALA B CA 1
ATOM 3174 C C . ALA B 1 122 ? 12.969 11.18 -3.814 1 94.31 122 ALA B C 1
ATOM 3176 O O . ALA B 1 122 ? 12.398 10.32 -3.145 1 94.31 122 ALA B O 1
ATOM 3177 N N . ARG B 1 123 ? 13.328 12.344 -3.393 1 94.69 123 ARG B N 1
ATOM 3178 C CA . ARG B 1 123 ? 12.773 12.852 -2.143 1 94.69 123 ARG B CA 1
ATOM 3179 C C . ARG B 1 123 ? 11.453 13.57 -2.379 1 94.69 123 ARG B C 1
ATOM 3181 O O . ARG B 1 123 ? 11.383 14.516 -3.164 1 94.69 123 ARG B O 1
ATOM 3188 N N . VAL B 1 124 ? 10.453 13.125 -1.72 1 96 124 VAL B N 1
ATOM 3189 C CA . VAL B 1 124 ? 9.109 13.672 -1.897 1 96 124 VAL B CA 1
ATOM 3190 C C . VAL B 1 124 ? 8.617 14.266 -0.582 1 96 124 VAL B C 1
ATOM 3192 O O . VAL B 1 124 ? 8.852 13.695 0.489 1 96 124 VAL B O 1
ATOM 3195 N N . CYS B 1 125 ? 8.023 15.414 -0.728 1 95.62 125 CYS B N 1
ATOM 3196 C CA . CYS B 1 125 ? 7.379 16.094 0.395 1 95.62 125 CYS B CA 1
ATOM 3197 C C . CYS B 1 125 ? 5.871 16.172 0.197 1 95.62 125 CYS B C 1
ATOM 3199 O O . CYS B 1 125 ? 5.395 16.828 -0.732 1 95.62 125 CYS B O 1
ATOM 3201 N N . ILE B 1 126 ? 5.137 15.516 1.077 1 95.81 126 ILE B N 1
ATOM 3202 C CA . ILE B 1 126 ? 3.691 15.43 0.915 1 95.81 126 ILE B CA 1
ATOM 3203 C C . ILE B 1 126 ? 3.002 16.406 1.856 1 95.81 126 ILE B C 1
ATOM 3205 O O . ILE B 1 126 ? 3.223 16.375 3.068 1 95.81 126 ILE B O 1
ATOM 3209 N N . GLU B 1 127 ? 2.195 17.25 1.263 1 93.5 127 GLU B N 1
ATOM 3210 C CA . GLU B 1 127 ? 1.4 18.234 1.987 1 93.5 127 GLU B CA 1
ATOM 3211 C C . GLU B 1 127 ? -0.062 17.812 2.076 1 93.5 127 GLU B C 1
ATOM 3213 O O . GLU B 1 127 ? -0.62 17.281 1.11 1 93.5 127 GLU B O 1
ATOM 3218 N N . GLY B 1 128 ? -0.655 18.109 3.281 1 91.44 128 GLY B N 1
ATOM 3219 C CA . GLY B 1 128 ? -2.094 17.922 3.381 1 91.44 128 GLY B CA 1
ATOM 3220 C C . GLY B 1 128 ? -2.486 16.547 3.893 1 91.44 128 GLY B C 1
ATOM 3221 O O . GLY B 1 128 ? -3.672 16.266 4.066 1 91.44 128 GLY B O 1
ATOM 3222 N N . LEU B 1 129 ? -1.521 15.727 4.113 1 92.62 129 LEU B N 1
ATOM 3223 C CA . LEU B 1 129 ? -1.808 14.414 4.688 1 92.62 129 LEU B CA 1
ATOM 3224 C C . LEU B 1 129 ? -2.32 14.547 6.117 1 92.62 129 LEU B C 1
ATOM 3226 O O . LEU B 1 129 ? -1.669 15.172 6.957 1 92.62 129 LEU B O 1
ATOM 3230 N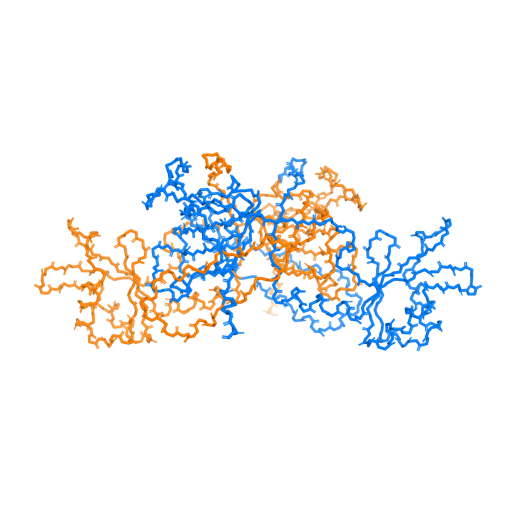 N . PRO B 1 130 ? -3.541 14.078 6.336 1 91.69 130 PRO B N 1
ATOM 3231 C CA . PRO B 1 130 ? -4.02 14.18 7.715 1 91.69 130 PRO B CA 1
ATOM 3232 C C . PRO B 1 130 ? -3.127 13.438 8.703 1 91.69 130 PRO B C 1
ATOM 3234 O O . PRO B 1 130 ? -2.498 12.438 8.344 1 91.69 130 PRO B O 1
ATOM 3237 N N . MET B 1 131 ? -3.162 13.812 9.93 1 90.62 131 MET B N 1
ATOM 3238 C CA . MET B 1 131 ? -2.205 13.352 10.938 1 90.62 131 MET B CA 1
ATOM 3239 C C . MET B 1 131 ? -2.318 11.844 11.148 1 90.62 131 MET B C 1
ATOM 3241 O O . MET B 1 131 ? -1.306 11.156 11.281 1 90.62 131 MET B O 1
ATOM 3245 N N . HIS B 1 132 ? -3.498 11.359 11.156 1 91.44 132 HIS B N 1
ATOM 3246 C CA . HIS B 1 132 ? -3.697 9.945 11.453 1 91.44 132 HIS B CA 1
ATOM 3247 C C . HIS B 1 132 ? -3.346 9.078 10.25 1 91.44 132 HIS B C 1
ATOM 3249 O O . HIS B 1 132 ? -3.229 7.855 10.375 1 91.44 132 HIS B O 1
ATOM 3255 N N . ALA B 1 133 ? -3.158 9.664 9.141 1 93.88 133 ALA B N 1
ATOM 3256 C CA . ALA B 1 133 ? -2.826 8.914 7.934 1 93.88 133 ALA B CA 1
ATOM 3257 C C . ALA B 1 133 ? -1.333 9 7.629 1 93.88 133 ALA B C 1
ATOM 3259 O O . ALA B 1 133 ? -0.883 8.555 6.57 1 93.88 133 ALA B O 1
ATOM 3260 N N . ARG B 1 134 ? -0.56 9.625 8.453 1 93 134 ARG B N 1
ATOM 3261 C CA . ARG B 1 134 ? 0.883 9.727 8.258 1 93 134 ARG B CA 1
ATOM 3262 C C . ARG B 1 134 ? 1.574 8.406 8.578 1 93 134 ARG B C 1
ATOM 3264 O O . ARG B 1 134 ? 2.326 8.312 9.547 1 93 134 ARG B O 1
ATOM 3271 N N . THR B 1 135 ? 1.349 7.449 7.699 1 91.44 135 THR B N 1
ATOM 3272 C CA . THR B 1 135 ? 1.859 6.086 7.785 1 91.44 135 THR B CA 1
ATOM 3273 C C . THR B 1 135 ? 2.49 5.66 6.465 1 91.44 135 THR B C 1
ATOM 3275 O O . THR B 1 135 ? 2.203 6.246 5.418 1 91.44 135 THR B O 1
ATOM 3278 N N . ASP B 1 136 ? 3.295 4.598 6.52 1 88.56 136 ASP B N 1
ATOM 3279 C CA . ASP B 1 136 ? 3.938 4.062 5.324 1 88.56 136 ASP B CA 1
ATOM 3280 C C . ASP B 1 136 ? 2.902 3.568 4.32 1 88.56 136 ASP B C 1
ATOM 3282 O O . ASP B 1 136 ? 3.072 3.736 3.109 1 88.56 136 ASP B O 1
ATOM 3286 N N . GLU B 1 137 ? 1.846 2.986 4.805 1 87.75 137 GLU B N 1
ATOM 3287 C CA . GLU B 1 137 ? 0.818 2.426 3.932 1 87.75 137 GLU B CA 1
ATOM 3288 C C . GLU B 1 137 ? 0.097 3.521 3.152 1 87.75 137 GLU B C 1
ATOM 3290 O O . GLU B 1 137 ? -0.145 3.383 1.952 1 87.75 137 GLU B O 1
ATOM 3295 N N . ALA B 1 138 ? -0.208 4.559 3.865 1 92.94 138 ALA B N 1
ATOM 3296 C CA . ALA B 1 138 ? -0.916 5.66 3.217 1 92.94 138 ALA B CA 1
ATOM 3297 C C . ALA B 1 138 ? -0.05 6.312 2.143 1 92.94 138 ALA B C 1
ATOM 3299 O O . ALA B 1 138 ? -0.505 6.535 1.019 1 92.94 138 ALA B O 1
ATOM 3300 N N . VAL B 1 139 ? 1.173 6.527 2.473 1 94.5 139 VAL B N 1
ATOM 3301 C CA . VAL B 1 139 ? 2.021 7.25 1.531 1 94.5 139 VAL B CA 1
ATOM 3302 C C . VAL B 1 139 ? 2.348 6.355 0.337 1 94.5 139 VAL B C 1
ATOM 3304 O O . VAL B 1 139 ? 2.482 6.84 -0.79 1 94.5 139 VAL B O 1
ATOM 3307 N N . ALA B 1 140 ? 2.469 5.059 0.583 1 91.94 140 ALA B N 1
ATOM 3308 C CA . ALA B 1 140 ? 2.709 4.133 -0.521 1 91.94 140 ALA B CA 1
ATOM 3309 C C . ALA B 1 140 ? 1.599 4.223 -1.562 1 91.94 140 ALA B C 1
ATOM 3311 O O . ALA B 1 140 ? 1.855 4.109 -2.764 1 91.94 140 ALA B O 1
ATOM 3312 N N . LYS B 1 141 ? 0.459 4.402 -1.099 1 92.31 141 LYS B N 1
ATOM 3313 C CA . LYS B 1 141 ? -0.674 4.543 -2.008 1 92.31 141 LYS B CA 1
ATOM 3314 C C . LYS B 1 141 ? -0.661 5.902 -2.701 1 92.31 141 LYS B C 1
ATOM 3316 O O . LYS B 1 141 ? -0.95 5.996 -3.896 1 92.31 141 LYS B O 1
ATOM 3321 N N . ILE B 1 142 ? -0.303 6.902 -2.002 1 94.5 142 ILE B N 1
ATOM 3322 C CA . ILE B 1 142 ? -0.407 8.281 -2.461 1 94.5 142 ILE B CA 1
ATOM 3323 C C . ILE B 1 142 ? 0.641 8.547 -3.541 1 94.5 142 ILE B C 1
ATOM 3325 O O . ILE B 1 142 ? 0.354 9.203 -4.543 1 94.5 142 ILE B O 1
ATOM 3329 N N . ILE B 1 143 ? 1.806 8.062 -3.381 1 93.94 143 ILE B N 1
ATOM 3330 C CA . ILE B 1 143 ? 2.91 8.391 -4.273 1 93.94 143 ILE B CA 1
ATOM 3331 C C . ILE B 1 143 ? 2.715 7.684 -5.617 1 93.94 143 ILE B C 1
ATOM 3333 O O . ILE B 1 143 ? 3.373 8.016 -6.602 1 93.94 143 ILE B O 1
ATOM 3337 N N . GLY B 1 144 ? 1.881 6.668 -5.602 1 89.94 144 GLY B N 1
ATOM 3338 C CA . GLY B 1 144 ? 1.56 6.07 -6.891 1 89.94 144 GLY B CA 1
ATOM 3339 C C . GLY B 1 144 ? 2.041 4.637 -7.016 1 89.94 144 GLY B C 1
ATOM 3340 O O . GLY B 1 144 ? 2.898 4.195 -6.25 1 89.94 144 GLY B O 1
ATOM 3341 N N . ARG B 1 145 ? 1.641 4.023 -8.078 1 90.25 145 ARG B N 1
ATOM 3342 C CA . ARG B 1 145 ? 1.86 2.598 -8.289 1 90.25 145 ARG B CA 1
ATOM 3343 C C . ARG B 1 145 ? 3.27 2.332 -8.805 1 90.25 145 ARG B C 1
ATOM 3345 O O . ARG B 1 145 ? 3.807 1.237 -8.625 1 90.25 145 ARG B O 1
ATOM 3352 N N . LYS B 1 146 ? 3.797 3.322 -9.414 1 90.88 146 LYS B N 1
ATOM 3353 C CA . LYS B 1 146 ? 5.105 3.133 -10.039 1 90.88 146 LYS B CA 1
ATOM 3354 C C . LYS B 1 146 ? 6.227 3.543 -9.094 1 90.88 146 LYS B C 1
ATOM 3356 O O . LYS B 1 146 ? 7.367 3.744 -9.523 1 90.88 146 LYS B O 1
ATOM 3361 N N . CYS B 1 147 ? 5.84 3.742 -7.895 1 93.44 147 CYS B N 1
ATOM 3362 C CA . CYS B 1 147 ? 6.801 4.156 -6.875 1 93.44 147 CYS B CA 1
ATOM 3363 C C . CYS B 1 147 ? 6.773 3.207 -5.684 1 93.44 147 CYS B C 1
ATOM 3365 O O . CYS B 1 147 ? 5.75 2.578 -5.41 1 93.44 147 CYS B O 1
ATOM 3367 N N . SER B 1 148 ? 7.879 3.096 -5.066 1 93 148 SER B N 1
ATOM 3368 C CA . SER B 1 148 ? 7.977 2.398 -3.789 1 93 148 SER B CA 1
ATOM 3369 C C . SER B 1 148 ? 8.695 3.254 -2.746 1 93 148 SER B C 1
ATOM 3371 O O . SER B 1 148 ? 9.625 3.992 -3.074 1 93 148 SER B O 1
ATOM 3373 N N . VAL B 1 149 ? 8.219 3.1 -1.536 1 91.44 149 VAL B N 1
ATOM 3374 C CA . VAL B 1 149 ? 8.828 3.859 -0.45 1 91.44 149 VAL B CA 1
ATOM 3375 C C . VAL B 1 149 ? 10.195 3.264 -0.108 1 91.44 149 VAL B C 1
ATOM 3377 O O . VAL B 1 149 ? 10.312 2.059 0.13 1 91.44 149 VAL B O 1
ATOM 3380 N N . HIS B 1 150 ? 11.203 4.09 -0.196 1 90.69 150 HIS B N 1
ATOM 3381 C CA . HIS B 1 150 ? 12.508 3.684 0.313 1 90.69 150 HIS B CA 1
ATOM 3382 C C . HIS B 1 150 ? 12.57 3.818 1.831 1 90.69 150 HIS B C 1
ATOM 3384 O O . HIS B 1 150 ? 12.781 2.832 2.539 1 90.69 150 HIS B O 1
ATOM 3390 N N . TYR B 1 151 ? 12.367 5.047 2.277 1 88.62 151 TYR B N 1
ATOM 3391 C CA . TYR B 1 151 ? 12.203 5.277 3.709 1 88.62 151 TYR B CA 1
ATOM 3392 C C . TYR B 1 151 ? 11.547 6.625 3.977 1 88.62 151 TYR B C 1
ATOM 3394 O O . TYR B 1 151 ? 11.609 7.531 3.139 1 88.62 151 TYR B O 1
ATOM 3402 N N . VAL B 1 152 ? 10.93 6.695 5.121 1 90 152 VAL B N 1
ATOM 3403 C CA . VAL B 1 152 ? 10.375 7.953 5.617 1 90 152 VAL B CA 1
ATOM 3404 C C . VAL B 1 152 ? 11.406 8.641 6.52 1 90 152 VAL B C 1
ATOM 3406 O O . VAL B 1 152 ? 12.031 7.996 7.355 1 90 152 VAL B O 1
ATOM 3409 N N . GLU B 1 153 ? 11.555 9.883 6.324 1 88.5 153 GLU B N 1
ATOM 3410 C CA . GLU B 1 153 ? 12.523 10.609 7.141 1 88.5 153 GLU B CA 1
ATOM 3411 C C . GLU B 1 153 ? 12.109 10.617 8.609 1 88.5 153 GLU B C 1
ATOM 3413 O O . GLU B 1 153 ? 10.922 10.727 8.922 1 88.5 153 GLU B O 1
ATOM 3418 N N . GLU B 1 154 ? 13.047 10.641 9.414 1 83.62 154 GLU B N 1
ATOM 3419 C CA . GLU B 1 154 ? 12.852 10.422 10.844 1 83.62 154 GLU B CA 1
ATOM 3420 C C . GLU B 1 154 ? 11.938 11.492 11.445 1 83.62 154 GLU B C 1
ATOM 3422 O O . GLU B 1 154 ? 11.047 11.18 12.234 1 83.62 154 GLU B O 1
ATOM 3427 N N . TYR B 1 155 ? 12.156 12.742 11.141 1 82.62 155 TYR B N 1
ATOM 3428 C CA . TYR B 1 155 ? 11.352 13.805 11.734 1 82.62 155 TYR B CA 1
ATOM 3429 C C . TYR B 1 155 ? 9.891 13.68 11.328 1 82.62 155 TYR B C 1
ATOM 3431 O O . TYR B 1 155 ? 8.992 14.062 12.078 1 82.62 155 TYR B O 1
ATOM 3439 N N . SER B 1 156 ? 9.656 13.188 10.148 1 86.81 156 SER B N 1
ATOM 3440 C CA . SER B 1 156 ? 8.297 12.914 9.703 1 86.81 156 SER B CA 1
ATOM 3441 C C . SER B 1 156 ? 7.688 11.742 10.469 1 86.81 156 SER B C 1
ATOM 3443 O O . SER B 1 156 ? 6.527 11.797 10.875 1 86.81 156 SER B O 1
ATOM 3445 N N . HIS B 1 157 ? 8.461 10.812 10.719 1 82.25 157 HIS B N 1
ATOM 3446 C CA . HIS B 1 157 ? 8 9.641 11.453 1 82.25 157 HIS B CA 1
ATOM 3447 C C . HIS B 1 157 ? 7.641 9.992 12.891 1 82.25 157 HIS B C 1
ATOM 3449 O O . HIS B 1 157 ? 6.672 9.461 13.438 1 82.25 157 HIS B O 1
ATOM 3455 N N . ARG B 1 158 ? 8.414 10.891 13.406 1 78.44 158 ARG B N 1
ATOM 3456 C CA . ARG B 1 158 ? 8.227 11.266 14.805 1 78.44 158 ARG B CA 1
ATOM 3457 C C . ARG B 1 158 ? 7.164 12.359 14.938 1 78.44 158 ARG B C 1
ATOM 3459 O O . ARG B 1 158 ? 6.758 12.703 16.047 1 78.44 158 ARG B O 1
ATOM 3466 N N . ARG B 1 159 ? 6.789 12.867 13.82 1 80.06 159 ARG B N 1
ATOM 3467 C CA . ARG B 1 159 ? 5.746 13.891 13.781 1 80.06 159 ARG B CA 1
ATOM 3468 C C . ARG B 1 159 ? 6.195 15.164 14.492 1 80.06 159 ARG B C 1
ATOM 3470 O O . ARG B 1 159 ? 5.402 15.805 15.18 1 80.06 159 ARG B O 1
ATOM 3477 N N . ASN B 1 160 ? 7.543 15.414 14.391 1 73.75 160 ASN B N 1
ATOM 3478 C CA . ASN B 1 160 ? 8.125 16.641 14.922 1 73.75 160 ASN B CA 1
ATOM 3479 C C . ASN B 1 160 ? 7.953 17.812 13.953 1 73.75 160 ASN B C 1
ATOM 3481 O O . ASN B 1 160 ? 8.109 18.969 14.336 1 73.75 160 ASN B O 1
ATOM 3485 N N . TYR B 1 161 ? 7.695 17.469 12.859 1 74.69 161 TYR B N 1
ATOM 3486 C CA . TYR B 1 161 ? 7.426 18.406 11.766 1 74.69 161 TYR B CA 1
ATOM 3487 C C . TYR B 1 161 ? 6.227 17.938 10.938 1 74.69 161 TYR B C 1
ATOM 3489 O O . TYR B 1 161 ? 6.262 16.859 10.336 1 74.69 161 TYR B O 1
ATOM 3497 N N . ASN B 1 162 ? 5.258 18.859 10.875 1 78.06 162 ASN B N 1
ATOM 3498 C CA . ASN B 1 162 ? 4.035 18.328 10.289 1 78.06 162 ASN B CA 1
ATOM 3499 C C . ASN B 1 162 ? 3.574 19.156 9.102 1 78.06 162 ASN B C 1
ATOM 3501 O O . ASN B 1 162 ? 2.443 19.016 8.633 1 78.06 162 ASN B O 1
ATOM 3505 N N . ARG B 1 163 ? 4.48 19.953 8.664 1 83.75 163 ARG B N 1
ATOM 3506 C CA . ARG B 1 163 ? 4.09 20.703 7.48 1 83.75 163 ARG B CA 1
ATOM 3507 C C . ARG B 1 163 ? 4.012 19.797 6.258 1 83.75 163 ARG B C 1
ATOM 3509 O O . ARG B 1 163 ? 3.117 19.938 5.422 1 83.75 163 ARG B O 1
ATOM 3516 N N . THR B 1 164 ? 5.023 19 6.254 1 90.62 164 THR B N 1
ATOM 3517 C CA . THR B 1 164 ? 5.055 17.984 5.203 1 90.62 164 THR B CA 1
ATOM 3518 C C . THR B 1 164 ? 5.449 16.625 5.777 1 90.62 164 THR B C 1
ATOM 3520 O O . THR B 1 164 ? 5.996 16.547 6.879 1 90.62 164 THR B O 1
ATOM 3523 N N . PHE B 1 165 ? 5.02 15.656 5.129 1 93.88 165 PHE B N 1
ATOM 3524 C CA . PHE B 1 165 ? 5.48 14.297 5.371 1 93.88 165 PHE B CA 1
ATOM 3525 C C . PHE B 1 165 ? 6.527 13.891 4.336 1 93.88 165 PHE B C 1
ATOM 3527 O O . PHE B 1 165 ? 6.191 13.609 3.186 1 93.88 165 PHE B O 1
ATOM 3534 N N . ASP B 1 166 ? 7.77 13.844 4.855 1 93.06 166 ASP B N 1
ATOM 3535 C CA . ASP B 1 166 ? 8.891 13.727 3.928 1 93.06 166 ASP B CA 1
ATOM 3536 C C . ASP B 1 166 ? 9.414 12.297 3.875 1 93.06 166 ASP B C 1
ATOM 3538 O O . ASP B 1 166 ? 9.555 11.641 4.91 1 93.06 166 ASP B O 1
ATOM 3542 N N . LEU B 1 167 ? 9.68 11.875 2.619 1 93.31 167 LEU B N 1
ATOM 3543 C CA . LEU B 1 167 ? 10.156 10.508 2.416 1 93.31 167 LEU B CA 1
ATOM 3544 C C . LEU B 1 167 ? 10.969 10.406 1.132 1 93.31 167 LEU B C 1
ATOM 3546 O O . LEU B 1 167 ? 10.945 11.305 0.295 1 93.31 167 LEU B O 1
ATOM 3550 N N . TRP B 1 168 ? 11.711 9.352 1.084 1 93.38 168 TRP B N 1
ATOM 3551 C CA . TRP B 1 168 ? 12.414 8.977 -0.137 1 93.38 168 TRP B CA 1
ATOM 3552 C C . TRP B 1 168 ? 11.734 7.789 -0.81 1 93.38 168 TRP B C 1
ATOM 3554 O O . TRP B 1 168 ? 11.305 6.848 -0.136 1 93.38 168 TRP B O 1
ATOM 3564 N N . ILE B 1 169 ? 11.703 7.871 -2.162 1 93.88 169 ILE B N 1
ATOM 3565 C CA . ILE B 1 169 ? 11.031 6.809 -2.904 1 93.88 169 ILE B CA 1
ATOM 3566 C C . ILE B 1 169 ? 11.938 6.312 -4.027 1 93.88 169 ILE B C 1
ATOM 3568 O O . ILE B 1 169 ? 12.852 7.02 -4.449 1 93.88 169 ILE B O 1
ATOM 3572 N N . TRP B 1 170 ? 11.672 5.094 -4.461 1 93 170 TRP B N 1
ATOM 3573 C CA . TRP B 1 170 ? 12.211 4.531 -5.691 1 93 170 TRP B CA 1
ATOM 3574 C C . TRP B 1 170 ? 11.203 4.625 -6.828 1 93 170 TRP B C 1
ATOM 3576 O O . TRP B 1 170 ? 10.008 4.398 -6.621 1 93 170 TRP B O 1
ATOM 3586 N N . THR B 1 171 ? 11.703 4.98 -8 1 91.75 171 THR B N 1
ATOM 3587 C CA . THR B 1 171 ? 10.828 4.965 -9.172 1 91.75 171 THR B CA 1
ATOM 3588 C C . THR B 1 171 ? 11.648 4.809 -10.453 1 91.75 171 THR B C 1
ATOM 3590 O O . THR B 1 171 ? 12.828 5.184 -10.492 1 91.75 171 THR B O 1
ATOM 3593 N N . ASP B 1 172 ? 11.031 4.199 -11.461 1 87.62 172 ASP B N 1
ATOM 3594 C CA . ASP B 1 172 ? 11.672 4.152 -12.773 1 87.62 172 ASP B CA 1
ATOM 3595 C C . ASP B 1 172 ? 11.094 5.215 -13.711 1 87.62 172 ASP B C 1
ATOM 3597 O O . ASP B 1 172 ? 11.617 5.438 -14.805 1 87.62 172 ASP B O 1
ATOM 3601 N N . ALA B 1 173 ? 10.086 5.852 -13.211 1 89.31 173 ALA B N 1
ATOM 3602 C CA . ALA B 1 173 ? 9.398 6.832 -14.047 1 89.31 173 ALA B CA 1
ATOM 3603 C C . ALA B 1 173 ? 8.891 8.008 -13.211 1 89.31 173 ALA B C 1
ATOM 3605 O O . ALA B 1 173 ? 7.684 8.141 -12.992 1 89.31 173 ALA B O 1
ATOM 3606 N N . PRO B 1 174 ? 9.812 8.938 -12.938 1 91.88 174 PRO B N 1
ATOM 3607 C CA . PRO B 1 174 ? 9.438 10.055 -12.062 1 91.88 174 PRO B CA 1
ATOM 3608 C C . PRO B 1 174 ? 8.289 10.891 -12.633 1 91.88 174 PRO B C 1
ATOM 3610 O O . PRO B 1 174 ? 7.551 11.523 -11.875 1 91.88 174 PRO B O 1
ATOM 3613 N N . LYS B 1 175 ? 8.07 10.875 -13.883 1 90.62 175 LYS B N 1
ATOM 3614 C CA . LYS B 1 175 ? 7.035 11.688 -14.531 1 90.62 175 LYS B CA 1
ATOM 3615 C C . LYS B 1 175 ? 5.641 11.219 -14.109 1 90.62 175 LYS B C 1
ATOM 3617 O O . LYS B 1 175 ? 4.656 11.938 -14.32 1 90.62 175 LYS B O 1
ATOM 3622 N N . PHE B 1 176 ? 5.551 10.047 -13.531 1 89.56 176 PHE B N 1
ATOM 3623 C CA . PHE B 1 176 ? 4.246 9.5 -13.188 1 89.56 176 PHE B CA 1
ATOM 3624 C C . PHE B 1 176 ? 3.926 9.742 -11.719 1 89.56 176 PHE B C 1
ATOM 3626 O O . PHE B 1 176 ? 2.844 9.391 -11.242 1 89.56 176 PHE B O 1
ATOM 3633 N N . ILE B 1 177 ? 4.84 10.344 -10.953 1 93.31 177 ILE B N 1
ATOM 3634 C CA . ILE B 1 177 ? 4.52 10.773 -9.594 1 93.31 177 ILE B CA 1
ATOM 3635 C C . ILE B 1 177 ? 3.482 11.891 -9.641 1 93.31 177 ILE B C 1
ATOM 3637 O O . ILE B 1 177 ? 3.705 12.93 -10.273 1 93.31 177 ILE B O 1
ATOM 3641 N N . PRO B 1 178 ? 2.387 11.742 -9.008 1 94.38 178 PRO B N 1
ATOM 3642 C CA . PRO B 1 178 ? 1.365 12.789 -9.094 1 94.38 178 PRO B CA 1
ATOM 3643 C C . PRO B 1 178 ? 1.801 14.094 -8.43 1 94.38 178 PRO B C 1
ATOM 3645 O O . PRO B 1 178 ? 2.592 14.078 -7.488 1 94.38 178 PRO B O 1
ATOM 3648 N N . ARG B 1 179 ? 1.208 15.219 -8.883 1 95.19 179 ARG B N 1
ATOM 3649 C CA . ARG B 1 179 ? 1.422 16.516 -8.25 1 95.19 179 ARG B CA 1
ATOM 3650 C C . ARG B 1 179 ? 0.466 16.719 -7.078 1 95.19 179 ARG B C 1
ATOM 3652 O O . ARG B 1 179 ? 0.772 17.453 -6.141 1 95.19 179 ARG B O 1
ATOM 3659 N N . SER B 1 180 ? -0.642 16.156 -7.32 1 95.25 180 SER B N 1
ATOM 3660 C CA . SER B 1 180 ? -1.68 16.219 -6.293 1 95.25 180 SER B CA 1
ATOM 3661 C C . SER B 1 180 ? -2.605 15.016 -6.359 1 95.25 180 SER B C 1
ATOM 3663 O O . SER B 1 180 ? -2.699 14.352 -7.395 1 95.25 180 SER B O 1
ATOM 3665 N N . SER B 1 181 ? -3.182 14.734 -5.23 1 94.56 181 SER B N 1
ATOM 3666 C CA . SER B 1 181 ? -4.121 13.617 -5.141 1 94.56 181 SER B CA 1
ATOM 3667 C C . SER B 1 181 ? -5.289 13.953 -4.219 1 94.56 181 SER B C 1
ATOM 3669 O O . SER B 1 181 ? -5.141 14.734 -3.275 1 94.56 181 SER B O 1
ATOM 3671 N N . SER B 1 182 ? -6.469 13.492 -4.637 1 95.06 182 SER B N 1
ATOM 3672 C CA . SER B 1 182 ? -7.598 13.398 -3.719 1 95.06 182 SER B CA 1
ATOM 3673 C C . SER B 1 182 ? -7.562 12.094 -2.926 1 95.06 182 SER B C 1
ATOM 3675 O O . SER B 1 182 ? -7.93 11.039 -3.441 1 95.06 182 SER B O 1
ATOM 3677 N N . PHE B 1 183 ? -7.137 12.195 -1.661 1 95.62 183 PHE B N 1
ATOM 3678 C CA . PHE B 1 183 ? -6.895 11.031 -0.818 1 95.62 183 PHE B CA 1
ATOM 3679 C C . PHE B 1 183 ? -8.086 10.758 0.087 1 95.62 183 PHE B C 1
ATOM 3681 O O . PHE B 1 183 ? -8.352 11.516 1.02 1 95.62 183 PHE B O 1
ATOM 3688 N N . SER B 1 184 ? -8.734 9.625 -0.188 1 95 184 SER B N 1
ATOM 3689 C CA . SER B 1 184 ? -9.875 9.227 0.625 1 95 184 SER B CA 1
ATOM 3690 C C . SER B 1 184 ? -9.492 8.148 1.627 1 95 184 SER B C 1
ATOM 3692 O O . SER B 1 184 ? -8.922 7.121 1.251 1 95 184 SER B O 1
ATOM 3694 N N . LEU B 1 185 ? -9.766 8.375 2.844 1 94.56 185 LEU B N 1
ATOM 3695 C CA . LEU B 1 185 ? -9.516 7.453 3.945 1 94.56 185 LEU B CA 1
ATOM 3696 C C . LEU B 1 185 ? -10.828 7.016 4.59 1 94.56 185 LEU B C 1
ATOM 3698 O O . LEU B 1 185 ? -11.609 7.855 5.055 1 94.56 185 LEU B O 1
ATOM 3702 N N . THR B 1 186 ? -11.023 5.684 4.582 1 92.25 186 THR B N 1
ATOM 3703 C CA . THR B 1 186 ? -12.266 5.168 5.148 1 92.25 186 THR B CA 1
ATOM 3704 C C . THR B 1 186 ? -11.992 4.438 6.461 1 92.25 186 THR B C 1
ATOM 3706 O O . THR B 1 186 ? -10.844 4.289 6.871 1 92.25 186 THR B O 1
ATOM 3709 N N . ASN B 1 187 ? -13.062 4.047 7.094 1 87.94 187 ASN B N 1
ATOM 3710 C CA . ASN B 1 187 ? -12.945 3.221 8.289 1 87.94 187 ASN B CA 1
ATOM 3711 C C . ASN B 1 187 ? -12.383 1.838 7.961 1 87.94 187 ASN B C 1
ATOM 3713 O O . ASN B 1 187 ? -12.414 1.412 6.805 1 87.94 187 ASN B O 1
ATOM 3717 N N . ALA B 1 188 ? -11.883 1.279 9.008 1 85.44 188 ALA B N 1
ATOM 3718 C CA . ALA B 1 188 ? -11.344 -0.067 8.844 1 85.44 188 ALA B CA 1
ATOM 3719 C C . ALA B 1 188 ? -12.445 -1.065 8.5 1 85.44 188 ALA B C 1
ATOM 3721 O O . ALA B 1 188 ? -13.602 -0.883 8.898 1 85.44 188 ALA B O 1
ATOM 3722 N N . ASP B 1 189 ? -11.961 -2.004 7.648 1 80.94 189 ASP B N 1
ATOM 3723 C CA . ASP B 1 189 ? -12.898 -3.084 7.359 1 80.94 189 ASP B CA 1
ATOM 3724 C C . ASP B 1 189 ? -12.969 -4.078 8.516 1 80.94 189 ASP B C 1
ATOM 3726 O O . ASP B 1 189 ? -12.023 -4.199 9.297 1 80.94 189 ASP B O 1
ATOM 3730 N N . GLU B 1 190 ? -14.195 -4.566 8.758 1 63.69 190 GLU B N 1
ATOM 3731 C CA . GLU B 1 190 ? -14.328 -5.562 9.812 1 63.69 190 GLU B CA 1
ATOM 3732 C C . GLU B 1 190 ? -13.422 -6.766 9.562 1 63.69 190 GLU B C 1
ATOM 3734 O O . GLU B 1 190 ? -13.281 -7.215 8.422 1 63.69 190 GLU B O 1
ATOM 3739 N N . GLU B 1 191 ? -12.367 -6.887 10.422 1 55.81 191 GLU B N 1
ATOM 3740 C CA . GLU B 1 191 ? -11.406 -7.98 10.328 1 55.81 191 GLU B CA 1
ATOM 3741 C C . GLU B 1 191 ? -12.102 -9.312 10.078 1 55.81 191 GLU B C 1
ATOM 3743 O O . GLU B 1 191 ? -13.133 -9.609 10.688 1 55.81 191 GLU B O 1
ATOM 3748 N N . GLY B 1 192 ? -11.992 -9.766 8.891 1 51.09 192 GLY B N 1
ATOM 3749 C CA . GLY B 1 192 ? -12.492 -11.117 8.711 1 51.09 192 GLY B CA 1
ATOM 3750 C C . GLY B 1 192 ? -12.008 -12.078 9.789 1 51.09 192 GLY B C 1
ATOM 3751 O O . GLY B 1 192 ? -11.188 -11.711 10.625 1 51.09 192 GLY B O 1
ATOM 3752 N N . LEU B 1 193 ? -12.672 -13.18 10 1 47.66 193 LEU B N 1
ATOM 3753 C CA . LEU B 1 193 ? -12.375 -14.273 10.922 1 47.66 193 LEU B CA 1
ATOM 3754 C C . LEU B 1 193 ? -10.914 -14.68 10.82 1 47.66 193 LEU B C 1
ATOM 3756 O O . LEU B 1 193 ? -10.328 -14.648 9.734 1 47.66 193 LEU B O 1
ATOM 3760 N N . PRO B 1 194 ? -10.227 -14.68 11.977 1 44.25 194 PRO B N 1
ATOM 3761 C CA . PRO B 1 194 ? -8.844 -15.172 12.031 1 44.25 194 PRO B CA 1
ATOM 3762 C C . PRO B 1 194 ? -8.648 -16.438 11.195 1 44.25 194 PRO B C 1
ATOM 3764 O O . PRO B 1 194 ? -9.562 -17.25 11.07 1 44.25 194 PRO B O 1
ATOM 3767 N N . ILE B 1 195 ? -7.613 -16.406 10.352 1 43.78 195 ILE B N 1
ATOM 3768 C CA . ILE B 1 195 ? -7.125 -17.406 9.406 1 43.78 195 ILE B CA 1
ATOM 3769 C C . ILE B 1 195 ? -6.957 -18.75 10.102 1 43.78 195 ILE B C 1
ATOM 3771 O O . ILE B 1 195 ? -6.715 -19.766 9.453 1 43.78 195 ILE B O 1
ATOM 3775 N N . ASP B 1 196 ? -6.75 -18.766 11.367 1 38.91 196 ASP B N 1
ATOM 3776 C CA . ASP B 1 196 ? -6.246 -20.016 11.914 1 38.91 196 ASP B CA 1
ATOM 3777 C C . ASP B 1 196 ? -7.289 -21.125 11.789 1 38.91 196 ASP B C 1
ATOM 3779 O O . ASP B 1 196 ? -7.152 -22.188 12.398 1 38.91 196 ASP B O 1
ATOM 3783 N N . ILE B 1 197 ? -8.422 -20.75 11.406 1 36.62 197 ILE B N 1
ATOM 3784 C CA . ILE B 1 197 ? -9.242 -21.953 11.445 1 36.62 197 ILE B CA 1
ATOM 3785 C C . ILE B 1 197 ? -8.93 -22.828 10.234 1 36.62 197 ILE B C 1
ATOM 3787 O O . ILE B 1 197 ? -9.016 -22.359 9.094 1 36.62 197 ILE B O 1
ATOM 3791 N N . PRO B 1 198 ? -8.258 -23.844 10.414 1 41.22 198 PRO B N 1
ATOM 3792 C CA . PRO B 1 198 ? -8.008 -24.859 9.383 1 41.22 198 PRO B CA 1
ATOM 3793 C C . PRO B 1 198 ? -9.211 -25.078 8.477 1 41.22 198 PRO B C 1
ATOM 3795 O O . PRO B 1 198 ? -10.25 -25.562 8.938 1 41.22 198 PRO B O 1
ATOM 3798 N N . LEU B 1 199 ? -9.789 -24.141 7.805 1 41.19 199 LEU B N 1
ATOM 3799 C CA . LEU B 1 199 ? -11.008 -24.547 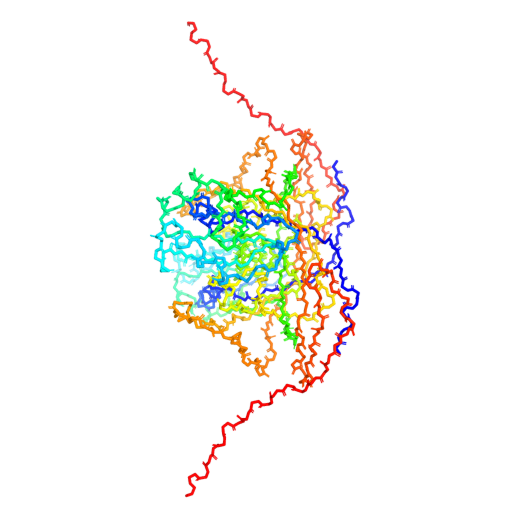7.117 1 41.19 199 LEU B CA 1
ATOM 3800 C C . LEU B 1 199 ? -10.68 -25.359 5.863 1 41.19 199 LEU B C 1
ATOM 3802 O O . LEU B 1 199 ? -10.102 -24.828 4.914 1 41.19 199 LEU B O 1
ATOM 3806 N N . PRO B 1 200 ? -10.469 -26.562 5.926 1 43.12 200 PRO B N 1
ATOM 3807 C CA . PRO B 1 200 ? -10.172 -27.406 4.773 1 43.12 200 PRO B CA 1
ATOM 3808 C C . PRO B 1 200 ? -10.773 -26.875 3.475 1 43.12 200 PRO B C 1
ATOM 3810 O O . PRO B 1 200 ? -10.078 -26.766 2.465 1 43.12 200 PRO B O 1
ATOM 3813 N N . ASP B 1 201 ? -12.141 -27.203 3.195 1 44.25 201 ASP B N 1
ATOM 3814 C CA . ASP B 1 201 ? -12.914 -27.156 1.957 1 44.25 201 ASP B CA 1
ATOM 3815 C C . ASP B 1 201 ? -13.555 -25.781 1.761 1 44.25 201 ASP B C 1
ATOM 3817 O O . ASP B 1 201 ? -14.781 -25.672 1.701 1 44.25 201 ASP B O 1
ATOM 3821 N N . LEU B 1 202 ? -13.062 -24.812 2.299 1 44.66 202 LEU B N 1
ATOM 3822 C CA . LEU B 1 202 ? -13.969 -23.672 2.43 1 44.66 202 LEU B CA 1
ATOM 3823 C C . LEU B 1 202 ? -14.289 -23.078 1.065 1 44.66 202 LEU B C 1
ATOM 3825 O O . LEU B 1 202 ? -13.383 -22.75 0.292 1 44.66 202 LEU B O 1
ATOM 3829 N N . GLU B 1 203 ? -15.383 -23.469 0.61 1 49.66 203 GLU B N 1
ATOM 3830 C CA . GLU B 1 203 ? -16.016 -22.688 -0.451 1 49.66 203 GLU B CA 1
ATOM 3831 C C . GLU B 1 203 ? -15.805 -21.188 -0.247 1 49.66 203 GLU B C 1
ATOM 3833 O O . GLU B 1 203 ? -15.672 -20.734 0.887 1 49.66 203 GLU B O 1
ATOM 3838 N N . PRO B 1 204 ? -15.336 -20.578 -1.284 1 53.16 204 PRO B N 1
ATOM 3839 C CA . PRO B 1 204 ? -15.25 -19.125 -1.197 1 53.16 204 PRO B CA 1
ATOM 3840 C C . PRO B 1 204 ? -16.312 -18.531 -0.288 1 53.16 204 PRO B C 1
ATOM 3842 O O . PRO B 1 204 ? -17.516 -18.797 -0.463 1 53.16 204 PRO B O 1
ATOM 3845 N N . HIS B 1 205 ? -16.047 -18.453 1.025 1 51 205 HIS B N 1
ATOM 3846 C CA . HIS B 1 205 ? -17 -17.766 1.886 1 51 205 HIS B CA 1
ATOM 3847 C C . HIS B 1 205 ? -17.297 -16.359 1.37 1 51 205 HIS B C 1
ATOM 3849 O O . HIS B 1 205 ? -16.375 -15.57 1.172 1 51 205 HIS B O 1
ATOM 3855 N N . HIS B 1 206 ? -18.297 -16.297 0.561 1 59.5 206 HIS B N 1
ATOM 3856 C CA . HIS B 1 206 ? -18.781 -14.984 0.157 1 59.5 206 HIS B CA 1
ATOM 3857 C C . HIS B 1 206 ? -19.375 -14.227 1.34 1 59.5 206 HIS B C 1
ATOM 3859 O O . HIS B 1 206 ? -20.438 -14.594 1.845 1 59.5 206 HIS B O 1
ATOM 3865 N N . ASN B 1 207 ? -18.516 -13.477 2.016 1 64.88 207 ASN B N 1
ATOM 3866 C CA . ASN B 1 207 ? -19.125 -12.594 3.002 1 64.88 207 ASN B CA 1
ATOM 3867 C C . ASN B 1 207 ? -20.25 -11.758 2.387 1 64.88 207 ASN B C 1
ATOM 3869 O O . ASN B 1 207 ? -20.125 -11.281 1.257 1 64.88 207 ASN B O 1
ATOM 3873 N N . PRO B 1 208 ? -21.422 -11.812 3.08 1 69.25 208 PRO B N 1
ATOM 3874 C CA . PRO B 1 208 ? -22.469 -10.953 2.559 1 69.25 208 PRO B CA 1
ATOM 3875 C C . PRO B 1 208 ? -22 -9.51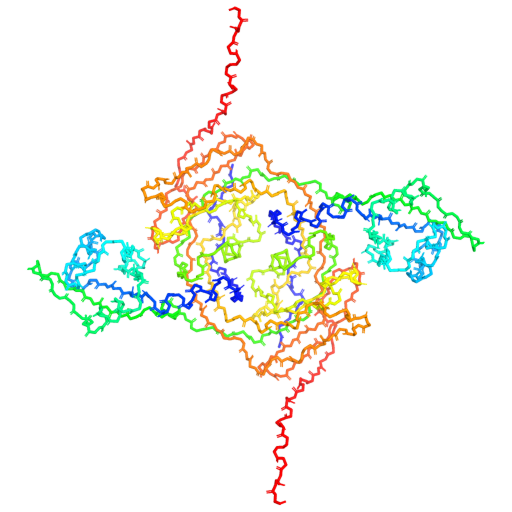6 2.34 1 69.25 208 PRO B C 1
ATOM 3877 O O . PRO B 1 208 ? -21.109 -9.039 3.039 1 69.25 208 PRO B O 1
ATOM 3880 N N . PRO B 1 209 ? -22.562 -9.016 1.308 1 75.25 209 PRO B N 1
ATOM 3881 C CA . PRO B 1 209 ? -22.219 -7.609 1.079 1 75.25 209 PRO B CA 1
ATOM 3882 C C . PRO B 1 209 ? -22.609 -6.711 2.252 1 75.25 209 PRO B C 1
ATOM 3884 O O . PRO B 1 209 ? -23.609 -6.969 2.928 1 75.25 209 PRO B O 1
ATOM 3887 N N . PRO B 1 210 ? -21.734 -5.797 2.463 1 77.19 210 PRO B N 1
ATOM 3888 C CA . PRO B 1 210 ? -22.125 -4.828 3.492 1 77.19 210 PRO B CA 1
ATOM 3889 C C . PRO B 1 210 ? -23.406 -4.078 3.15 1 77.19 210 PRO B C 1
ATOM 3891 O O . PRO B 1 210 ? -23.75 -3.934 1.975 1 77.19 210 PRO B O 1
ATOM 3894 N N . GLU B 1 211 ? -24.125 -3.674 4.172 1 72.5 211 GLU B N 1
ATOM 3895 C CA . GLU B 1 211 ? -25.422 -3.025 3.994 1 72.5 211 GLU B CA 1
ATOM 3896 C C . GLU B 1 211 ? -25.266 -1.581 3.533 1 72.5 211 GLU B C 1
ATOM 3898 O O . GLU B 1 211 ? -26.141 -1.034 2.861 1 72.5 211 GLU B O 1
ATOM 3903 N N . GLU B 1 212 ? -24.188 -1.099 3.988 1 77.44 212 GLU B N 1
ATOM 3904 C CA . GLU B 1 212 ? -24.016 0.323 3.705 1 77.44 212 GLU B CA 1
ATOM 3905 C C . GLU B 1 212 ? -22.703 0.583 2.973 1 77.44 212 GLU B C 1
ATOM 3907 O O . GLU B 1 212 ? -21.75 -0.188 3.104 1 77.44 212 GLU B O 1
ATOM 3912 N N . PRO B 1 213 ? -22.828 1.688 2.209 1 82.69 213 PRO B N 1
ATOM 3913 C CA . PRO B 1 213 ? -21.578 2.096 1.563 1 82.69 213 PRO B CA 1
ATOM 3914 C C . PRO B 1 213 ? -20.484 2.445 2.566 1 82.69 213 PRO B C 1
ATOM 3916 O O . PRO B 1 213 ? -20.781 2.744 3.727 1 82.69 213 PRO B O 1
ATOM 3919 N N . LYS B 1 214 ? -19.375 2.299 2.145 1 86.62 214 LYS B N 1
ATOM 3920 C CA . LYS B 1 214 ? -18.219 2.623 2.982 1 86.62 214 LYS B CA 1
ATOM 3921 C C . LYS B 1 214 ? -18 4.129 3.045 1 86.62 214 LYS B C 1
ATOM 3923 O O . LYS B 1 214 ? -17.891 4.789 2.01 1 86.62 214 LYS B O 1
ATOM 3928 N N . GLU B 1 215 ? -17.984 4.641 4.281 1 87.88 215 GLU B N 1
ATOM 3929 C CA . GLU B 1 215 ? -17.828 6.082 4.469 1 87.88 215 GLU B CA 1
ATOM 3930 C C . GLU B 1 215 ? -16.406 6.438 4.895 1 87.88 215 GLU B C 1
ATOM 3932 O O . GLU B 1 215 ? -15.68 5.59 5.406 1 87.88 215 GLU B O 1
ATOM 3937 N N . GLY B 1 216 ? -16.094 7.688 4.574 1 91.69 216 GLY B N 1
ATOM 3938 C CA . GLY B 1 216 ? -14.789 8.195 4.961 1 91.69 216 GLY B CA 1
ATOM 3939 C C . GLY B 1 216 ? -14.617 9.672 4.668 1 91.69 216 GLY B C 1
ATOM 3940 O O . GLY B 1 216 ? -15.594 10.43 4.648 1 91.69 216 GLY B O 1
ATOM 3941 N N . TRP B 1 217 ? -13.438 10.094 4.66 1 94.44 217 TRP B N 1
ATOM 3942 C CA . TRP B 1 217 ? -13.086 11.484 4.395 1 94.44 217 TRP B CA 1
ATOM 3943 C C . TRP B 1 217 ? -12.062 11.578 3.268 1 94.44 217 TRP B C 1
ATOM 3945 O O . TRP B 1 217 ? -11.172 10.734 3.154 1 94.44 217 TRP B O 1
ATOM 3955 N N . THR B 1 218 ? -12.258 12.609 2.457 1 95.19 218 THR B N 1
ATOM 3956 C CA . THR B 1 218 ? -11.312 12.883 1.382 1 95.19 218 THR B CA 1
ATOM 3957 C C . THR B 1 218 ? -10.508 14.141 1.677 1 95.19 218 THR B C 1
ATOM 3959 O O . THR B 1 218 ? -11.07 15.172 2.062 1 95.19 218 THR B O 1
ATOM 3962 N N . TYR B 1 219 ? -9.234 14.047 1.512 1 94.44 219 TYR B N 1
ATOM 3963 C CA . TYR B 1 219 ? -8.305 15.148 1.732 1 94.44 219 TYR B CA 1
ATOM 3964 C C . TYR B 1 219 ? -7.559 15.5 0.448 1 94.44 219 TYR B C 1
ATOM 3966 O O . TYR B 1 219 ? -7.23 14.617 -0.346 1 94.44 219 TYR B O 1
ATOM 3974 N N . ASN B 1 220 ? -7.32 16.781 0.317 1 94.19 220 ASN B N 1
ATOM 3975 C CA . ASN B 1 220 ? -6.441 17.219 -0.765 1 94.19 220 ASN B CA 1
ATOM 3976 C C . ASN B 1 220 ? -4.973 17.141 -0.356 1 94.19 220 ASN B C 1
ATOM 3978 O O . ASN B 1 220 ? -4.57 17.734 0.646 1 94.19 220 ASN B O 1
ATOM 3982 N N . VAL B 1 221 ? -4.234 16.391 -1.189 1 95.31 221 VAL B N 1
ATOM 3983 C CA . VAL B 1 221 ? -2.82 16.188 -0.883 1 95.31 221 VAL B CA 1
ATOM 3984 C C . VAL B 1 221 ? -1.963 16.688 -2.043 1 95.31 221 VAL B C 1
ATOM 3986 O O . VAL B 1 221 ? -2.258 16.406 -3.207 1 95.31 221 VAL B O 1
ATOM 3989 N N . LEU B 1 222 ? -0.979 17.469 -1.689 1 95.5 222 LEU B N 1
ATOM 3990 C CA . LEU B 1 222 ? 0.012 17.906 -2.668 1 95.5 222 LEU B CA 1
ATOM 3991 C C . LEU B 1 222 ? 1.31 17.109 -2.518 1 95.5 222 LEU B C 1
ATOM 3993 O O . LEU B 1 222 ? 1.759 16.859 -1.397 1 95.5 222 LEU B O 1
ATOM 3997 N N . ILE B 1 223 ? 1.854 16.688 -3.635 1 96.62 223 ILE B N 1
ATOM 3998 C CA . ILE B 1 223 ? 3.092 15.914 -3.645 1 96.62 223 ILE B CA 1
ATOM 3999 C C . ILE B 1 223 ? 4.191 16.719 -4.344 1 96.62 223 ILE B C 1
ATOM 4001 O O . ILE B 1 223 ? 4.152 16.891 -5.562 1 96.62 223 ILE B O 1
ATOM 4005 N N . HIS B 1 224 ? 5.172 17.109 -3.545 1 95.75 224 HIS B N 1
ATOM 4006 C CA . HIS B 1 224 ? 6.289 17.891 -4.07 1 95.75 224 HIS B CA 1
ATOM 4007 C C . HIS B 1 224 ? 7.523 17.016 -4.273 1 95.75 224 HIS B C 1
ATOM 4009 O O . HIS B 1 224 ? 7.871 16.203 -3.404 1 95.75 224 HIS B O 1
ATOM 4015 N N . ILE B 1 225 ? 8.117 17.188 -5.383 1 95.94 225 ILE B N 1
ATOM 4016 C CA . ILE B 1 225 ? 9.445 16.594 -5.562 1 95.94 225 ILE B CA 1
ATOM 4017 C C . ILE B 1 225 ? 10.508 17.609 -5.152 1 95.94 225 ILE B C 1
ATOM 4019 O O . ILE B 1 225 ? 10.633 18.672 -5.766 1 95.94 225 ILE B O 1
ATOM 4023 N N . ASP B 1 226 ? 11.18 17.234 -4.156 1 94.69 226 ASP B N 1
ATOM 4024 C CA . ASP B 1 226 ? 12.242 18.094 -3.645 1 94.69 226 ASP B CA 1
ATOM 4025 C C . ASP B 1 226 ? 13.57 17.812 -4.336 1 94.69 226 ASP B C 1
ATOM 4027 O O . ASP B 1 226 ? 14.297 18.734 -4.715 1 94.69 226 ASP B O 1
ATOM 4031 N N . THR B 1 227 ? 13.875 16.547 -4.461 1 93.75 227 THR B N 1
ATOM 4032 C CA . THR B 1 227 ? 15.117 16.094 -5.066 1 93.75 227 THR B CA 1
ATOM 4033 C C . THR B 1 227 ? 14.883 14.836 -5.91 1 93.75 227 THR B C 1
ATOM 4035 O O . THR B 1 227 ? 14.156 13.93 -5.496 1 93.75 227 THR B O 1
ATOM 4038 N N . LEU B 1 228 ? 15.461 14.82 -7.059 1 94.06 228 LEU B N 1
ATOM 4039 C CA . LEU B 1 228 ? 15.469 13.641 -7.922 1 94.06 228 LEU B CA 1
ATOM 4040 C C . LEU B 1 228 ? 16.891 13.195 -8.219 1 94.06 228 LEU B C 1
ATOM 4042 O O . LEU B 1 228 ? 17.703 13.977 -8.719 1 94.06 228 LEU B O 1
ATOM 4046 N N . GLU B 1 229 ? 17.188 11.945 -7.91 1 92.38 229 GLU B N 1
ATOM 4047 C CA . GLU B 1 229 ? 18.5 11.375 -8.148 1 92.38 229 GLU B CA 1
ATOM 4048 C C . GLU B 1 229 ? 18.453 10.32 -9.25 1 92.38 229 GLU B C 1
ATOM 4050 O O . GLU B 1 229 ? 17.594 9.438 -9.234 1 92.38 229 GLU B O 1
ATOM 4055 N N . ASP B 1 230 ? 19.281 10.469 -10.188 1 91.19 230 ASP B N 1
ATOM 4056 C CA . ASP B 1 230 ? 19.531 9.445 -11.203 1 91.19 230 ASP B CA 1
ATOM 4057 C C . ASP B 1 230 ? 20.828 8.68 -10.906 1 91.19 230 ASP B C 1
ATOM 4059 O O . ASP B 1 230 ? 21.922 9.18 -11.172 1 91.19 230 ASP B O 1
ATOM 4063 N N . LEU B 1 231 ? 20.656 7.543 -10.477 1 88.62 231 LEU B N 1
ATOM 4064 C CA . LEU B 1 231 ? 21.812 6.785 -9.992 1 88.62 231 LEU B CA 1
ATOM 4065 C C . LEU B 1 231 ? 22.625 6.254 -11.164 1 88.62 231 LEU B C 1
ATOM 4067 O O . LEU B 1 231 ? 23.812 5.922 -11 1 88.62 231 LEU B O 1
ATOM 4071 N N . HIS B 1 232 ? 22.047 6.141 -12.25 1 86.06 232 HIS B N 1
ATOM 4072 C CA . HIS B 1 232 ? 22.766 5.68 -13.422 1 86.06 232 HIS B CA 1
ATOM 4073 C C . HIS B 1 232 ? 23.734 6.75 -13.93 1 86.06 232 HIS B C 1
ATOM 4075 O O . HIS B 1 232 ? 24.906 6.469 -14.195 1 86.06 232 HIS B O 1
ATOM 4081 N N . CYS B 1 233 ? 23.234 7.895 -14.062 1 87.88 233 CYS B N 1
ATOM 4082 C CA . CYS B 1 233 ? 24.031 9 -14.57 1 87.88 233 CYS B CA 1
ATOM 4083 C C . CYS B 1 233 ? 24.781 9.703 -13.438 1 87.88 233 CYS B C 1
ATOM 4085 O O . CYS B 1 233 ? 25.594 10.586 -13.68 1 87.88 233 CYS B O 1
ATOM 4087 N N . LYS B 1 234 ? 24.469 9.352 -12.25 1 89.06 234 LYS B N 1
ATOM 4088 C CA . LYS B 1 234 ? 25.078 9.961 -11.062 1 89.06 234 LYS B CA 1
ATOM 4089 C C . LYS B 1 234 ? 24.828 11.469 -11.039 1 89.06 234 LYS B C 1
ATOM 4091 O O . LYS B 1 234 ? 25.75 12.25 -10.82 1 89.06 234 LYS B O 1
ATOM 4096 N N . LEU B 1 235 ? 23.609 11.82 -11.297 1 91.88 235 LEU B N 1
ATOM 4097 C CA . LEU B 1 235 ? 23.156 13.211 -11.297 1 91.88 235 LEU B CA 1
ATOM 4098 C C . LEU B 1 235 ? 21.953 13.383 -10.383 1 91.88 235 LEU B C 1
ATOM 4100 O O . LEU B 1 235 ? 21.156 12.453 -10.219 1 91.88 235 LEU B O 1
ATOM 4104 N N . ALA B 1 236 ? 21.891 14.57 -9.82 1 92.44 236 ALA B N 1
ATOM 4105 C CA . ALA B 1 236 ? 20.719 14.922 -9.008 1 92.44 236 ALA B CA 1
ATOM 4106 C C . ALA B 1 236 ? 20.172 16.297 -9.391 1 92.44 236 ALA B C 1
ATOM 4108 O O . ALA B 1 236 ? 20.922 17.156 -9.844 1 92.44 236 ALA B O 1
ATOM 4109 N N . ARG B 1 237 ? 18.953 16.422 -9.281 1 93 237 ARG B N 1
ATOM 4110 C CA . ARG B 1 237 ? 18.266 17.703 -9.469 1 93 237 ARG B CA 1
ATOM 4111 C C . ARG B 1 237 ? 17.5 18.109 -8.203 1 93 237 ARG B C 1
ATOM 4113 O O . ARG B 1 237 ? 16.75 17.312 -7.648 1 93 237 ARG B O 1
ATOM 4120 N N . ALA B 1 238 ? 17.766 19.281 -7.719 1 93.81 238 ALA B N 1
ATOM 4121 C CA . ALA B 1 238 ? 17 19.859 -6.617 1 93.81 238 ALA B CA 1
ATOM 4122 C C . ALA B 1 238 ? 15.938 20.828 -7.133 1 93.81 238 ALA B C 1
ATOM 4124 O O . ALA B 1 238 ? 16.25 21.781 -7.859 1 93.81 238 ALA B O 1
ATOM 4125 N N . TYR B 1 239 ? 14.734 20.594 -6.723 1 93.56 239 TYR B N 1
ATOM 4126 C CA . TYR B 1 239 ? 13.625 21.391 -7.254 1 93.56 239 TYR B CA 1
ATOM 4127 C C . TYR B 1 239 ? 13.125 22.391 -6.23 1 93.56 239 TYR B C 1
ATOM 4129 O O . TYR B 1 239 ? 13.148 22.125 -5.023 1 93.56 239 TYR B O 1
ATOM 4137 N N . ASP B 1 240 ? 12.688 23.547 -6.785 1 91.25 240 ASP B N 1
ATOM 4138 C CA . ASP B 1 240 ? 12.023 24.547 -5.961 1 91.25 240 ASP B CA 1
ATOM 4139 C C . ASP B 1 240 ? 10.5 24.391 -6.039 1 91.25 240 ASP B C 1
ATOM 4141 O O . ASP B 1 240 ? 9.93 24.375 -7.129 1 91.25 240 ASP B O 1
ATOM 4145 N N . TYR B 1 241 ? 9.945 24.078 -4.91 1 90.69 241 TYR B N 1
ATOM 4146 C CA . TYR B 1 241 ? 8.484 24.047 -4.883 1 90.69 241 TYR B CA 1
ATOM 4147 C C . TYR B 1 241 ? 7.938 25.031 -3.859 1 90.69 241 TYR B C 1
ATOM 4149 O O . TYR B 1 241 ? 8.664 25.484 -2.971 1 90.69 241 TYR B O 1
ATOM 4157 N N . GLN B 1 242 ? 6.684 25.438 -4.07 1 90.31 242 GLN B N 1
ATOM 4158 C CA . GLN B 1 242 ? 5.996 26.344 -3.17 1 90.31 242 GLN B CA 1
ATOM 4159 C C . GLN B 1 242 ? 4.938 25.625 -2.348 1 90.31 242 GLN B C 1
ATOM 4161 O O . GLN B 1 242 ? 4.09 24.922 -2.9 1 90.31 242 GLN B O 1
ATOM 4166 N N . TYR B 1 243 ? 5.059 25.812 -1.053 1 88.81 243 TYR B N 1
ATOM 4167 C CA . TYR B 1 243 ? 4.059 25.234 -0.154 1 88.81 243 TYR B CA 1
ATOM 4168 C C . TYR B 1 243 ? 2.664 25.75 -0.497 1 88.81 243 TYR B C 1
ATOM 4170 O O . TYR B 1 243 ? 2.475 26.938 -0.753 1 88.81 243 TYR B O 1
ATOM 4178 N N . GLY B 1 244 ? 1.744 24.844 -0.512 1 89.62 244 GLY B N 1
ATOM 4179 C CA . GLY B 1 244 ? 0.356 25.203 -0.755 1 89.62 244 GLY B CA 1
ATOM 4180 C C . GLY B 1 244 ? 0 25.25 -2.229 1 89.62 244 GLY B C 1
ATOM 4181 O O . GLY B 1 244 ? -1.159 25.469 -2.588 1 89.62 244 GLY B O 1
ATOM 4182 N N . ALA B 1 245 ? 1.015 25.078 -3.021 1 91.69 245 ALA B N 1
ATOM 4183 C CA . ALA B 1 245 ? 0.77 25.109 -4.461 1 91.69 245 ALA B CA 1
ATOM 4184 C C . ALA B 1 245 ? 1.325 23.859 -5.133 1 91.69 245 ALA B C 1
ATOM 4186 O O . ALA B 1 245 ? 2.297 23.266 -4.656 1 91.69 245 ALA B O 1
ATOM 4187 N N . GLU B 1 246 ? 0.684 23.5 -6.215 1 92.69 246 GLU B N 1
ATOM 4188 C CA . GLU B 1 246 ? 1.222 22.391 -6.984 1 92.69 246 GLU B CA 1
ATOM 4189 C C . GLU B 1 246 ? 2.582 22.734 -7.582 1 92.69 246 GLU B C 1
ATOM 4191 O O . GLU B 1 246 ? 2.781 23.844 -8.086 1 92.69 246 GLU B O 1
ATOM 4196 N N . ASP B 1 247 ? 3.426 21.75 -7.469 1 88.38 247 ASP B N 1
ATOM 4197 C CA . ASP B 1 247 ? 4.75 22.016 -8.016 1 88.38 247 ASP B CA 1
ATOM 4198 C C . ASP B 1 247 ? 4.746 21.906 -9.539 1 88.38 247 ASP B C 1
ATOM 4200 O O . ASP B 1 247 ? 4.051 21.047 -10.102 1 88.38 247 ASP B O 1
ATOM 4204 N N . ASP B 1 248 ? 5.508 22.75 -10.211 1 83.56 248 ASP B N 1
ATOM 4205 C CA . ASP B 1 248 ? 5.547 22.781 -11.672 1 83.56 248 ASP B CA 1
ATOM 4206 C C . ASP B 1 248 ? 6.668 21.891 -12.203 1 83.56 248 ASP B C 1
ATOM 4208 O O . ASP B 1 248 ? 6.688 21.547 -13.391 1 83.56 248 ASP B O 1
ATOM 4212 N N . GLY B 1 249 ? 7.605 21.531 -11.375 1 83.56 249 GLY B N 1
ATOM 4213 C CA . GLY B 1 249 ? 8.68 20.625 -11.75 1 83.56 249 GLY B CA 1
ATOM 4214 C C . GLY B 1 249 ? 9.625 21.219 -12.773 1 83.56 249 GLY B C 1
ATOM 4215 O O . GLY B 1 249 ? 10.336 20.484 -13.469 1 83.56 249 GLY B O 1
ATOM 4216 N N . VAL B 1 250 ? 9.695 22.5 -12.906 1 84.44 250 VAL B N 1
ATOM 4217 C CA . VAL B 1 250 ? 10.461 23.094 -14.008 1 84.44 250 VAL B CA 1
ATOM 4218 C C . VAL B 1 250 ? 11.695 23.797 -13.453 1 84.44 250 VAL B C 1
ATOM 4220 O O . VAL B 1 250 ? 12.719 23.891 -14.133 1 84.44 250 VAL B O 1
ATOM 4223 N N . ARG B 1 251 ? 11.672 24.391 -12.375 1 87.25 251 ARG B N 1
ATOM 4224 C CA . ARG B 1 251 ? 12.805 25.094 -11.805 1 87.25 251 ARG B CA 1
ATOM 4225 C C . ARG B 1 251 ? 13.641 24.172 -10.914 1 87.25 251 ARG B C 1
ATOM 4227 O O . ARG B 1 251 ? 13.156 23.688 -9.891 1 87.25 251 ARG B O 1
ATOM 4234 N N . PHE B 1 252 ? 14.797 23.875 -11.398 1 90.94 252 PHE B N 1
ATOM 4235 C CA . PHE B 1 252 ? 15.656 23 -10.617 1 90.94 252 PHE B CA 1
ATOM 4236 C C . PHE B 1 252 ? 17.125 23.375 -10.789 1 90.94 252 PHE B C 1
ATOM 4238 O O . PHE B 1 252 ? 17.469 24.141 -11.688 1 90.94 252 PHE B O 1
ATOM 4245 N N . ARG B 1 253 ? 17.953 23.031 -9.836 1 93.06 253 ARG B N 1
ATOM 4246 C CA . ARG B 1 253 ? 19.406 23.062 -9.898 1 93.06 253 ARG B CA 1
ATOM 4247 C C . ARG B 1 253 ? 19.984 21.641 -10 1 93.06 253 ARG B C 1
ATOM 4249 O O . ARG B 1 253 ? 19.547 20.75 -9.289 1 93.06 253 ARG B O 1
ATOM 4256 N N . GLU B 1 254 ? 20.906 21.484 -10.922 1 92.56 254 GLU B N 1
ATOM 4257 C CA . GLU B 1 254 ? 21.516 20.172 -11.141 1 92.56 254 GLU B CA 1
ATOM 4258 C C . GLU B 1 254 ? 22.891 20.094 -10.492 1 92.56 254 GLU B C 1
ATOM 4260 O O . GLU B 1 254 ? 23.656 21.062 -10.516 1 92.56 254 GLU B O 1
ATOM 4265 N N . PHE B 1 255 ? 23.172 18.938 -9.883 1 91.44 255 PHE B N 1
ATOM 4266 C CA . PHE B 1 255 ? 24.5 18.719 -9.289 1 91.44 255 PHE B CA 1
ATOM 4267 C C . PHE B 1 255 ? 24.875 17.25 -9.344 1 91.44 255 PHE B C 1
ATOM 4269 O O . PHE B 1 255 ? 24.031 16.391 -9.555 1 91.44 255 PHE B O 1
ATOM 4276 N N . LEU B 1 256 ? 26.156 16.953 -9.164 1 89.62 256 LEU B N 1
ATOM 4277 C CA . LEU B 1 256 ? 26.672 15.586 -9.203 1 89.62 256 LEU B CA 1
ATOM 4278 C C . LEU B 1 256 ? 26.484 14.891 -7.859 1 89.62 256 LEU B C 1
ATOM 4280 O O . LEU B 1 256 ? 26.672 15.508 -6.805 1 89.62 256 LEU B O 1
ATOM 4284 N N . LEU B 1 257 ? 26.094 13.602 -7.953 1 87.19 257 LEU B N 1
ATOM 4285 C CA . LEU B 1 257 ? 26.016 12.789 -6.742 1 87.19 257 LEU B CA 1
ATOM 4286 C C . LEU B 1 257 ? 27.406 12.391 -6.27 1 87.19 257 LEU B C 1
ATOM 4288 O O . LEU B 1 257 ? 28.297 12.094 -7.086 1 87.19 257 LEU B O 1
ATOM 4292 N N . PRO B 1 258 ? 27.547 12.453 -4.836 1 75.75 258 PRO B N 1
ATOM 4293 C CA . PRO B 1 258 ? 28.875 12.078 -4.336 1 75.75 258 PRO B CA 1
ATOM 4294 C C . PRO B 1 258 ? 29.219 10.617 -4.609 1 75.75 258 PRO B C 1
ATOM 4296 O O . PRO B 1 258 ? 28.328 9.758 -4.586 1 75.75 258 PRO B O 1
ATOM 4299 N N . CYS B 1 259 ? 30.391 10.406 -5.125 1 65.38 259 CYS B N 1
ATOM 4300 C CA . CYS B 1 259 ? 30.891 9.039 -5.262 1 65.38 259 CYS B CA 1
ATOM 4301 C C . CYS B 1 259 ? 31.359 8.5 -3.922 1 65.38 259 CYS B C 1
ATOM 4303 O O . CYS B 1 259 ? 31.938 9.234 -3.115 1 65.38 259 CYS B O 1
ATOM 4305 N N . ARG B 1 260 ? 30.766 7.566 -3.387 1 57.28 260 ARG B N 1
ATOM 4306 C CA . ARG B 1 260 ? 31.359 7.039 -2.158 1 57.28 260 ARG B CA 1
ATOM 4307 C C . ARG B 1 260 ? 32.844 6.797 -2.326 1 57.28 260 ARG B C 1
ATOM 4309 O O . ARG B 1 260 ? 33.281 6.141 -3.279 1 57.28 260 ARG B O 1
ATOM 4316 N N . ARG B 1 261 ? 33.562 7.598 -1.573 1 45.91 261 ARG B N 1
ATOM 4317 C CA . ARG B 1 261 ? 35 7.375 -1.532 1 45.91 261 ARG B CA 1
ATOM 4318 C C . ARG B 1 261 ? 35.344 5.957 -1.078 1 45.91 261 ARG B C 1
ATOM 4320 O O . ARG B 1 261 ? 34.75 5.453 -0.12 1 45.91 261 ARG B O 1
ATOM 4327 N N . GLU B 1 262 ? 35.719 5.086 -1.989 1 46.41 262 GLU B N 1
ATOM 4328 C CA . GLU B 1 262 ? 36.375 3.873 -1.509 1 46.41 262 GLU B CA 1
ATOM 4329 C C . GLU B 1 262 ? 37.219 4.16 -0.289 1 46.41 262 GLU B C 1
ATOM 4331 O O . GLU B 1 262 ? 37.906 5.188 -0.233 1 46.41 262 GLU B O 1
ATOM 4336 N N . PRO B 1 263 ? 36.812 3.613 0.872 1 46.09 263 PRO B N 1
ATOM 4337 C CA . PRO B 1 263 ? 37.812 3.805 1.924 1 46.09 263 PRO B CA 1
ATOM 4338 C C . PRO B 1 263 ? 39.25 3.684 1.404 1 46.09 263 PRO B C 1
ATOM 4340 O O . PRO B 1 263 ? 39.531 2.855 0.534 1 46.09 263 PRO B O 1
ATOM 4343 N N . ASP B 1 264 ? 39.938 4.777 1.43 1 39.31 264 ASP B N 1
ATOM 4344 C CA . ASP B 1 264 ? 41.375 4.652 1.166 1 39.31 264 ASP B CA 1
ATOM 4345 C C . ASP B 1 264 ? 41.969 3.451 1.9 1 39.31 264 ASP B C 1
ATOM 4347 O O . ASP B 1 264 ? 41.938 3.398 3.131 1 39.31 264 ASP B O 1
ATOM 4351 N N . VAL B 1 265 ? 41.969 2.266 1.395 1 43.81 265 VAL B N 1
ATOM 4352 C CA . VAL B 1 265 ? 42.906 1.25 1.898 1 43.81 265 VAL B CA 1
ATOM 4353 C C . VAL B 1 265 ? 44.281 1.856 2.08 1 43.81 265 VAL B C 1
ATOM 4355 O O . VAL B 1 265 ? 44.938 2.229 1.104 1 43.81 265 VAL B O 1
ATOM 4358 N N . GLY B 1 266 ? 44.406 2.812 2.977 1 36.16 266 GLY B N 1
ATOM 4359 C CA . GLY B 1 266 ? 45.781 3.17 3.311 1 36.16 266 GLY B CA 1
ATOM 4360 C C . GLY B 1 266 ? 46.75 2.004 3.203 1 36.16 266 GLY B C 1
ATOM 4361 O O . GLY B 1 266 ? 46.375 0.854 3.436 1 36.16 266 GLY B O 1
ATOM 4362 N N . SER B 1 267 ? 47.875 2.18 2.385 1 37.72 267 SER B N 1
ATOM 4363 C CA . SER B 1 267 ? 49.125 1.447 2.252 1 37.72 267 SER B CA 1
ATOM 4364 C C . SER B 1 267 ? 49.719 1.096 3.619 1 37.72 267 SER B C 1
ATOM 4366 O O . SER B 1 267 ? 50.094 1.984 4.379 1 37.72 267 SER B O 1
ATOM 4368 N N . GLN B 1 268 ? 49.125 0.18 4.363 1 34.03 268 GLN B N 1
ATOM 4369 C CA . GLN B 1 268 ? 50.062 -0.429 5.293 1 34.03 268 GLN B CA 1
ATOM 4370 C C . GLN B 1 268 ? 51.375 -0.826 4.578 1 34.03 268 GLN B C 1
ATOM 4372 O O . GLN B 1 268 ? 51.375 -1.786 3.807 1 34.03 268 GLN B O 1
ATOM 4377 N N . ASN B 1 269 ? 52.062 0.178 3.855 1 25.64 269 ASN B N 1
ATOM 4378 C CA . ASN B 1 269 ? 53.469 -0.092 4.012 1 25.64 269 ASN B CA 1
ATOM 4379 C C . ASN B 1 269 ? 53.969 0.293 5.406 1 25.64 269 ASN B C 1
ATOM 4381 O O . ASN B 1 269 ? 53.594 1.341 5.934 1 25.64 269 ASN B O 1
#